Protein AF-A0A1S0UC98-F1 (afdb_monomer_lite)

Secondary structure (DSSP, 8-state):
--HHHHHHHHHHHHHHHHHHHHHHHHHHHHHHHHHHHHHHHSS---THHHHHHHTTSSS-HHHHHHHHSS--TTHHHHHHHHHHHHHHHHHHHS-HHHHHHHHHHHHHHHHHHHHHHHHHHHHHHHHSS-TT----HHHHHHHHHHHHHHHHHHHHHHHHHHT---HHHHHHGGGGGHHHHHHHTT--GGGHHHHHHHHHHHHHHHHHHHHHHHHHHHHHHHHHHHHHHHHHHHHHHHHHHHHHHHHHTTHHHHHHHHHHHHHHHHHHHHHHHH---GGGHHHHHHHHHHHH--SHHHHHHHHHHHHHHHHHHHHHHHHHHT--GGGTTHHHHHHHHHHHHHHHHHHHTTGGGS-HHHHHHHHHHHHHHHHHHHHHHHHHHHHHHHHHHHH-TTS-HHHHHHHHHHHHHHHHHHHHHHHHHHHHS-S-HHHHHHHHHHHHHHHHHHHHHHHHHHHHHHHH-SS--TTHHHHHHHHHHHHHHHHHHHHHHHHHHHHHHHHHHHHH--

Organism: Loa loa (NCBI:txid7209)

Structure (mmCIF, N/CA/C/O backbone):
data_AF-A0A1S0UC98-F1
#
_entry.id   AF-A0A1S0UC98-F1
#
loop_
_atom_site.group_PDB
_atom_site.id
_atom_site.type_symbol
_atom_site.label_atom_id
_atom_site.label_alt_id
_atom_site.label_comp_id
_atom_site.label_asym_id
_atom_site.label_entity_id
_atom_site.label_seq_id
_atom_site.pdbx_PDB_ins_code
_atom_site.Cartn_x
_atom_site.Cartn_y
_atom_site.Cartn_z
_atom_site.occupancy
_atom_site.B_iso_or_equiv
_atom_site.auth_seq_id
_atom_site.auth_comp_id
_atom_site.auth_asym_id
_atom_site.auth_atom_id
_atom_site.pdbx_PDB_model_num
ATOM 1 N N . MET A 1 1 ? 23.206 -31.564 1.823 1.00 50.44 1 MET A N 1
ATOM 2 C CA . MET A 1 1 ? 22.201 -30.785 2.576 1.00 50.44 1 MET A CA 1
ATOM 3 C C . MET A 1 1 ? 21.066 -31.737 2.880 1.00 50.44 1 MET A C 1
ATOM 5 O O . MET A 1 1 ? 20.376 -32.139 1.949 1.00 50.44 1 MET A O 1
ATOM 9 N N . ASP A 1 2 ? 20.961 -32.173 4.132 1.00 59.09 2 ASP A N 1
ATOM 10 C CA . ASP A 1 2 ? 19.967 -33.160 4.550 1.00 59.09 2 ASP A CA 1
ATOM 11 C C . ASP A 1 2 ? 18.558 -32.564 4.543 1.00 59.09 2 ASP A C 1
ATOM 13 O O . ASP A 1 2 ? 18.325 -31.427 4.961 1.00 59.09 2 ASP A O 1
ATOM 17 N N . VAL A 1 3 ? 17.597 -33.357 4.071 1.00 57.41 3 VAL A N 1
ATOM 18 C CA . VAL A 1 3 ? 16.184 -32.973 3.909 1.00 57.41 3 VAL A CA 1
ATOM 19 C C . VAL A 1 3 ? 15.568 -32.494 5.234 1.00 57.41 3 VAL A C 1
ATOM 21 O O . VAL A 1 3 ? 14.742 -31.583 5.230 1.00 57.41 3 VAL A O 1
ATOM 24 N N . GLY A 1 4 ? 16.021 -33.026 6.376 1.00 57.94 4 GLY A N 1
ATOM 25 C CA . GLY A 1 4 ? 15.578 -32.601 7.710 1.00 57.94 4 GLY A CA 1
ATOM 26 C C . GLY A 1 4 ? 16.020 -31.186 8.099 1.00 57.94 4 GLY A C 1
ATOM 27 O O . GLY A 1 4 ? 15.256 -30.446 8.718 1.00 57.94 4 GLY A O 1
ATOM 28 N N . GLU A 1 5 ? 17.211 -30.763 7.674 1.00 55.72 5 GLU A N 1
ATOM 29 C CA . GLU A 1 5 ? 17.741 -29.425 7.957 1.00 55.72 5 GLU A CA 1
ATOM 30 C C . GLU A 1 5 ? 17.048 -28.367 7.081 1.00 55.72 5 GLU A C 1
ATOM 32 O O . GLU A 1 5 ? 16.661 -27.297 7.558 1.00 55.72 5 GLU A O 1
ATOM 37 N N . ALA A 1 6 ? 16.761 -28.709 5.819 1.00 54.47 6 ALA A N 1
ATOM 38 C CA . ALA A 1 6 ? 15.967 -27.875 4.918 1.00 54.47 6 ALA A CA 1
ATOM 39 C C . ALA A 1 6 ? 14.514 -27.693 5.408 1.00 54.47 6 ALA A C 1
ATOM 41 O O . ALA A 1 6 ? 13.977 -26.584 5.347 1.00 54.47 6 ALA A O 1
ATOM 42 N N . MET A 1 7 ? 13.895 -28.750 5.949 1.00 54.44 7 MET A N 1
ATOM 43 C CA . MET A 1 7 ? 12.546 -28.714 6.533 1.00 54.44 7 MET A CA 1
ATOM 44 C C . MET A 1 7 ? 12.498 -27.843 7.804 1.00 54.44 7 MET A C 1
ATOM 46 O O . MET A 1 7 ? 11.575 -27.044 7.988 1.00 54.44 7 MET A O 1
ATOM 50 N N . GLY A 1 8 ? 13.530 -27.932 8.653 1.00 62.28 8 GLY A N 1
ATOM 51 C CA . GLY A 1 8 ? 13.695 -27.086 9.838 1.00 62.28 8 GLY A CA 1
ATOM 52 C C . GLY A 1 8 ? 13.817 -25.602 9.482 1.00 62.28 8 GLY A C 1
ATOM 53 O O . GLY A 1 8 ? 13.075 -24.773 10.008 1.00 62.28 8 GLY A O 1
ATOM 54 N N . ILE A 1 9 ? 14.667 -25.263 8.510 1.00 66.62 9 ILE A N 1
ATOM 55 C CA . ILE A 1 9 ? 14.860 -23.881 8.044 1.00 66.62 9 ILE A CA 1
ATOM 56 C C . ILE A 1 9 ? 13.5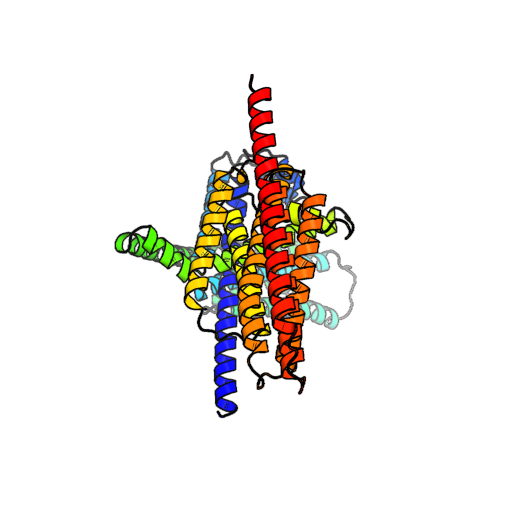82 -23.324 7.394 1.00 66.62 9 ILE A C 1
ATOM 58 O O . ILE A 1 9 ? 13.231 -22.161 7.617 1.00 66.62 9 ILE A O 1
ATOM 62 N N . LEU A 1 10 ? 12.851 -24.144 6.629 1.00 61.00 10 LEU A N 1
ATOM 63 C CA . LEU A 1 10 ? 11.585 -23.749 6.009 1.00 61.00 10 LEU A CA 1
ATOM 64 C C . LEU A 1 10 ? 10.501 -23.464 7.059 1.00 61.00 10 LEU A C 1
ATOM 66 O O . LEU A 1 10 ? 9.819 -22.445 6.960 1.00 61.00 10 LEU A O 1
ATOM 70 N N . SER A 1 11 ? 10.379 -24.309 8.089 1.00 73.44 11 SER A N 1
ATOM 71 C CA . SER A 1 11 ? 9.395 -24.120 9.166 1.00 73.44 11 SER A CA 1
ATOM 72 C C . SER A 1 11 ? 9.686 -22.879 10.016 1.00 73.44 11 SER A C 1
ATOM 74 O O . SER A 1 11 ? 8.769 -22.117 10.332 1.00 73.44 11 SER A O 1
ATOM 76 N N . VAL A 1 12 ? 10.963 -22.604 10.310 1.00 76.62 12 VAL A N 1
ATOM 77 C CA . VAL A 1 12 ? 11.380 -21.378 11.001 1.00 76.62 12 VAL A CA 1
ATOM 78 C C . VAL A 1 12 ? 11.063 -20.163 10.138 1.00 76.62 12 VAL A C 1
ATOM 80 O O . VAL A 1 12 ? 10.410 -19.241 10.614 1.00 76.62 12 VAL A O 1
ATOM 83 N N . ARG A 1 13 ? 11.432 -20.172 8.851 1.00 72.69 13 ARG A N 1
ATOM 84 C CA . ARG A 1 13 ? 11.155 -19.052 7.940 1.00 72.69 13 ARG A CA 1
ATOM 85 C C . ARG A 1 13 ? 9.657 -18.797 7.776 1.00 72.69 13 ARG A C 1
ATOM 87 O O . ARG A 1 13 ? 9.245 -17.641 7.797 1.00 72.69 13 ARG A O 1
ATOM 94 N N . ALA A 1 14 ? 8.848 -19.849 7.658 1.00 72.19 14 ALA A N 1
ATOM 95 C CA . ALA A 1 14 ? 7.394 -19.743 7.594 1.00 72.19 14 ALA A CA 1
ATOM 96 C C . ALA A 1 14 ? 6.815 -19.138 8.880 1.00 72.19 14 ALA A C 1
ATOM 98 O O . ALA A 1 14 ? 6.005 -18.217 8.807 1.00 72.19 14 ALA A O 1
ATOM 99 N N . ARG A 1 15 ? 7.284 -19.577 10.055 1.00 76.81 15 ARG A N 1
ATOM 100 C CA . ARG A 1 15 ? 6.860 -19.031 11.351 1.00 76.81 15 ARG A CA 1
ATOM 101 C C . ARG A 1 15 ? 7.229 -17.557 11.505 1.00 76.81 15 ARG A C 1
ATOM 103 O O . ARG A 1 15 ? 6.405 -16.774 11.971 1.00 76.81 15 ARG A O 1
ATOM 110 N N . THR A 1 16 ? 8.435 -17.162 11.102 1.00 79.62 16 THR A N 1
ATOM 111 C CA . THR A 1 16 ? 8.869 -15.761 11.174 1.00 79.62 16 THR A CA 1
ATOM 112 C C . THR A 1 16 ? 8.056 -14.889 10.219 1.00 79.62 16 THR A C 1
ATOM 114 O O . THR A 1 16 ? 7.580 -13.832 10.621 1.00 79.62 16 THR A O 1
ATOM 117 N N . THR A 1 17 ? 7.813 -15.346 8.986 1.00 79.06 17 THR A N 1
ATOM 118 C CA . THR A 1 17 ? 6.940 -14.645 8.030 1.00 79.06 17 THR A CA 1
ATOM 119 C C . THR A 1 17 ? 5.504 -14.544 8.541 1.00 79.06 17 THR A C 1
ATOM 121 O O . THR A 1 17 ? 4.902 -13.480 8.450 1.00 79.06 17 THR A O 1
ATOM 124 N N . PHE A 1 18 ? 4.965 -15.606 9.141 1.00 80.69 18 PHE A N 1
ATOM 125 C CA . PHE A 1 18 ? 3.630 -15.589 9.733 1.00 80.69 18 PHE A CA 1
ATOM 126 C C . PHE A 1 18 ? 3.527 -14.574 10.877 1.00 80.69 18 PHE A C 1
ATOM 128 O O . PHE A 1 18 ? 2.608 -13.760 10.892 1.00 80.69 18 PHE A O 1
ATOM 135 N N . LEU A 1 19 ? 4.499 -14.563 11.797 1.00 81.62 19 LEU A N 1
ATOM 136 C CA . LEU A 1 19 ? 4.564 -13.578 12.881 1.00 81.62 19 LEU A CA 1
ATOM 137 C C . LEU A 1 19 ? 4.653 -12.146 12.344 1.00 81.62 19 LEU A C 1
ATOM 139 O O . LEU A 1 19 ? 4.015 -11.254 12.896 1.00 81.62 19 LEU A O 1
ATOM 143 N N . HIS A 1 20 ? 5.393 -11.934 11.254 1.00 83.25 20 HIS A N 1
ATOM 144 C CA . HIS A 1 20 ? 5.469 -10.640 10.582 1.00 83.25 20 HIS A CA 1
ATOM 145 C C . HIS A 1 20 ? 4.120 -10.208 10.001 1.00 83.25 20 HIS A C 1
ATOM 147 O O . HIS A 1 20 ? 3.660 -9.106 10.286 1.00 83.25 20 HIS A O 1
ATOM 153 N N . CYS A 1 21 ? 3.459 -11.075 9.229 1.00 82.69 21 CYS A N 1
ATOM 154 C CA . CYS A 1 21 ? 2.142 -10.780 8.667 1.00 82.69 21 CYS A CA 1
ATOM 155 C C . CYS A 1 21 ? 1.111 -10.514 9.769 1.00 82.69 21 CYS A C 1
ATOM 157 O O . CYS A 1 21 ? 0.326 -9.576 9.662 1.00 82.69 21 CYS A O 1
ATOM 159 N N . MET A 1 22 ? 1.153 -11.295 10.851 1.00 83.19 22 MET A N 1
ATOM 160 C CA . MET A 1 22 ? 0.292 -11.109 12.013 1.00 83.19 22 MET A CA 1
ATOM 161 C C . MET A 1 22 ? 0.560 -9.761 12.696 1.00 83.19 22 MET A C 1
ATOM 163 O O . MET A 1 22 ? -0.382 -9.040 13.002 1.00 83.19 22 MET A O 1
ATOM 167 N N . GLU A 1 23 ? 1.822 -9.371 12.898 1.00 86.62 23 GLU A N 1
ATOM 168 C CA . GLU A 1 23 ? 2.171 -8.073 13.491 1.00 86.62 23 GLU A CA 1
ATOM 169 C C . GLU A 1 23 ? 1.622 -6.895 12.677 1.00 86.62 23 GLU A C 1
ATOM 171 O O . GLU A 1 23 ? 1.047 -5.969 13.252 1.00 86.62 23 GLU A O 1
ATOM 176 N N . VAL A 1 24 ? 1.747 -6.945 11.351 1.00 86.50 24 VAL A N 1
ATOM 177 C CA . VAL A 1 24 ? 1.226 -5.899 10.460 1.00 86.50 24 VAL A CA 1
ATOM 178 C C . VAL A 1 24 ? -0.307 -5.889 10.467 1.00 86.50 24 VAL A C 1
ATOM 180 O O . VAL A 1 24 ? -0.912 -4.832 10.649 1.00 86.50 24 VAL A O 1
ATOM 183 N N . ALA A 1 25 ? -0.946 -7.057 10.345 1.00 86.19 25 ALA A N 1
ATOM 184 C CA . ALA A 1 25 ? -2.402 -7.181 10.312 1.00 86.19 25 ALA A CA 1
ATOM 185 C C . ALA A 1 25 ? -3.065 -6.733 11.624 1.00 86.19 25 ALA A C 1
ATOM 187 O O . ALA A 1 25 ? -4.069 -6.027 11.597 1.00 86.19 25 ALA A O 1
ATOM 188 N N . LEU A 1 26 ? -2.493 -7.076 12.782 1.00 88.19 26 LEU A N 1
ATOM 189 C CA . LEU A 1 26 ? -3.057 -6.689 14.079 1.00 88.19 26 LEU A CA 1
ATOM 190 C C . LEU A 1 26 ? -2.905 -5.189 14.372 1.00 88.19 26 LEU A C 1
ATOM 192 O O . LEU A 1 26 ? -3.691 -4.646 15.149 1.00 88.19 26 LEU A O 1
ATOM 196 N N . ARG A 1 27 ? -1.916 -4.506 13.785 1.00 90.44 27 ARG A N 1
ATOM 197 C CA . ARG A 1 27 ? -1.729 -3.052 13.948 1.00 90.44 27 ARG A CA 1
ATOM 198 C C . ARG A 1 27 ? -2.544 -2.217 12.962 1.00 90.44 27 ARG A C 1
ATOM 200 O O . ARG A 1 27 ? -2.747 -1.027 13.207 1.00 90.44 27 ARG A O 1
ATOM 207 N N . LEU A 1 28 ? -3.027 -2.833 11.885 1.00 88.62 28 LEU A N 1
ATOM 208 C CA . LEU A 1 28 ? -3.774 -2.189 10.806 1.00 88.62 28 LEU A CA 1
ATOM 209 C C . LEU A 1 28 ? -4.950 -1.317 11.296 1.00 88.62 28 LEU A C 1
ATOM 211 O O . LEU A 1 28 ? -5.030 -0.167 10.855 1.00 88.62 28 LEU A O 1
ATOM 215 N N . PRO A 1 29 ? -5.816 -1.762 12.237 1.00 87.44 29 PRO A N 1
ATOM 216 C CA . PRO A 1 29 ? -6.939 -0.937 12.685 1.00 87.44 29 PRO A CA 1
ATOM 217 C C . PRO A 1 29 ? -6.502 0.369 13.348 1.00 87.44 29 PRO A C 1
ATOM 219 O O . PRO A 1 29 ? -7.204 1.369 13.242 1.00 87.44 29 PRO A O 1
ATOM 222 N N . GLY A 1 30 ? -5.323 0.396 13.978 1.00 85.62 30 GLY A N 1
ATOM 223 C CA . GLY A 1 30 ? -4.787 1.613 14.582 1.00 85.62 30 GLY A CA 1
ATOM 224 C C . GLY A 1 30 ? -4.567 2.716 13.553 1.00 85.62 30 GLY A C 1
ATOM 225 O O . GLY A 1 30 ? -4.983 3.854 13.767 1.00 85.62 30 GLY A O 1
ATOM 226 N N . LEU A 1 31 ? -3.969 2.379 12.411 1.00 86.75 31 LEU A N 1
ATOM 227 C CA . LEU A 1 31 ? -3.710 3.348 11.349 1.00 86.75 31 LEU A CA 1
ATOM 228 C C . LEU A 1 31 ? -4.998 3.752 10.618 1.00 86.75 31 LEU A C 1
ATOM 230 O O . LEU A 1 31 ? -5.188 4.929 10.332 1.00 86.75 31 LEU A O 1
ATOM 234 N N . LEU A 1 32 ? -5.907 2.802 10.377 1.00 84.44 32 LEU A N 1
ATOM 235 C CA . LEU A 1 32 ? -7.198 3.090 9.747 1.00 84.44 32 LEU A CA 1
ATOM 236 C C . LEU A 1 32 ? -8.058 4.025 10.602 1.00 84.44 32 LEU A C 1
ATOM 238 O O . LEU A 1 32 ? -8.614 4.981 10.074 1.00 84.44 32 LEU A O 1
ATOM 242 N N . LEU A 1 33 ? -8.124 3.803 11.920 1.00 83.81 33 LEU A N 1
ATOM 243 C CA . LEU A 1 33 ? -8.829 4.701 12.841 1.00 83.81 33 LEU A CA 1
ATOM 244 C C . LEU A 1 33 ? -8.218 6.106 12.847 1.00 83.81 33 LEU A C 1
ATOM 246 O O . LEU A 1 33 ? -8.955 7.088 12.896 1.00 83.81 33 LEU A O 1
ATOM 250 N N . PHE A 1 34 ? -6.888 6.207 12.767 1.00 84.56 34 PHE A N 1
ATOM 251 C CA . PHE A 1 34 ? -6.205 7.497 12.666 1.00 84.56 34 PHE A CA 1
ATOM 252 C C . PHE A 1 34 ? -6.551 8.235 11.374 1.00 84.56 34 PHE A C 1
ATOM 254 O O . PHE A 1 34 ? -6.853 9.422 11.410 1.00 84.56 34 PHE A O 1
ATOM 261 N N . GLU A 1 35 ? -6.524 7.535 10.241 1.00 81.94 35 GLU A N 1
ATOM 262 C CA . GLU A 1 35 ? -6.880 8.092 8.934 1.00 81.94 35 GLU A CA 1
ATOM 263 C C . GLU A 1 35 ? -8.338 8.555 8.892 1.00 81.94 35 GLU A C 1
ATOM 265 O O . GLU A 1 35 ? -8.638 9.650 8.417 1.00 81.94 35 GLU A O 1
ATOM 270 N N . LEU A 1 36 ? -9.250 7.755 9.447 1.00 78.62 36 LEU A N 1
ATOM 271 C CA . LEU A 1 36 ? -10.676 8.070 9.517 1.00 78.62 36 LEU A CA 1
ATOM 272 C C . LEU A 1 36 ? -10.923 9.298 10.404 1.00 78.62 36 LEU A C 1
ATOM 274 O O . LEU A 1 36 ? -11.680 10.195 10.035 1.00 78.62 36 LEU A O 1
ATOM 278 N N . TRP A 1 37 ? -10.217 9.380 11.534 1.00 80.31 37 TRP A N 1
ATOM 279 C CA . TRP A 1 37 ? -10.211 10.559 12.393 1.00 80.31 37 TRP A CA 1
ATOM 280 C C . TRP A 1 37 ? -9.661 11.798 11.677 1.00 80.31 37 TRP A C 1
ATOM 282 O O . TRP A 1 37 ? -10.278 12.860 11.730 1.00 80.31 37 TRP A O 1
ATOM 292 N N . TRP A 1 38 ? -8.529 11.665 10.979 1.00 74.81 38 TRP A N 1
ATOM 293 C CA . TRP A 1 38 ? -7.875 12.775 10.287 1.00 74.81 38 TRP A CA 1
ATOM 294 C C . TRP A 1 38 ? -8.751 13.333 9.164 1.00 74.81 38 TRP A C 1
ATOM 296 O O . TRP A 1 38 ? -8.953 14.542 9.087 1.00 74.81 38 TRP A O 1
ATOM 306 N N . ARG A 1 39 ? -9.333 12.456 8.338 1.00 72.75 39 ARG A N 1
ATOM 307 C CA . ARG A 1 39 ? -10.236 12.832 7.241 1.00 72.75 39 ARG A CA 1
ATOM 308 C C . ARG A 1 39 ? -11.486 13.564 7.733 1.00 72.75 39 ARG A C 1
ATOM 310 O O . ARG A 1 39 ? -11.963 14.471 7.061 1.00 72.75 39 ARG A O 1
ATOM 317 N N . ASN A 1 40 ? -11.997 13.189 8.903 1.00 68.19 40 ASN A N 1
ATOM 318 C CA . ASN A 1 40 ? -13.195 13.796 9.480 1.00 68.19 40 ASN A CA 1
ATOM 319 C C . ASN A 1 40 ? -12.898 15.058 10.307 1.00 68.19 40 ASN A C 1
ATOM 321 O O . ASN A 1 40 ? -13.833 15.745 10.708 1.00 68.19 40 ASN A O 1
ATOM 325 N N . ARG A 1 41 ? -11.623 15.395 10.556 1.00 62.06 41 ARG A N 1
ATOM 326 C CA . ARG A 1 41 ? -11.232 16.564 11.361 1.00 62.06 41 ARG A CA 1
ATOM 327 C C . ARG A 1 41 ? -11.440 17.898 10.641 1.00 62.06 41 ARG A C 1
ATOM 329 O O . ARG A 1 41 ? -11.643 18.909 11.303 1.00 62.06 41 ARG A O 1
ATOM 336 N N . GLU A 1 42 ? -11.370 17.905 9.311 1.00 45.75 42 GLU A N 1
ATOM 337 C CA . GLU A 1 42 ? -11.518 19.114 8.479 1.00 45.75 42 GLU A CA 1
ATOM 338 C C . GLU A 1 42 ? -12.967 19.376 8.046 1.00 45.75 42 GLU A C 1
ATOM 340 O O . GLU A 1 42 ? -13.290 20.450 7.542 1.00 45.75 42 GLU A O 1
ATOM 345 N N . ILE A 1 43 ? -13.867 18.423 8.292 1.00 43.25 43 ILE A N 1
ATOM 346 C CA . ILE A 1 43 ? -15.295 18.603 8.070 1.00 43.25 43 ILE A CA 1
ATOM 347 C C . ILE A 1 43 ? -15.823 19.298 9.321 1.00 43.25 43 ILE A C 1
ATOM 349 O O . ILE A 1 43 ? -16.090 18.652 10.334 1.00 43.25 43 ILE A O 1
ATOM 353 N N . HIS A 1 44 ? -15.958 20.629 9.269 1.00 35.25 44 HIS A N 1
ATOM 354 C CA . HIS A 1 44 ? -16.900 21.329 10.143 1.00 35.25 44 HIS A CA 1
ATOM 355 C C . HIS A 1 44 ? -18.175 20.489 10.173 1.00 35.25 44 HIS A C 1
ATOM 357 O O . HIS A 1 44 ? -18.733 20.253 9.105 1.00 35.25 44 HIS A O 1
ATOM 363 N N . PHE A 1 45 ? -18.541 19.971 11.352 1.00 37.44 45 PHE A N 1
ATOM 364 C CA . PHE A 1 45 ? -19.651 19.043 11.574 1.00 37.44 45 PHE A CA 1
ATOM 365 C C . PHE A 1 45 ? -20.909 19.536 10.848 1.00 37.44 45 PHE A C 1
ATOM 367 O O . PHE A 1 45 ? -21.695 20.302 11.398 1.00 37.44 45 PHE A O 1
ATOM 374 N N . ASN A 1 46 ? -21.071 19.110 9.597 1.00 32.94 46 ASN A N 1
ATOM 375 C CA . ASN A 1 46 ? -22.268 19.335 8.823 1.00 32.94 46 ASN A CA 1
ATOM 376 C C . ASN A 1 46 ? -23.053 18.025 8.938 1.00 32.94 46 ASN A C 1
ATOM 378 O O . ASN A 1 46 ? -22.571 16.991 8.455 1.00 32.94 46 ASN A O 1
ATOM 382 N N . PRO A 1 47 ? -24.191 18.019 9.651 1.00 41.34 47 PRO A N 1
ATOM 383 C CA . PRO A 1 47 ? -24.910 16.800 10.028 1.00 41.34 47 PRO A CA 1
ATOM 384 C C . PRO A 1 47 ? -25.378 15.957 8.829 1.00 41.34 47 PRO A C 1
ATOM 386 O O . PRO A 1 47 ? -25.679 14.776 8.992 1.00 41.34 47 PRO A O 1
ATOM 389 N N . ASP A 1 48 ? -25.354 16.511 7.617 1.00 39.03 48 ASP A N 1
ATOM 390 C CA . ASP A 1 48 ? -25.801 15.837 6.397 1.00 39.03 48 ASP A CA 1
ATOM 391 C C . ASP A 1 48 ? -24.816 14.777 5.866 1.00 39.03 48 ASP A C 1
ATOM 393 O O . ASP A 1 48 ? -25.229 13.834 5.191 1.00 39.03 48 ASP A O 1
ATOM 397 N N . LEU A 1 49 ? -23.518 14.865 6.196 1.00 36.34 49 LEU A N 1
ATOM 398 C CA . LEU A 1 49 ? -22.509 13.956 5.628 1.00 36.34 49 LEU A CA 1
ATOM 399 C C . LEU A 1 49 ? -22.494 12.570 6.298 1.00 36.34 49 LEU A C 1
ATOM 401 O O . LEU A 1 49 ? -22.133 11.571 5.671 1.00 36.34 49 LEU A O 1
ATOM 405 N N . PHE A 1 50 ? -22.920 12.491 7.563 1.00 39.25 50 PHE A N 1
ATOM 406 C CA . PHE A 1 50 ? -23.043 11.218 8.284 1.00 39.25 50 PHE A CA 1
ATOM 407 C C . PHE A 1 50 ? -24.184 10.356 7.727 1.00 39.25 50 PHE A C 1
ATOM 409 O O . PHE A 1 50 ? -24.056 9.133 7.671 1.00 39.25 50 PHE A O 1
ATOM 416 N N . LYS A 1 51 ? -25.244 10.997 7.217 1.00 39.34 51 LYS A N 1
ATOM 417 C CA . LYS A 1 51 ? -26.392 10.335 6.583 1.00 39.34 51 LYS A CA 1
ATOM 418 C C . LYS A 1 51 ? -26.017 9.585 5.305 1.00 39.34 51 LYS A C 1
ATOM 420 O O . LYS A 1 51 ? -26.591 8.546 5.007 1.00 39.34 51 LYS A O 1
ATOM 425 N N . GLN A 1 52 ? -25.043 10.088 4.546 1.00 37.06 52 GLN A N 1
ATOM 426 C CA . GLN A 1 52 ? -24.753 9.563 3.209 1.00 37.06 52 GLN A CA 1
ATOM 427 C C . GLN A 1 52 ? -23.753 8.397 3.196 1.00 37.06 52 GLN A C 1
ATOM 429 O O . GLN A 1 52 ? -23.796 7.577 2.282 1.00 37.06 52 GLN A O 1
ATOM 434 N N . SER A 1 53 ? -22.858 8.299 4.187 1.00 37.88 53 SER A N 1
ATOM 435 C CA . SER A 1 53 ? -21.770 7.306 4.158 1.00 37.88 53 SER A CA 1
ATOM 436 C C . SER A 1 53 ? -22.018 6.049 4.998 1.00 37.88 53 SER A C 1
ATOM 438 O O . SER A 1 53 ? -21.299 5.071 4.801 1.00 37.88 53 SER A O 1
ATOM 440 N N . PHE A 1 54 ? -22.998 6.054 5.911 1.00 34.47 54 PHE A N 1
ATOM 441 C CA . PHE A 1 54 ? -23.263 4.933 6.831 1.00 34.47 54 PHE A CA 1
ATOM 442 C C . PHE A 1 54 ? -24.643 4.274 6.678 1.00 34.47 54 PHE A C 1
ATOM 444 O O . PHE A 1 54 ? -24.829 3.168 7.173 1.00 34.47 54 PHE A O 1
ATOM 451 N N . SER A 1 55 ? -25.573 4.879 5.930 1.00 35.12 55 SER A N 1
ATOM 452 C CA . SER A 1 55 ? -26.985 4.453 5.841 1.00 35.12 55 SER A CA 1
ATOM 453 C C . SER A 1 55 ? -27.231 3.048 5.246 1.00 35.12 55 SER A C 1
ATOM 455 O O . SER A 1 55 ? -28.358 2.567 5.267 1.00 35.12 55 SER A O 1
ATOM 457 N N . SER A 1 56 ? -26.207 2.338 4.758 1.00 38.22 56 SER A N 1
ATOM 458 C CA . SER A 1 56 ? -26.372 0.977 4.214 1.00 38.22 56 SER A CA 1
ATOM 459 C C . SER A 1 56 ? -25.832 -0.156 5.091 1.00 38.22 56 SER A C 1
ATOM 461 O O . SER A 1 56 ? -26.087 -1.317 4.776 1.00 38.22 56 SER A O 1
ATOM 463 N N . TYR A 1 57 ? -25.125 0.122 6.190 1.00 40.09 57 TYR A N 1
ATOM 464 C CA . TYR A 1 57 ? -24.506 -0.941 6.985 1.00 40.09 57 TYR A CA 1
ATOM 465 C C . TYR A 1 57 ? -24.612 -0.650 8.486 1.00 40.09 57 TYR A C 1
ATOM 467 O O . TYR A 1 57 ? -23.846 0.145 9.020 1.00 40.09 57 TYR A O 1
ATOM 475 N N . LEU A 1 58 ? -25.518 -1.386 9.144 1.00 39.34 58 LEU A N 1
ATOM 476 C CA . LEU A 1 58 ? -25.908 -1.338 10.563 1.00 39.34 58 LEU A CA 1
ATOM 477 C C . LEU A 1 58 ? -26.828 -0.168 10.938 1.00 39.34 58 LEU A C 1
ATOM 479 O O . LEU A 1 58 ? -26.597 0.968 10.543 1.00 39.34 58 LEU A O 1
ATOM 483 N N . GLU A 1 59 ? -27.851 -0.470 11.747 1.00 42.12 59 GLU A N 1
ATOM 484 C CA . GLU A 1 59 ? -28.783 0.455 12.419 1.00 42.12 59 GLU A CA 1
ATOM 485 C C . GLU A 1 59 ? -28.044 1.367 13.422 1.00 42.12 59 GLU A C 1
ATOM 487 O O . GLU A 1 59 ? -28.273 1.367 14.629 1.00 42.12 59 GLU A O 1
ATOM 492 N N . VAL A 1 60 ? -27.089 2.135 12.915 1.00 44.56 60 VAL A N 1
ATOM 493 C CA . VAL A 1 60 ? -26.325 3.150 13.632 1.00 44.56 60 VAL A CA 1
ATOM 494 C C . VAL A 1 60 ? -27.129 4.450 13.699 1.00 44.56 60 VAL A C 1
ATOM 496 O O . VAL A 1 60 ? -26.885 5.259 14.587 1.00 44.56 60 VAL A O 1
ATOM 499 N N . ASP A 1 61 ? -28.142 4.617 12.842 1.00 41.22 61 ASP A N 1
ATOM 500 C CA . ASP A 1 61 ? -29.012 5.796 12.813 1.00 41.22 61 ASP A CA 1
ATOM 501 C C . ASP A 1 61 ? -29.752 6.009 14.141 1.00 41.22 61 ASP A C 1
ATOM 503 O O . ASP A 1 61 ? -29.781 7.131 14.633 1.00 41.22 61 ASP A O 1
ATOM 507 N N . GLN A 1 62 ? -30.227 4.947 14.806 1.00 47.66 62 GLN A N 1
ATOM 508 C CA . GLN A 1 62 ? -30.846 5.068 16.136 1.00 47.66 62 GLN A CA 1
ATOM 509 C C . GLN A 1 62 ? -29.834 5.433 17.229 1.00 47.66 62 GLN A C 1
ATOM 511 O O . GLN A 1 62 ? -30.162 6.158 18.165 1.00 47.66 62 GLN A O 1
ATOM 516 N N . ILE A 1 63 ? -28.588 4.962 17.118 1.00 47.53 63 ILE A N 1
ATOM 517 C CA . ILE A 1 63 ? -27.517 5.285 18.071 1.00 47.53 63 ILE A CA 1
ATOM 518 C C . ILE A 1 63 ? -27.046 6.729 17.859 1.00 47.53 63 ILE A C 1
ATOM 520 O O . ILE A 1 63 ? -26.807 7.445 18.827 1.00 47.53 63 ILE A O 1
ATOM 524 N N . ILE A 1 64 ? -26.947 7.178 16.608 1.00 51.06 64 ILE A N 1
ATOM 525 C CA . ILE A 1 64 ? -26.591 8.552 16.250 1.00 51.06 64 ILE A CA 1
ATOM 526 C C . ILE A 1 64 ? -27.708 9.513 16.658 1.00 51.06 64 ILE A C 1
ATOM 528 O O . ILE A 1 64 ? -27.405 10.525 17.278 1.00 51.06 64 ILE A O 1
ATOM 532 N N . GLU A 1 65 ? -28.975 9.181 16.417 1.00 45.22 65 GLU A N 1
ATOM 533 C CA . GLU A 1 65 ? -30.128 9.978 16.850 1.00 45.22 65 GLU A CA 1
ATOM 534 C C . GLU A 1 65 ? -30.224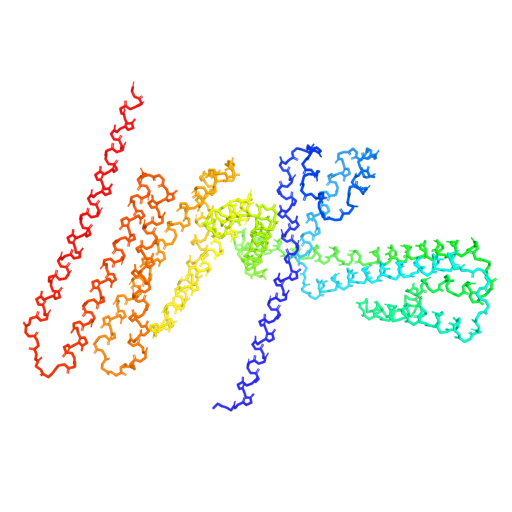 10.038 18.387 1.00 45.22 65 GLU A C 1
ATOM 536 O O . GLU A 1 65 ? -30.444 11.105 18.963 1.00 45.22 65 GLU A O 1
ATOM 541 N N . PHE A 1 66 ? -29.933 8.932 19.081 1.00 49.50 66 PHE A N 1
ATOM 542 C CA . PHE A 1 66 ? -29.840 8.881 20.545 1.00 49.50 66 PHE A CA 1
ATOM 543 C C . PHE A 1 66 ? -28.678 9.723 21.108 1.00 49.50 66 PHE A C 1
ATOM 545 O O . PHE A 1 66 ? -28.805 10.340 22.166 1.00 49.50 66 PHE A O 1
ATOM 552 N N . ILE A 1 67 ? -27.541 9.782 20.407 1.00 51.66 67 ILE A N 1
ATOM 553 C CA . ILE A 1 67 ? -26.380 10.600 20.796 1.00 51.66 67 ILE A CA 1
ATOM 554 C C . ILE A 1 67 ? -26.598 12.082 20.452 1.00 51.66 67 ILE A C 1
ATOM 556 O O . ILE A 1 67 ? -26.148 12.943 21.202 1.00 51.66 67 ILE A O 1
ATOM 560 N N . GLN A 1 68 ? -27.296 12.384 19.354 1.00 49.97 68 GLN A N 1
ATOM 561 C CA . GLN A 1 68 ? -27.564 13.743 18.871 1.00 49.97 68 GLN A CA 1
ATOM 562 C C . GLN A 1 68 ? -28.699 14.442 19.629 1.00 49.97 68 GLN A C 1
ATOM 564 O O . GLN A 1 68 ? -28.665 15.659 19.784 1.00 49.97 68 GLN A O 1
ATOM 569 N N . THR A 1 69 ? -29.688 13.699 20.135 1.00 49.44 69 THR A N 1
ATOM 570 C CA . THR A 1 69 ? -30.802 14.260 20.928 1.00 49.44 69 THR A CA 1
ATOM 571 C C . THR A 1 69 ? -30.383 14.713 22.328 1.00 49.44 69 THR A C 1
ATOM 573 O O . THR A 1 69 ? -31.069 15.533 22.942 1.00 49.44 69 THR A O 1
ATOM 576 N N . ARG A 1 70 ? -29.229 14.258 22.835 1.00 45.62 70 ARG A N 1
ATOM 577 C CA . ARG A 1 70 ? -28.566 14.896 23.976 1.00 45.62 70 ARG A CA 1
ATOM 578 C C . ARG A 1 70 ? -27.545 15.901 23.462 1.00 45.62 70 ARG A C 1
ATOM 580 O O . ARG A 1 70 ? -26.551 15.499 22.875 1.00 45.62 70 ARG A O 1
ATOM 587 N N . ASN A 1 71 ? -27.744 17.181 23.775 1.00 45.66 71 ASN A N 1
ATOM 588 C CA . ASN A 1 71 ? -26.734 18.245 23.688 1.00 45.66 71 ASN A CA 1
ATOM 589 C C . ASN A 1 71 ? -25.454 17.872 24.470 1.00 45.66 71 ASN A C 1
ATOM 591 O O . ASN A 1 71 ? -25.197 18.380 25.558 1.00 45.66 71 ASN A O 1
ATOM 595 N N . PHE A 1 72 ? -24.625 16.972 23.945 1.00 50.50 72 PHE A N 1
ATOM 596 C CA . PHE A 1 72 ? -23.229 16.848 24.341 1.00 50.50 72 PHE A CA 1
ATOM 597 C C . PHE A 1 72 ? -22.465 17.956 23.611 1.00 50.50 72 PHE A C 1
ATOM 599 O O . PHE A 1 72 ? -21.752 17.720 22.636 1.00 50.50 72 PHE A O 1
ATOM 606 N N . ASP A 1 73 ? -22.686 19.183 24.093 1.00 57.72 73 ASP A N 1
ATOM 607 C CA . ASP A 1 73 ? -22.046 20.435 23.692 1.00 57.72 73 ASP A CA 1
ATOM 608 C C . ASP A 1 73 ? -20.551 20.215 23.487 1.00 57.72 73 ASP A C 1
ATOM 610 O O . ASP A 1 73 ? -19.865 19.954 24.469 1.00 57.72 73 ASP A O 1
ATOM 614 N N . GLN A 1 74 ? -20.069 20.284 22.238 1.00 60.62 74 GLN A N 1
ATOM 615 C CA . GLN A 1 74 ? -18.674 20.387 21.748 1.00 60.62 74 GLN A CA 1
ATOM 616 C C . GLN A 1 74 ? -17.556 19.617 22.497 1.00 60.62 74 GLN A C 1
ATOM 618 O O . GLN A 1 74 ? -16.821 18.847 21.884 1.00 60.62 74 GLN A O 1
ATOM 623 N N . THR A 1 75 ? -17.415 19.795 23.806 1.00 62.25 75 THR A N 1
ATOM 624 C CA . THR A 1 75 ? -16.580 19.047 24.755 1.00 62.25 75 THR A CA 1
ATOM 625 C C . THR A 1 75 ? -16.748 17.525 24.679 1.00 62.25 75 THR A C 1
ATOM 627 O O . THR A 1 75 ? -15.745 16.816 24.628 1.00 62.25 75 THR A O 1
ATOM 630 N N . GLY A 1 76 ? -17.974 16.992 24.606 1.00 65.62 76 GLY A N 1
ATOM 631 C CA . GLY A 1 76 ? -18.206 15.543 24.500 1.00 65.62 76 GLY A CA 1
ATOM 632 C C . GLY A 1 76 ? -17.652 14.959 23.196 1.00 65.62 76 GLY A C 1
ATOM 633 O O . GLY A 1 76 ? -16.950 13.945 23.203 1.00 65.62 76 GLY A O 1
ATOM 634 N N . ALA A 1 77 ? -17.881 15.661 22.083 1.00 65.38 77 ALA A N 1
ATOM 635 C CA . ALA A 1 77 ? -17.335 15.308 20.775 1.00 65.38 77 ALA A CA 1
ATOM 636 C C . ALA A 1 77 ? -15.801 15.442 20.726 1.00 65.38 77 ALA A C 1
ATOM 638 O O . ALA A 1 77 ? -15.127 14.597 20.138 1.00 65.38 77 ALA A O 1
ATOM 639 N N . GLN A 1 78 ? -15.227 16.453 21.387 1.00 67.56 78 GLN A N 1
ATOM 640 C CA . GLN A 1 78 ? -13.774 16.604 21.525 1.00 67.56 78 GLN A CA 1
ATOM 641 C C . GLN A 1 78 ? -13.155 15.458 22.332 1.00 67.56 78 GLN A C 1
ATOM 643 O O . GLN A 1 78 ? -12.147 14.892 21.914 1.00 67.56 78 GLN A O 1
ATOM 648 N N . ILE A 1 79 ? -13.763 15.067 23.455 1.00 72.38 79 ILE A N 1
ATOM 649 C CA . ILE A 1 79 ? -13.289 13.939 24.266 1.00 72.38 79 ILE A CA 1
ATOM 650 C C . ILE A 1 79 ? -13.329 12.647 23.445 1.00 72.38 79 ILE A C 1
ATOM 652 O O . ILE A 1 79 ? -12.332 11.930 23.402 1.00 72.38 79 ILE A O 1
ATOM 656 N N . LEU A 1 80 ? -14.429 12.383 22.734 1.00 71.06 80 LEU A N 1
ATOM 657 C CA . LEU A 1 80 ? -14.557 11.213 21.861 1.00 71.06 80 LEU A CA 1
ATOM 658 C C . LEU A 1 80 ? -13.534 11.228 20.709 1.00 71.06 80 LEU A C 1
ATOM 660 O O . LEU A 1 80 ? -12.962 10.209 20.337 1.00 71.06 80 LEU A O 1
ATOM 664 N N . SER A 1 81 ? -13.254 12.406 20.162 1.00 73.00 81 SER A N 1
ATOM 665 C CA . SER A 1 81 ? -12.238 12.606 19.129 1.00 73.00 81 SER A CA 1
ATOM 666 C C . SER A 1 81 ? -10.835 12.244 19.643 1.00 73.00 81 SER A C 1
ATOM 668 O O . SER A 1 81 ? -10.115 11.468 19.009 1.00 73.00 81 SER A O 1
ATOM 670 N N . TYR A 1 82 ? -10.456 12.714 20.835 1.00 78.62 82 TYR A N 1
ATOM 671 C CA . TYR A 1 82 ? -9.166 12.370 21.439 1.00 78.62 82 TYR A CA 1
ATOM 672 C C . TYR A 1 82 ? -9.075 10.906 21.886 1.00 78.62 82 TYR A C 1
ATOM 674 O O . TYR A 1 82 ? -7.984 10.333 21.834 1.00 78.62 82 TYR A O 1
ATOM 682 N N . THR A 1 83 ? -10.182 10.268 22.286 1.00 78.69 83 THR A N 1
ATOM 683 C CA . THR A 1 83 ? -10.166 8.836 22.624 1.00 78.69 83 THR A CA 1
ATOM 684 C C . THR A 1 83 ? -9.907 7.973 21.394 1.00 78.69 83 THR A C 1
ATOM 686 O O . THR A 1 83 ? -9.140 7.020 21.504 1.00 78.69 83 THR A O 1
ATOM 689 N N . VAL A 1 84 ? -10.429 8.326 20.213 1.00 80.88 84 VAL A N 1
ATOM 690 C CA . VAL A 1 84 ? -10.121 7.617 18.953 1.00 80.88 84 VAL A CA 1
ATOM 691 C C . VAL A 1 84 ? -8.629 7.691 18.622 1.00 80.88 84 VAL A C 1
ATOM 693 O O . VAL A 1 84 ? -8.017 6.670 18.301 1.00 80.88 84 VAL A O 1
ATOM 696 N N . VAL A 1 85 ? -8.008 8.867 18.767 1.00 81.62 85 VAL A N 1
ATOM 697 C CA . VAL A 1 85 ? -6.555 9.027 18.568 1.00 81.62 85 VAL A CA 1
ATOM 698 C C . VAL A 1 85 ? -5.768 8.217 19.592 1.00 81.62 85 VAL A C 1
ATOM 700 O O . VAL A 1 85 ? -4.786 7.562 19.244 1.00 81.62 85 VAL A O 1
ATOM 703 N N . LEU A 1 86 ? -6.203 8.227 20.854 1.00 82.88 86 LEU A N 1
ATOM 704 C CA . LEU A 1 86 ? -5.561 7.447 21.902 1.00 82.88 86 LEU A CA 1
ATOM 705 C C . LEU A 1 86 ? -5.633 5.953 21.584 1.00 82.88 86 LEU A C 1
ATOM 707 O O . LEU A 1 86 ? -4.595 5.301 21.623 1.00 82.88 86 LEU A O 1
ATOM 711 N N . ILE A 1 87 ? -6.808 5.439 21.205 1.00 85.06 87 ILE A N 1
ATOM 712 C CA . ILE A 1 87 ? -7.027 4.047 20.787 1.00 85.06 87 ILE A CA 1
ATOM 713 C C . ILE A 1 87 ? -6.121 3.698 19.605 1.00 85.06 87 ILE A C 1
ATOM 715 O O . ILE A 1 87 ? -5.393 2.709 19.670 1.00 85.06 87 ILE A O 1
ATOM 719 N N . SER A 1 88 ? -6.092 4.534 18.566 1.00 85.94 88 SER A N 1
ATOM 720 C CA . SER A 1 88 ? -5.195 4.366 17.420 1.00 85.94 88 SER A CA 1
ATOM 721 C C . SER A 1 88 ? -3.729 4.228 17.850 1.00 85.94 88 SER A C 1
ATOM 723 O O . SER A 1 88 ? -3.033 3.286 17.453 1.00 85.94 88 SER A O 1
ATOM 725 N N . LEU A 1 89 ? -3.279 5.116 18.738 1.00 84.00 89 LEU A N 1
ATOM 726 C CA . LEU A 1 89 ? -1.932 5.085 19.288 1.00 84.00 89 LEU A CA 1
ATOM 727 C C . LEU A 1 89 ? -1.681 3.815 20.118 1.00 84.00 89 LEU A C 1
ATOM 729 O O . LEU A 1 89 ? -0.572 3.278 20.074 1.00 84.00 89 LEU A O 1
ATOM 733 N N . MET A 1 90 ? -2.693 3.303 20.834 1.00 85.31 90 MET A N 1
ATOM 734 C CA . MET A 1 90 ? -2.595 2.023 21.548 1.00 85.31 90 MET A CA 1
ATOM 735 C C . MET A 1 90 ? -2.294 0.887 20.572 1.00 85.31 90 MET A C 1
ATOM 737 O O . MET A 1 90 ? -1.334 0.150 20.785 1.00 85.31 90 MET A O 1
ATOM 741 N N . PHE A 1 91 ? -3.071 0.766 19.492 1.00 87.62 91 PHE A N 1
ATOM 742 C CA . PHE A 1 91 ? -2.887 -0.291 18.493 1.00 87.62 91 PHE A CA 1
ATOM 743 C C . PHE A 1 91 ? -1.506 -0.223 17.826 1.00 87.62 91 PHE A C 1
ATOM 745 O O . PHE A 1 91 ? -0.910 -1.264 17.560 1.00 87.62 91 PHE A O 1
ATOM 752 N N . LEU A 1 92 ? -0.966 0.981 17.606 1.00 85.25 92 LEU A N 1
ATOM 753 C CA . LEU A 1 92 ? 0.339 1.172 16.967 1.00 85.25 92 LEU A CA 1
ATOM 754 C C . LEU A 1 92 ? 1.530 0.921 17.906 1.00 85.25 92 LEU A C 1
ATOM 756 O O . LEU A 1 92 ? 2.520 0.324 17.484 1.00 85.25 92 LEU A O 1
ATOM 760 N N . LEU A 1 93 ? 1.469 1.377 19.163 1.00 84.38 93 LEU A N 1
ATOM 761 C CA . LEU A 1 93 ? 2.616 1.342 20.083 1.00 84.38 93 LEU A CA 1
ATOM 762 C C . LEU A 1 93 ? 2.689 0.089 20.962 1.00 84.38 93 LEU A C 1
ATOM 764 O O . LEU A 1 93 ? 3.769 -0.201 21.487 1.00 84.38 93 LEU A O 1
ATOM 768 N N . LEU A 1 94 ? 1.581 -0.632 21.173 1.00 84.19 94 LEU A N 1
ATOM 769 C CA . LEU A 1 94 ? 1.591 -1.798 22.057 1.00 84.19 94 LEU A CA 1
ATOM 770 C C . LEU A 1 94 ? 2.514 -2.913 21.526 1.00 84.19 94 LEU A C 1
ATOM 772 O O . LEU A 1 94 ? 2.559 -3.187 20.321 1.00 84.19 94 LEU A O 1
ATOM 776 N N . PRO A 1 95 ? 3.212 -3.633 22.425 1.00 82.88 95 PRO A N 1
ATOM 777 C CA . PRO A 1 95 ? 3.903 -4.857 22.047 1.00 82.88 95 PRO A CA 1
ATOM 778 C C . PRO A 1 95 ? 2.893 -5.919 21.587 1.00 82.88 95 PRO A C 1
ATOM 780 O O . PRO A 1 95 ? 1.795 -6.026 22.137 1.00 82.88 95 PRO A O 1
ATOM 783 N N . LEU A 1 96 ? 3.297 -6.748 20.619 1.00 81.62 96 LEU A N 1
ATOM 784 C CA . LEU A 1 96 ? 2.433 -7.723 19.937 1.00 81.62 96 LEU A CA 1
ATOM 785 C C . LEU A 1 96 ? 1.653 -8.629 20.903 1.00 81.62 96 LEU A C 1
ATOM 787 O O . LEU A 1 96 ? 0.458 -8.825 20.729 1.00 81.62 96 LEU A O 1
ATOM 791 N N . TYR A 1 97 ? 2.300 -9.121 21.963 1.00 83.94 97 TYR A N 1
ATOM 792 C CA . TYR A 1 97 ? 1.653 -9.963 22.976 1.00 83.94 97 TYR A CA 1
ATOM 793 C C . TYR A 1 97 ? 0.474 -9.261 23.672 1.00 83.94 97 TYR A C 1
ATOM 795 O O . TYR A 1 97 ? -0.598 -9.839 23.836 1.00 83.94 97 TYR A O 1
ATOM 803 N N . LYS A 1 98 ? 0.647 -7.986 24.048 1.00 85.50 98 LYS A N 1
ATOM 804 C CA . LYS A 1 98 ? -0.421 -7.190 24.672 1.00 85.50 98 LYS A CA 1
ATOM 805 C C . LYS A 1 98 ? -1.505 -6.826 23.663 1.00 85.50 98 LYS A C 1
ATOM 807 O O . LYS A 1 98 ? -2.666 -6.736 24.037 1.00 85.50 98 LYS A O 1
ATOM 812 N N . LEU A 1 99 ? -1.135 -6.644 22.398 1.00 86.38 99 LEU A N 1
ATOM 813 C CA . LEU A 1 99 ? -2.082 -6.369 21.326 1.00 86.38 99 LEU A CA 1
ATOM 814 C C . LEU A 1 99 ? -3.001 -7.572 21.067 1.00 86.38 99 LEU A C 1
ATOM 816 O O . LEU A 1 99 ? -4.216 -7.414 21.048 1.00 86.38 99 LEU A O 1
ATOM 820 N N . VAL A 1 100 ? -2.439 -8.783 20.973 1.00 86.94 100 VAL A N 1
ATOM 821 C CA . VAL A 1 100 ? -3.205 -10.041 20.895 1.00 86.94 100 VAL A CA 1
ATOM 822 C C . VAL A 1 100 ? -4.155 -10.174 22.093 1.00 86.94 100 VAL A C 1
ATOM 824 O O . VAL A 1 100 ? -5.324 -10.504 21.921 1.00 86.94 100 VAL A O 1
ATOM 827 N N . GLN A 1 101 ? -3.691 -9.828 23.298 1.00 86.88 101 GLN A N 1
ATOM 828 C CA . GLN A 1 101 ? -4.529 -9.816 24.498 1.00 86.88 101 GLN A CA 1
ATOM 829 C C . GLN A 1 101 ? -5.718 -8.838 24.383 1.00 86.88 101 GLN A C 1
ATOM 831 O O . GLN A 1 101 ? -6.831 -9.189 24.769 1.00 86.88 101 GLN A O 1
ATOM 836 N N . VAL A 1 102 ? -5.527 -7.648 23.799 1.00 86.94 102 VAL A N 1
ATOM 837 C CA . VAL A 1 102 ? -6.630 -6.707 23.513 1.00 86.94 102 VAL A CA 1
ATOM 838 C C . VAL A 1 102 ? -7.643 -7.316 22.536 1.00 86.94 102 VAL A C 1
ATOM 840 O O . VAL A 1 102 ? -8.844 -7.219 22.780 1.00 86.94 102 VAL A O 1
ATOM 843 N N . TYR A 1 103 ? -7.196 -8.007 21.483 1.00 88.00 103 TYR A N 1
ATOM 844 C CA . TYR A 1 103 ? -8.102 -8.712 20.564 1.00 88.00 103 TYR A CA 1
ATOM 845 C C . TYR A 1 103 ? -8.885 -9.841 21.244 1.00 88.00 103 TYR A C 1
ATOM 847 O O . TYR A 1 103 ? -10.070 -10.019 20.952 1.00 88.00 103 TYR A O 1
ATOM 855 N N . PHE A 1 104 ? -8.278 -10.568 22.188 1.00 88.81 104 PHE A N 1
ATOM 856 C CA . PHE A 1 104 ? -9.006 -11.544 23.004 1.00 88.81 104 PHE A CA 1
ATOM 857 C C . PHE A 1 104 ? -10.053 -10.884 23.906 1.00 88.81 104 PHE A C 1
ATOM 859 O O . PHE A 1 104 ? -11.149 -11.423 24.046 1.00 88.81 104 PHE A O 1
ATOM 866 N N . HIS A 1 105 ? -9.780 -9.696 24.455 1.00 88.31 105 HIS A N 1
ATOM 867 C CA . HIS A 1 105 ? -10.782 -8.928 25.202 1.00 88.31 105 HIS A CA 1
ATOM 868 C C . HIS A 1 105 ? -11.956 -8.485 24.316 1.00 88.31 105 HIS A C 1
ATOM 870 O O . HIS A 1 105 ? -13.106 -8.634 24.722 1.00 88.31 105 HIS A O 1
ATOM 876 N N . ILE A 1 106 ? -11.691 -8.013 23.093 1.00 86.94 106 ILE A N 1
ATOM 877 C CA . ILE A 1 106 ? -12.741 -7.652 22.122 1.00 86.94 106 ILE A CA 1
ATOM 878 C C . ILE A 1 106 ? -13.564 -8.888 21.730 1.00 86.94 106 ILE A C 1
ATOM 880 O O . ILE A 1 106 ? -14.792 -8.846 21.732 1.00 86.94 106 ILE A O 1
ATOM 884 N N . SER A 1 107 ? -12.902 -10.014 21.458 1.00 85.00 107 SER A N 1
ATOM 885 C CA . SER A 1 107 ? -13.570 -11.278 21.114 1.00 85.00 107 SER A CA 1
ATOM 886 C C . SER A 1 107 ? -14.420 -11.808 22.274 1.00 85.00 107 SER A C 1
ATOM 888 O O . SER A 1 107 ? -15.525 -12.299 22.066 1.00 85.00 107 SER A O 1
ATOM 890 N N . SER A 1 108 ? -13.948 -11.647 23.513 1.00 88.94 108 SER A N 1
ATOM 891 C CA . SER A 1 108 ? -14.731 -11.950 24.711 1.00 88.94 108 SER A CA 1
ATOM 892 C C . SER A 1 108 ? -15.963 -11.058 24.843 1.00 88.94 108 SER A C 1
ATOM 894 O O . SER A 1 108 ? -16.995 -11.551 25.289 1.00 88.94 108 SER A O 1
ATOM 896 N N . LEU A 1 109 ? -15.875 -9.771 24.497 1.00 88.00 109 LEU A N 1
ATOM 897 C CA . LEU A 1 109 ? -17.031 -8.874 24.512 1.00 88.00 109 LEU A CA 1
ATOM 898 C C . LEU A 1 109 ? -18.069 -9.308 23.467 1.00 88.00 109 LEU A C 1
ATOM 900 O O . LEU A 1 109 ? -19.257 -9.334 23.764 1.00 88.00 109 LEU A O 1
ATOM 904 N N . LEU A 1 110 ? -17.623 -9.727 22.277 1.00 88.00 110 LEU A N 1
ATOM 905 C CA . LEU A 1 110 ? -18.501 -10.266 21.234 1.00 88.00 110 LEU A CA 1
ATOM 906 C C . LEU A 1 110 ? -19.219 -11.544 21.699 1.00 88.00 110 LEU A C 1
ATOM 908 O O . LEU A 1 110 ? -20.434 -11.653 21.551 1.00 88.00 110 LEU A O 1
ATOM 912 N N . LEU A 1 111 ? -18.489 -12.490 22.300 1.00 88.19 111 LEU A N 1
ATOM 913 C CA . LEU A 1 111 ? -19.073 -13.708 22.879 1.00 88.19 111 LEU A CA 1
ATOM 914 C C . LEU A 1 111 ? -20.102 -13.383 23.965 1.00 88.19 111 LEU A C 1
ATOM 916 O O . LEU A 1 111 ? -21.137 -14.039 24.054 1.00 88.19 111 LEU A O 1
ATOM 920 N N . PHE A 1 112 ? -19.849 -12.338 24.749 1.00 88.31 112 PHE A N 1
ATOM 921 C CA . PHE A 1 112 ? -20.787 -11.865 25.753 1.00 88.31 112 PHE A CA 1
ATOM 922 C C . PHE A 1 112 ? -22.069 -11.290 25.136 1.00 88.31 112 PHE A C 1
ATOM 924 O O . PHE A 1 112 ? -23.163 -11.584 25.615 1.00 88.31 112 PHE A O 1
ATOM 931 N N . SER A 1 113 ? -21.960 -10.544 24.031 1.00 86.06 113 SER A N 1
ATOM 932 C CA . SER A 1 113 ? -23.120 -10.091 23.252 1.00 86.06 113 SER A CA 1
ATOM 933 C C . SER A 1 113 ? -23.924 -11.265 22.685 1.00 86.06 113 SER A C 1
ATOM 935 O O . SER A 1 113 ? -25.153 -11.237 22.718 1.00 86.06 113 SER A O 1
ATOM 937 N N . VAL A 1 114 ? -23.257 -12.331 22.226 1.00 88.19 114 VAL A N 1
ATOM 938 C CA . VAL A 1 114 ? -23.925 -13.570 21.785 1.00 88.19 114 VAL A CA 1
ATOM 939 C C . VAL A 1 114 ? -24.637 -14.259 22.954 1.00 88.19 114 VAL A C 1
ATOM 941 O O . VAL A 1 114 ? -25.771 -14.709 22.795 1.00 88.19 114 VAL A O 1
ATOM 944 N N . ALA A 1 115 ? -24.024 -14.306 24.141 1.00 87.81 115 ALA A N 1
ATOM 945 C CA . ALA A 1 115 ? -24.642 -14.870 25.342 1.00 87.81 115 ALA A CA 1
ATOM 946 C C . ALA A 1 115 ? -25.880 -14.070 25.789 1.00 87.81 115 ALA A C 1
ATOM 948 O O . ALA A 1 115 ? -26.906 -14.665 26.131 1.00 87.81 115 ALA A O 1
ATOM 949 N N . HIS A 1 116 ? -25.813 -12.737 25.719 1.00 88.75 116 HIS A N 1
ATOM 950 C CA . HIS A 1 116 ? -26.955 -11.856 25.956 1.00 88.75 116 HIS A CA 1
ATOM 951 C C . HIS A 1 116 ? -28.080 -12.116 24.946 1.00 88.75 116 HIS A C 1
ATOM 953 O O . HIS A 1 116 ? -29.218 -12.351 25.354 1.00 88.75 116 HIS A O 1
ATOM 959 N N . TYR A 1 117 ? -27.758 -12.163 23.648 1.00 87.31 117 TYR A N 1
ATOM 960 C CA . TYR A 1 117 ? -28.722 -12.462 22.586 1.00 87.31 117 TYR A CA 1
ATOM 961 C C . TYR A 1 117 ? -29.398 -13.826 22.789 1.00 87.31 117 TYR A C 1
ATOM 963 O O . TYR A 1 117 ? -30.620 -13.936 22.692 1.00 87.31 117 TYR A O 1
ATOM 971 N N . LEU A 1 118 ? -28.627 -14.863 23.135 1.00 85.31 118 LEU A N 1
ATOM 972 C CA . LEU A 1 118 ? -29.156 -16.201 23.399 1.00 85.31 118 LEU A CA 1
ATOM 973 C C . LEU A 1 118 ? -30.081 -16.217 24.627 1.00 85.31 118 LEU A C 1
ATOM 975 O O . LEU A 1 118 ? -31.129 -16.860 24.595 1.00 85.31 118 LEU A O 1
ATOM 979 N N . SER A 1 119 ? -29.717 -15.489 25.687 1.00 86.25 119 SER A N 1
ATOM 980 C CA . SER A 1 119 ? -30.543 -15.339 26.890 1.00 86.25 119 SER A CA 1
ATOM 981 C C . SER A 1 119 ? -31.851 -14.597 26.596 1.00 86.25 119 SER A C 1
ATOM 983 O O . SER A 1 119 ? -32.914 -15.060 27.001 1.00 86.25 119 SER A O 1
ATOM 985 N N . ALA A 1 120 ? -31.797 -13.492 25.848 1.00 85.38 120 ALA A N 1
ATOM 986 C CA . ALA A 1 120 ? -32.981 -12.728 25.461 1.00 85.38 120 ALA A CA 1
ATOM 987 C C . ALA A 1 120 ? -33.923 -13.563 24.579 1.00 85.38 120 ALA A C 1
ATOM 989 O O . ALA A 1 120 ? -35.127 -13.623 24.828 1.00 85.38 120 ALA A O 1
ATOM 990 N N . ARG A 1 121 ? -33.363 -14.288 23.601 1.00 85.00 121 ARG A N 1
ATOM 991 C CA . ARG A 1 121 ? -34.123 -15.184 22.723 1.00 85.00 121 ARG A CA 1
ATOM 992 C C . ARG A 1 121 ? -34.785 -16.324 23.494 1.00 85.00 121 ARG A C 1
ATOM 994 O O . ARG A 1 121 ? -35.919 -16.675 23.190 1.00 85.00 121 ARG A O 1
ATOM 1001 N N . TYR A 1 122 ? -34.109 -16.886 24.496 1.00 83.25 122 TYR A N 1
ATOM 1002 C CA . TYR A 1 122 ? -34.694 -17.901 25.373 1.00 83.25 122 TYR A CA 1
ATOM 1003 C C . TYR A 1 122 ? -35.928 -17.368 26.120 1.00 83.25 122 TYR A C 1
ATOM 1005 O O . TYR A 1 122 ? -36.974 -18.011 26.105 1.00 83.25 122 TYR A O 1
ATOM 1013 N N . VAL A 1 123 ? -35.840 -16.168 26.705 1.00 83.94 123 VAL A N 1
ATOM 1014 C CA . VAL A 1 123 ? -36.967 -15.541 27.420 1.00 83.94 123 VAL A CA 1
ATOM 1015 C C . VAL A 1 123 ? -38.140 -15.268 26.480 1.00 83.94 123 VAL A C 1
ATOM 1017 O O . VAL A 1 123 ? -39.272 -15.600 26.815 1.00 83.94 123 VAL A O 1
ATOM 1020 N N . GLN A 1 124 ? -37.875 -14.735 25.284 1.00 83.50 124 GLN A N 1
ATOM 1021 C CA . GLN A 1 124 ? -38.909 -14.482 24.273 1.00 83.50 124 GLN A CA 1
ATOM 1022 C C . GLN A 1 124 ? -39.604 -15.770 23.812 1.00 83.50 124 GLN A C 1
ATOM 1024 O O . GLN A 1 124 ? -40.819 -15.789 23.631 1.00 83.50 124 GLN A O 1
ATOM 1029 N N . LEU A 1 125 ? -38.848 -16.857 23.637 1.00 80.00 125 LEU A N 1
ATOM 1030 C CA . LEU A 1 125 ? -39.389 -18.156 23.235 1.00 80.00 125 LEU A CA 1
ATOM 1031 C C . LEU A 1 125 ? -40.263 -18.808 24.316 1.00 80.00 125 LEU A C 1
ATOM 1033 O O . LEU A 1 125 ? -41.191 -19.530 23.967 1.00 80.00 125 LEU A O 1
ATOM 1037 N N . GLU A 1 126 ? -39.969 -18.579 25.597 1.00 78.25 126 GLU A N 1
ATOM 1038 C CA . GLU A 1 126 ? -40.808 -19.047 26.711 1.00 78.25 126 GLU A CA 1
ATOM 1039 C C . GLU A 1 126 ? -42.051 -18.169 26.920 1.00 78.25 126 GLU A C 1
ATOM 1041 O O . GLU A 1 126 ? -43.072 -18.671 27.376 1.00 78.25 126 GLU A O 1
ATOM 1046 N N . GLN A 1 127 ? -41.991 -16.879 26.575 1.00 77.44 127 GLN A N 1
ATOM 1047 C CA . GLN A 1 127 ? -43.138 -15.964 26.663 1.00 77.44 127 GLN A CA 1
ATOM 1048 C C . GLN A 1 127 ? -44.141 -16.141 25.517 1.00 77.44 127 GLN A C 1
ATOM 1050 O O . GLN A 1 127 ? -45.341 -16.013 25.736 1.00 77.44 127 GLN A O 1
ATOM 1055 N N . ASN A 1 128 ? -43.654 -16.438 24.309 1.00 75.19 128 ASN A N 1
ATOM 1056 C CA . ASN A 1 128 ? -44.481 -16.607 23.108 1.00 75.19 128 ASN A CA 1
ATOM 1057 C C . ASN A 1 128 ? -44.875 -18.071 22.838 1.00 75.19 128 ASN A C 1
ATOM 1059 O O . ASN A 1 128 ? -45.502 -18.355 21.819 1.00 75.19 128 ASN A O 1
ATOM 1063 N N . GLY A 1 129 ? -44.445 -19.010 23.684 1.00 65.88 129 GLY A N 1
ATOM 1064 C CA . GLY A 1 129 ? -44.801 -20.423 23.564 1.00 65.88 129 GLY A CA 1
ATOM 1065 C C . GLY A 1 129 ? -46.219 -20.699 24.065 1.00 65.88 129 GLY A C 1
ATOM 1066 O O . GLY A 1 129 ? -46.675 -20.058 25.010 1.00 65.88 129 GLY A O 1
ATOM 1067 N N . ASP A 1 130 ? -46.904 -21.668 23.453 1.00 56.50 130 ASP A N 1
ATOM 1068 C CA . ASP A 1 130 ? -48.252 -22.072 23.866 1.00 56.50 130 ASP A CA 1
ATOM 1069 C C . ASP A 1 130 ? -48.283 -22.515 25.345 1.00 56.50 130 ASP A C 1
ATOM 1071 O O . ASP A 1 130 ? -47.497 -23.386 25.739 1.00 56.50 130 ASP A O 1
ATOM 1075 N N . PRO A 1 131 ? -49.215 -21.989 26.166 1.00 55.31 131 PRO A N 1
ATOM 1076 C CA . PRO A 1 131 ? -49.368 -22.386 27.568 1.00 55.31 131 PRO A CA 1
ATOM 1077 C C . PRO A 1 131 ? -49.832 -23.846 27.733 1.00 55.31 131 PRO A C 1
ATOM 1079 O O . PRO A 1 131 ? -49.640 -24.427 28.802 1.00 55.31 131 PRO A O 1
ATOM 1082 N N . ASP A 1 132 ? -50.389 -24.442 26.672 1.00 42.41 132 ASP A N 1
ATOM 1083 C CA . ASP A 1 132 ? -50.974 -25.789 26.639 1.00 42.41 132 ASP A CA 1
ATOM 1084 C C . ASP A 1 132 ? -50.071 -26.868 26.017 1.00 42.41 132 ASP A C 1
ATOM 1086 O O . ASP A 1 132 ? -50.498 -28.016 25.869 1.00 42.41 132 ASP A O 1
ATOM 1090 N N . LEU A 1 133 ? -48.798 -26.571 25.713 1.00 45.16 133 LEU A N 1
ATOM 1091 C CA . LEU A 1 133 ? -47.825 -27.599 25.321 1.00 45.16 133 LEU A CA 1
ATOM 1092 C C . LEU A 1 133 ? -47.392 -28.444 26.542 1.00 45.16 133 LEU A C 1
ATOM 1094 O O . LEU A 1 133 ? -46.242 -28.442 26.982 1.00 45.16 133 LEU A O 1
ATOM 1098 N N . LYS A 1 134 ? -48.340 -29.210 27.094 1.00 46.56 134 LYS A N 1
ATOM 1099 C CA . LYS A 1 134 ? -48.087 -30.427 27.871 1.00 46.56 134 LYS A CA 1
ATOM 1100 C C . LYS A 1 134 ? -47.529 -31.491 26.921 1.00 46.56 134 LYS A C 1
ATOM 1102 O O . LYS A 1 134 ? -48.250 -32.388 26.500 1.00 46.56 134 LYS A O 1
ATOM 1107 N N . LEU A 1 135 ? -46.260 -31.382 26.549 1.00 43.56 135 LEU A N 1
ATOM 1108 C CA . LEU A 1 135 ? -45.535 -32.475 25.906 1.00 43.56 135 LEU A CA 1
ATOM 1109 C C . LEU A 1 135 ? -44.275 -32.773 26.721 1.00 43.56 135 LEU A C 1
ATOM 1111 O O . LEU A 1 135 ? -43.373 -31.944 26.786 1.00 43.56 135 LEU A O 1
ATOM 1115 N N . ASP A 1 136 ? -44.324 -33.937 27.376 1.00 49.41 136 ASP A N 1
ATOM 1116 C CA . ASP A 1 136 ? -43.328 -34.706 28.129 1.00 49.41 136 ASP A CA 1
ATOM 1117 C C . ASP A 1 136 ? -42.131 -33.972 28.758 1.00 49.41 136 ASP A C 1
ATOM 1119 O O . ASP A 1 136 ? -41.324 -33.315 28.095 1.00 49.41 136 ASP A O 1
ATOM 1123 N N . ASP A 1 137 ? -41.934 -34.215 30.060 1.00 59.22 137 ASP A N 1
ATOM 1124 C CA . ASP A 1 137 ? -40.808 -33.727 30.874 1.00 59.22 137 ASP A CA 1
ATOM 1125 C C . ASP A 1 137 ? -39.434 -33.887 30.190 1.00 59.22 137 ASP A C 1
ATOM 1127 O O . ASP A 1 137 ? -38.536 -33.068 30.396 1.00 59.22 137 ASP A O 1
ATOM 1131 N N . PHE A 1 138 ? -39.277 -34.893 29.322 1.00 61.47 138 PHE A N 1
ATOM 1132 C CA . PHE A 1 138 ? -38.054 -35.159 28.563 1.00 61.47 138 PHE A CA 1
ATOM 1133 C C . PHE A 1 138 ? -37.759 -34.128 27.463 1.00 61.47 138 PHE A C 1
ATOM 1135 O O . PHE A 1 138 ? -36.627 -33.657 27.368 1.00 61.47 138 PHE A O 1
ATOM 1142 N N . ALA A 1 139 ? -38.754 -33.727 26.667 1.00 60.16 139 ALA A N 1
ATOM 1143 C CA . ALA A 1 139 ? -38.565 -32.742 25.595 1.00 60.16 139 ALA A CA 1
ATOM 1144 C C . ALA A 1 139 ? -38.306 -31.339 26.171 1.00 60.16 139 ALA A C 1
ATOM 1146 O O . ALA A 1 139 ? -37.508 -30.556 25.645 1.00 60.16 139 ALA A O 1
ATOM 1147 N N . LYS A 1 140 ? -38.930 -31.036 27.319 1.00 63.41 140 LYS A N 1
ATOM 1148 C CA . LYS A 1 140 ? -38.644 -29.824 28.090 1.00 63.41 140 LYS A CA 1
ATOM 1149 C C . LYS A 1 140 ? -37.214 -29.843 28.637 1.00 63.41 140 LYS A C 1
ATOM 1151 O O . LYS A 1 140 ? -36.515 -28.836 28.501 1.00 63.41 140 LYS A O 1
ATOM 1156 N N . LEU A 1 141 ? -36.756 -30.970 29.189 1.00 66.38 141 LEU A N 1
ATOM 1157 C CA . LEU A 1 141 ? -35.387 -31.134 29.685 1.00 66.38 141 LEU A CA 1
ATOM 1158 C C . LEU A 1 141 ? -34.345 -31.040 28.562 1.00 66.38 141 LEU A C 1
ATOM 1160 O O . LEU A 1 141 ? -33.313 -30.405 28.754 1.00 66.38 141 LEU A O 1
ATOM 1164 N N . GLU A 1 142 ? -34.625 -31.597 27.383 1.00 72.75 142 GLU A N 1
ATOM 1165 C CA . GLU A 1 142 ? -33.746 -31.521 26.211 1.00 72.75 142 GLU A CA 1
ATOM 1166 C C . GLU A 1 142 ? -33.575 -30.072 25.730 1.00 72.75 142 GLU A C 1
ATOM 1168 O O . GLU A 1 142 ? -32.452 -29.597 25.539 1.00 72.75 142 GLU A O 1
ATOM 1173 N N . ARG A 1 143 ? -34.678 -29.317 25.632 1.00 71.62 143 ARG A N 1
ATOM 1174 C CA . ARG A 1 143 ? -34.655 -27.908 25.214 1.00 71.62 143 ARG A CA 1
ATOM 1175 C C . ARG A 1 143 ? -33.931 -27.009 26.222 1.00 71.62 143 ARG A C 1
ATOM 1177 O O . ARG A 1 143 ? -33.099 -26.194 25.822 1.00 71.62 143 ARG A O 1
ATOM 1184 N N . HIS A 1 144 ? -34.197 -27.164 27.522 1.00 77.25 144 HIS A N 1
ATOM 1185 C CA . HIS A 1 144 ? -33.487 -26.413 28.569 1.00 77.25 144 HIS A CA 1
ATOM 1186 C C . HIS A 1 144 ? -32.013 -26.834 28.640 1.00 77.25 144 HIS A C 1
ATOM 1188 O O . HIS A 1 144 ? -31.131 -25.981 28.736 1.00 77.25 144 HIS A O 1
ATOM 1194 N N . GLY A 1 145 ? -31.735 -28.133 28.514 1.00 79.06 145 GLY A N 1
ATOM 1195 C CA . GLY A 1 145 ? -30.392 -28.704 28.498 1.00 79.06 145 GLY A CA 1
ATOM 1196 C C . GLY A 1 145 ? -29.535 -28.152 27.364 1.00 79.06 145 GLY A C 1
ATOM 1197 O O . GLY A 1 145 ? -28.386 -27.785 27.601 1.00 79.06 145 GLY A O 1
ATOM 1198 N N . PHE A 1 146 ? -30.096 -27.990 26.162 1.00 82.50 146 PHE A N 1
ATOM 1199 C CA . PHE A 1 146 ? -29.378 -27.399 25.032 1.00 82.50 146 PHE A CA 1
ATOM 1200 C C . PHE A 1 146 ? -29.021 -25.924 25.268 1.00 82.50 146 PHE A C 1
ATOM 1202 O O . PHE A 1 146 ? -27.894 -25.510 24.993 1.00 82.50 146 PHE A O 1
ATOM 1209 N N . HIS A 1 147 ? -29.938 -25.128 25.831 1.00 83.38 147 HIS A N 1
ATOM 1210 C CA . HIS A 1 147 ? -29.662 -23.724 26.161 1.00 83.38 147 HIS A CA 1
ATOM 1211 C C . HIS A 1 147 ? -28.625 -23.574 27.285 1.00 83.38 147 HIS A C 1
ATOM 1213 O O . HIS A 1 147 ? -27.743 -22.718 27.183 1.00 83.38 147 HIS A O 1
ATOM 1219 N N . ILE A 1 148 ? -28.678 -24.436 28.307 1.00 86.12 148 ILE A N 1
ATOM 1220 C CA . ILE A 1 148 ? -27.667 -24.496 29.374 1.00 86.12 148 ILE A CA 1
ATOM 1221 C C . ILE A 1 148 ? -26.310 -24.878 28.788 1.00 86.12 148 ILE A C 1
ATOM 1223 O O . ILE A 1 148 ? -25.315 -24.211 29.065 1.00 86.12 148 ILE A O 1
ATOM 1227 N N . LEU A 1 149 ? -26.264 -25.915 27.948 1.00 87.25 149 LEU A N 1
ATOM 1228 C CA . LEU A 1 149 ? -25.034 -26.378 27.313 1.00 87.25 149 LEU A CA 1
ATOM 1229 C C . LEU A 1 149 ? -24.417 -25.281 26.439 1.00 87.25 149 LEU A C 1
ATOM 1231 O O . LEU A 1 149 ? -23.224 -25.010 26.555 1.00 87.25 149 LEU A O 1
ATOM 1235 N N . ALA A 1 150 ? -25.221 -24.606 25.616 1.00 85.81 150 ALA A N 1
ATOM 1236 C CA . ALA A 1 150 ? -24.758 -23.517 24.763 1.00 85.81 150 ALA A CA 1
ATOM 1237 C C . ALA A 1 150 ? -24.171 -22.351 25.580 1.00 85.81 150 ALA A C 1
ATOM 1239 O O . ALA A 1 150 ? -23.088 -21.861 25.259 1.00 85.81 150 ALA A O 1
ATOM 1240 N N . GLN A 1 151 ? -24.833 -21.932 26.664 1.00 87.50 151 GLN A N 1
ATOM 1241 C CA . GLN A 1 151 ? -24.305 -20.879 27.537 1.00 87.50 151 GLN A CA 1
ATOM 1242 C C . GLN A 1 151 ? -23.054 -21.325 28.299 1.00 87.50 151 GLN A C 1
ATOM 1244 O O . GLN A 1 151 ? -22.110 -20.548 28.406 1.00 87.50 151 GLN A O 1
ATOM 1249 N N . LEU A 1 152 ? -22.995 -22.575 28.766 1.00 88.19 152 LEU A N 1
ATOM 1250 C CA . LEU A 1 152 ? -21.816 -23.124 29.435 1.00 88.19 152 LEU A CA 1
ATOM 1251 C C . LEU A 1 152 ? -20.606 -23.150 28.492 1.00 88.19 152 LEU A C 1
ATOM 1253 O O . LEU A 1 152 ? -19.521 -22.719 28.876 1.00 88.19 152 LEU A O 1
ATOM 1257 N N . VAL A 1 153 ? -20.793 -23.598 27.245 1.00 89.06 153 VAL A N 1
ATOM 1258 C CA . VAL A 1 153 ? -19.743 -23.584 26.216 1.00 89.06 153 VAL A CA 1
ATOM 1259 C C . VAL A 1 153 ? -19.259 -22.155 25.968 1.00 89.06 153 VAL A C 1
ATOM 1261 O O . VAL A 1 153 ? -18.050 -21.925 25.965 1.00 89.06 153 VAL A O 1
ATOM 1264 N N . LEU A 1 154 ? -20.168 -21.180 25.846 1.00 88.00 154 LEU A N 1
ATOM 1265 C CA . LEU A 1 154 ? -19.796 -19.766 25.713 1.00 88.00 154 LEU A CA 1
ATOM 1266 C C . LEU A 1 154 ? -18.979 -19.271 26.919 1.00 88.00 154 LEU A C 1
ATOM 1268 O O . LEU A 1 154 ? -17.951 -18.625 26.721 1.00 88.00 154 LEU A O 1
ATOM 1272 N N . CYS A 1 155 ? -19.360 -19.623 28.152 1.00 87.12 155 CYS A N 1
ATOM 1273 C CA . CYS A 1 155 ? -18.607 -19.268 29.360 1.00 87.12 155 CYS A CA 1
ATOM 1274 C C . CYS A 1 155 ? -17.216 -19.919 29.407 1.00 87.12 155 CYS A C 1
ATOM 1276 O O . CYS A 1 155 ? -16.248 -19.257 29.782 1.00 87.12 155 CYS A O 1
ATOM 1278 N N . VAL A 1 156 ? -17.089 -21.191 29.011 1.00 88.44 156 VAL A N 1
ATOM 1279 C CA . VAL A 1 156 ? -15.802 -21.908 28.963 1.00 88.44 156 VAL A CA 1
ATOM 1280 C C . VAL A 1 156 ? -14.875 -21.276 27.928 1.00 88.44 156 VAL A C 1
ATOM 1282 O O . VAL A 1 156 ? -13.722 -20.967 28.240 1.00 88.44 156 VAL A O 1
ATOM 1285 N N . VAL A 1 157 ? -15.385 -21.014 26.721 1.00 87.94 157 VAL A N 1
ATOM 1286 C CA . VAL A 1 157 ? -14.634 -20.331 25.661 1.00 87.94 157 VAL A CA 1
ATOM 1287 C C . VAL A 1 157 ? -14.211 -18.936 26.132 1.00 87.94 157 VAL A C 1
ATOM 1289 O O . VAL A 1 157 ? -13.043 -18.572 26.008 1.00 87.94 157 VAL A O 1
ATOM 1292 N N . GLN A 1 158 ? -15.113 -18.179 26.762 1.00 88.12 158 GLN A N 1
ATOM 1293 C CA . GLN A 1 158 ? -14.816 -16.849 27.290 1.00 88.12 158 GLN A CA 1
ATOM 1294 C C . GLN A 1 158 ? -13.771 -16.877 28.422 1.00 88.12 158 GLN A C 1
ATOM 1296 O O . GLN A 1 158 ? -12.865 -16.043 28.442 1.00 88.12 158 GLN A O 1
ATOM 1301 N N . SER A 1 159 ? -13.836 -17.858 29.327 1.00 87.69 159 SER A N 1
ATOM 1302 C CA . SER A 1 159 ? -12.838 -18.062 30.386 1.00 87.69 159 SER A CA 1
ATOM 1303 C C . SER A 1 159 ? -11.456 -18.387 29.815 1.00 87.69 159 SER A C 1
ATOM 1305 O O . SER A 1 159 ? -10.449 -17.900 30.334 1.00 87.69 159 SER A O 1
ATOM 1307 N N . CYS A 1 160 ? -11.405 -19.186 28.745 1.00 84.44 160 CYS A N 1
ATOM 1308 C CA . CYS A 1 160 ? -10.168 -19.519 28.046 1.00 84.44 160 CYS A CA 1
ATOM 1309 C C . CYS A 1 160 ? -9.562 -18.281 27.367 1.00 84.44 160 CYS A C 1
ATOM 1311 O O . CYS A 1 160 ? -8.387 -17.984 27.574 1.00 84.44 160 CYS A O 1
ATOM 1313 N N . LEU A 1 161 ? -10.374 -17.499 26.643 1.00 85.00 161 LEU A N 1
ATOM 1314 C CA . LEU A 1 161 ? -9.927 -16.271 25.974 1.00 85.00 161 LEU A CA 1
ATOM 1315 C C . LEU A 1 161 ? -9.400 -15.216 26.955 1.00 85.00 161 LEU A C 1
ATOM 1317 O O . LEU A 1 161 ? -8.397 -14.556 26.686 1.00 85.00 161 LEU A O 1
ATOM 1321 N N . LEU A 1 162 ? -10.082 -15.033 28.088 1.00 82.56 162 LEU A N 1
ATOM 1322 C CA . LEU A 1 162 ? -9.703 -14.045 29.100 1.00 82.56 162 LEU A CA 1
ATOM 1323 C C . LEU A 1 162 ? -8.574 -14.522 30.025 1.00 82.56 162 LEU A C 1
ATOM 1325 O O . LEU A 1 162 ? -8.067 -13.708 30.803 1.00 82.56 162 LEU A O 1
ATOM 1329 N N . ASN A 1 163 ? -8.197 -15.804 29.938 1.00 81.44 163 ASN A N 1
ATOM 1330 C CA . ASN A 1 163 ? -7.258 -16.491 30.823 1.00 81.44 163 ASN A CA 1
ATOM 1331 C C . ASN A 1 163 ? -7.502 -16.139 32.303 1.00 81.44 163 ASN A C 1
ATOM 1333 O O . ASN A 1 163 ? -6.630 -15.610 32.994 1.00 81.44 163 ASN A O 1
ATOM 1337 N N . LEU A 1 164 ? -8.743 -16.336 32.762 1.00 76.00 164 LEU A N 1
ATOM 1338 C CA . LEU A 1 164 ? -9.134 -16.012 34.134 1.00 76.00 164 LEU A CA 1
ATOM 1339 C C . LEU A 1 164 ? -8.527 -17.029 35.105 1.00 76.00 164 LEU A C 1
ATOM 1341 O O . LEU A 1 164 ? -8.852 -18.216 35.049 1.00 76.00 164 LEU A O 1
ATOM 1345 N N . GLU A 1 165 ? -7.678 -16.546 36.010 1.00 72.12 165 GLU A N 1
ATOM 1346 C CA . GLU A 1 165 ? -7.096 -17.336 37.105 1.00 72.12 165 GLU A CA 1
ATOM 1347 C C . GLU A 1 165 ? -8.077 -17.505 38.275 1.00 72.12 165 GLU A C 1
ATOM 1349 O O . GLU A 1 165 ? -8.068 -18.528 38.947 1.00 72.12 165 GLU A O 1
ATOM 1354 N N . ASN A 1 166 ? -8.965 -16.529 38.488 1.00 78.44 166 ASN A N 1
ATOM 1355 C CA . ASN A 1 166 ? -9.899 -16.533 39.612 1.00 78.44 166 ASN A CA 1
ATOM 1356 C C . ASN A 1 166 ? -11.145 -17.368 39.301 1.00 78.44 166 ASN A C 1
ATOM 1358 O O . ASN A 1 166 ? -11.923 -17.006 38.414 1.00 78.44 166 ASN A O 1
ATOM 1362 N N . ASP A 1 167 ? -11.410 -18.398 40.105 1.00 78.12 167 ASP A N 1
ATOM 1363 C CA . ASP A 1 167 ? -12.605 -19.241 39.960 1.00 78.12 167 ASP A CA 1
ATOM 1364 C C . ASP A 1 167 ? -13.908 -18.444 40.121 1.00 78.12 167 ASP A C 1
ATOM 1366 O O . ASP A 1 167 ? -14.863 -18.647 39.371 1.00 78.12 167 ASP A O 1
ATOM 1370 N N . ILE A 1 168 ? -13.919 -17.440 41.006 1.00 77.06 168 ILE A N 1
ATOM 1371 C CA . ILE A 1 168 ? -15.060 -16.527 41.186 1.00 77.06 168 ILE A CA 1
ATOM 1372 C C . ILE A 1 168 ? -15.370 -15.786 39.879 1.00 77.06 168 ILE A C 1
ATOM 1374 O O . ILE A 1 168 ? -16.532 -15.662 39.496 1.00 77.06 168 ILE A O 1
ATOM 1378 N N . ALA A 1 169 ? -14.346 -15.334 39.147 1.00 73.38 169 ALA A N 1
ATOM 1379 C CA . ALA A 1 169 ? -14.545 -14.635 37.880 1.00 73.38 169 ALA A CA 1
ATOM 1380 C C . ALA A 1 169 ? -15.126 -15.565 36.804 1.00 73.38 169 ALA A C 1
ATOM 1382 O O . ALA A 1 169 ? -15.953 -15.121 36.012 1.00 73.38 169 ALA A O 1
ATOM 1383 N N . ARG A 1 170 ? -14.755 -16.854 36.809 1.00 79.88 170 ARG A N 1
ATOM 1384 C CA . ARG A 1 170 ? -15.299 -17.860 35.879 1.00 79.88 170 ARG A CA 1
ATOM 1385 C C . ARG A 1 170 ? -16.781 -18.116 36.126 1.00 79.88 170 ARG A C 1
ATOM 1387 O O . ARG A 1 170 ? -17.563 -18.103 35.183 1.00 79.88 170 ARG A O 1
ATOM 1394 N N . VAL A 1 171 ? -17.174 -18.271 37.391 1.00 77.25 171 VAL A N 1
ATOM 1395 C CA . VAL A 1 171 ? -18.588 -18.417 37.784 1.00 77.25 171 VAL A CA 1
ATOM 1396 C C . VAL A 1 171 ? -19.385 -17.163 37.419 1.00 77.25 171 VAL A C 1
ATOM 1398 O O . VAL A 1 171 ? -20.513 -17.247 36.946 1.00 77.25 171 VAL A O 1
ATOM 1401 N N . THR A 1 172 ? -18.769 -15.990 37.545 1.00 79.25 172 THR A N 1
ATOM 1402 C CA . THR A 1 172 ? -19.396 -14.708 37.208 1.00 79.25 172 THR A CA 1
ATOM 1403 C C . THR A 1 172 ? -19.620 -14.519 35.693 1.00 79.25 172 THR A C 1
ATOM 1405 O O . THR A 1 172 ? -20.426 -13.688 35.289 1.00 79.25 172 THR A O 1
ATOM 1408 N N . LEU A 1 173 ? -18.985 -15.311 34.820 1.00 80.50 173 LEU A N 1
ATOM 1409 C CA . LEU A 1 173 ? -19.318 -15.324 33.386 1.00 80.50 173 LEU A CA 1
ATOM 1410 C C . LEU A 1 173 ? -20.647 -16.037 33.091 1.00 80.50 173 LEU A C 1
ATOM 1412 O O . LEU A 1 173 ? -21.271 -15.765 32.069 1.00 80.50 173 LEU A O 1
ATOM 1416 N N . ALA A 1 174 ? -21.105 -16.913 33.990 1.00 82.75 174 ALA A N 1
ATOM 1417 C CA . ALA A 1 174 ? -22.326 -17.708 33.847 1.00 82.75 174 ALA A CA 1
ATOM 1418 C C . ALA A 1 174 ? -23.609 -16.955 34.252 1.00 82.75 174 ALA A C 1
ATOM 1420 O O . ALA A 1 174 ? -24.658 -17.562 34.449 1.00 82.75 174 ALA A O 1
ATOM 1421 N N . VAL A 1 175 ? -23.563 -15.624 34.355 1.00 85.62 175 VAL A N 1
ATOM 1422 C CA . VAL A 1 175 ? -24.689 -14.778 34.793 1.00 85.62 175 VAL A CA 1
ATOM 1423 C C . VAL A 1 175 ? -25.937 -14.945 33.917 1.00 85.62 175 VAL A C 1
ATOM 1425 O O . VAL A 1 175 ? -27.059 -14.853 34.412 1.00 85.62 175 VAL A O 1
ATOM 1428 N N . PHE A 1 176 ? -25.778 -15.286 32.637 1.00 83.44 176 PHE A N 1
ATOM 1429 C CA . PHE A 1 176 ? -26.908 -15.546 31.742 1.00 83.44 176 PHE A CA 1
ATOM 1430 C C . PHE A 1 176 ? -27.602 -16.905 31.946 1.00 83.44 176 PHE A C 1
ATOM 1432 O O . PHE A 1 176 ? -28.633 -17.130 31.309 1.00 83.44 176 PHE A O 1
ATOM 1439 N N . LEU A 1 177 ? -27.126 -17.761 32.865 1.00 82.69 177 LEU A N 1
ATOM 1440 C CA . LEU A 1 177 ? -27.872 -18.940 33.330 1.00 82.69 177 LEU A CA 1
ATOM 1441 C C . LEU A 1 177 ? -28.994 -18.569 34.317 1.00 82.69 177 LEU A C 1
ATOM 1443 O O . LEU A 1 177 ? -29.906 -19.370 34.512 1.00 82.69 177 LEU A O 1
ATOM 1447 N N . ILE A 1 178 ? -28.968 -17.372 34.923 1.00 85.12 178 ILE A N 1
ATOM 1448 C CA . ILE A 1 178 ? -29.954 -16.942 35.936 1.00 85.12 178 ILE A CA 1
ATOM 1449 C C . ILE A 1 178 ? -31.409 -17.077 35.441 1.00 85.12 178 ILE A C 1
ATOM 1451 O O . ILE A 1 178 ? -32.214 -17.648 36.177 1.00 85.12 178 ILE A O 1
ATOM 1455 N N . PRO A 1 179 ? -31.784 -16.644 34.218 1.00 80.69 179 PRO A N 1
ATOM 1456 C CA . PRO A 1 179 ? -33.147 -16.830 33.713 1.00 80.69 179 PRO A CA 1
ATOM 1457 C C . PRO A 1 179 ? -33.526 -18.307 33.538 1.00 80.69 179 PRO A C 1
ATOM 1459 O O . PRO A 1 179 ? -34.665 -18.684 33.799 1.00 80.69 179 PRO A O 1
ATOM 1462 N N . ILE A 1 180 ? -32.582 -19.168 33.148 1.00 80.88 180 ILE A N 1
ATOM 1463 C CA . ILE A 1 180 ? -32.849 -20.602 32.978 1.00 80.88 180 ILE A CA 1
ATOM 1464 C C . ILE A 1 180 ? -33.055 -21.272 34.339 1.00 80.88 180 ILE A C 1
ATOM 1466 O O . ILE A 1 180 ? -34.012 -22.020 34.521 1.00 80.88 180 ILE A O 1
ATOM 1470 N N . ILE A 1 181 ? -32.212 -20.953 35.323 1.00 81.88 181 ILE A N 1
ATOM 1471 C CA . ILE A 1 181 ? -32.352 -21.459 36.695 1.00 81.88 181 ILE A CA 1
ATOM 1472 C C . ILE A 1 181 ? -33.664 -20.963 37.312 1.00 81.88 181 ILE A C 1
ATOM 1474 O O . ILE A 1 181 ? -34.390 -21.750 37.912 1.00 81.88 181 ILE A O 1
ATOM 1478 N N . ALA A 1 182 ? -34.026 -19.693 37.108 1.00 81.62 182 ALA A N 1
ATOM 1479 C CA . ALA A 1 182 ? -35.312 -19.157 37.551 1.00 81.62 182 ALA A CA 1
ATOM 1480 C C . ALA A 1 182 ? -36.492 -19.948 36.958 1.00 81.62 182 ALA A C 1
ATOM 1482 O O . ALA A 1 182 ? -37.456 -20.244 37.665 1.00 81.62 182 ALA A O 1
ATOM 1483 N N . ARG A 1 183 ? -36.392 -20.364 35.688 1.00 75.88 183 ARG A N 1
ATOM 1484 C CA . ARG A 1 183 ? -37.402 -21.211 35.046 1.00 75.88 183 ARG A CA 1
ATOM 1485 C C . ARG A 1 183 ? -37.473 -22.616 35.654 1.00 75.88 183 ARG A C 1
ATOM 1487 O O . ARG A 1 183 ? -38.577 -23.108 35.880 1.00 75.88 183 ARG A O 1
ATOM 1494 N N . MET A 1 184 ? -36.326 -23.225 35.967 1.00 74.81 184 MET A N 1
ATOM 1495 C CA . MET A 1 184 ? -36.242 -24.526 36.653 1.00 74.81 184 MET A CA 1
ATOM 1496 C C . MET A 1 184 ? -36.810 -24.470 38.080 1.00 74.81 184 MET A C 1
ATOM 1498 O O . MET A 1 184 ? -37.408 -25.436 38.541 1.00 74.81 184 MET A O 1
ATOM 1502 N N . CYS A 1 185 ? -36.699 -23.322 38.754 1.00 77.25 185 CYS A N 1
ATOM 1503 C CA . CYS A 1 185 ? -37.277 -23.065 40.077 1.00 77.25 185 CYS A CA 1
ATOM 1504 C C . CYS A 1 185 ? -38.775 -22.696 40.045 1.00 77.25 185 CYS A C 1
ATOM 1506 O O . CYS A 1 185 ? -39.289 -22.152 41.020 1.00 77.25 185 CYS A O 1
ATOM 1508 N N . ALA A 1 186 ? -39.472 -22.965 38.935 1.00 74.31 186 ALA A N 1
ATOM 1509 C CA . ALA A 1 186 ? -40.906 -22.727 38.760 1.00 74.31 186 ALA A CA 1
ATOM 1510 C C . ALA A 1 186 ? -41.357 -21.257 38.922 1.00 74.31 186 ALA A C 1
ATOM 1512 O O . ALA A 1 186 ? -42.505 -20.990 39.280 1.00 74.31 186 ALA A O 1
ATOM 1513 N N . VAL A 1 187 ? -40.486 -20.287 38.615 1.00 75.00 187 VAL A N 1
ATOM 1514 C CA . VAL A 1 187 ? -40.876 -18.867 38.562 1.00 75.00 187 VAL A CA 1
ATOM 1515 C C . VAL A 1 187 ? -41.909 -18.653 37.438 1.00 75.00 187 VAL A C 1
ATOM 1517 O O . VAL A 1 187 ? -41.734 -19.202 36.343 1.00 75.00 187 VAL A O 1
ATOM 1520 N N . PRO A 1 188 ? -42.980 -17.864 37.672 1.00 76.81 188 PRO A N 1
ATOM 1521 C CA . PRO A 1 188 ? -43.988 -17.571 36.654 1.00 76.81 188 PRO A CA 1
ATOM 1522 C C . PRO A 1 188 ? -43.382 -16.870 35.431 1.00 76.81 188 PRO A C 1
ATOM 1524 O O . PRO A 1 188 ? -42.487 -16.030 35.561 1.00 76.81 188 PRO A O 1
ATOM 1527 N N . ILE A 1 189 ? -43.905 -17.201 34.245 1.00 75.31 189 ILE A N 1
ATOM 1528 C CA . ILE A 1 189 ? -43.397 -16.760 32.931 1.00 75.31 189 ILE A CA 1
ATOM 1529 C C . ILE A 1 189 ? -43.361 -15.222 32.839 1.00 75.31 189 ILE A C 1
ATOM 1531 O O . ILE A 1 189 ? -42.387 -14.650 32.348 1.00 75.31 189 ILE A O 1
ATOM 1535 N N . ASP A 1 190 ? -44.338 -14.545 33.446 1.00 74.44 190 ASP A N 1
ATOM 1536 C CA . ASP A 1 190 ? -44.439 -13.078 33.496 1.00 74.44 190 ASP A CA 1
ATOM 1537 C C . ASP A 1 190 ? -43.261 -12.404 34.221 1.00 74.44 190 ASP A C 1
ATOM 1539 O O . ASP A 1 190 ? -42.917 -11.252 33.957 1.00 74.44 190 ASP A O 1
ATOM 1543 N N . ARG A 1 191 ? -42.614 -13.114 35.155 1.00 79.75 191 ARG A N 1
ATOM 1544 C CA . ARG A 1 191 ? -41.499 -12.595 35.966 1.00 79.75 191 ARG A CA 1
ATOM 1545 C C . ARG A 1 191 ? -40.127 -12.958 35.393 1.00 79.75 191 ARG A C 1
ATOM 1547 O O . ARG A 1 191 ? -39.117 -12.457 35.888 1.00 79.75 191 ARG A O 1
ATOM 1554 N N . LEU A 1 192 ? -40.066 -13.761 34.329 1.00 80.94 192 LEU A N 1
ATOM 1555 C CA . LEU A 1 192 ? -38.812 -14.207 33.712 1.00 80.94 192 LEU A CA 1
ATOM 1556 C C . LEU A 1 192 ? -38.000 -13.043 33.113 1.00 80.94 192 LEU A C 1
ATOM 1558 O O . LEU A 1 192 ? -36.769 -13.043 33.169 1.00 80.94 192 LEU A O 1
ATOM 1562 N N . ILE A 1 193 ? -38.683 -12.002 32.626 1.00 83.00 193 ILE A N 1
ATOM 1563 C CA . ILE A 1 193 ? -38.033 -10.792 32.104 1.00 83.00 193 ILE A CA 1
ATOM 1564 C C . ILE A 1 193 ? -37.264 -10.026 33.190 1.00 83.00 193 ILE A C 1
ATOM 1566 O O . ILE A 1 193 ? -36.204 -9.460 32.928 1.00 83.00 193 ILE A O 1
ATOM 1570 N N . ILE A 1 194 ? -37.737 -10.079 34.441 1.00 84.25 194 ILE A N 1
ATOM 1571 C CA . ILE A 1 194 ? -37.053 -9.464 35.584 1.00 84.25 194 ILE A CA 1
ATOM 1572 C C . ILE A 1 194 ? -35.745 -10.212 35.863 1.00 84.25 194 ILE A C 1
ATOM 1574 O O . ILE A 1 194 ? -34.714 -9.576 36.072 1.00 84.25 194 ILE A O 1
ATOM 1578 N N . ALA A 1 195 ? -35.752 -11.548 35.794 1.00 83.62 195 ALA A N 1
ATOM 1579 C CA . ALA A 1 195 ? -34.544 -12.358 35.966 1.00 83.62 195 ALA A CA 1
ATOM 1580 C C . ALA A 1 195 ? -33.485 -12.052 34.890 1.00 83.62 195 ALA A C 1
ATOM 1582 O O . ALA A 1 195 ? -32.300 -11.936 35.204 1.00 83.62 195 ALA A O 1
ATOM 1583 N N . HIS A 1 196 ? -33.904 -11.852 33.636 1.00 86.12 196 HIS A N 1
ATOM 1584 C CA . HIS A 1 196 ? -33.004 -11.430 32.558 1.00 86.12 196 HIS A CA 1
ATOM 1585 C C . HIS A 1 196 ? -32.451 -10.013 32.768 1.00 86.12 196 HIS A C 1
ATOM 1587 O O . HIS A 1 196 ? -31.256 -9.797 32.578 1.00 86.12 196 HIS A O 1
ATOM 1593 N N . ASN A 1 197 ? -33.262 -9.063 33.237 1.00 87.31 197 ASN A N 1
ATOM 1594 C CA . ASN A 1 197 ? -32.803 -7.700 33.531 1.00 87.31 197 ASN A CA 1
ATOM 1595 C C . ASN A 1 197 ? -31.806 -7.648 34.701 1.00 87.31 197 ASN A C 1
ATOM 1597 O O . ASN A 1 197 ? -30.834 -6.886 34.659 1.00 87.31 197 ASN A O 1
ATOM 1601 N N . VAL A 1 198 ? -32.000 -8.493 35.721 1.00 87.69 198 VAL A N 1
ATOM 1602 C CA . VAL A 1 198 ? -31.036 -8.674 36.820 1.00 87.69 198 VAL A CA 1
ATOM 1603 C C . VAL A 1 198 ? -29.731 -9.265 36.286 1.00 87.69 198 VAL A C 1
ATOM 1605 O O . VAL A 1 198 ? -28.658 -8.741 36.591 1.00 87.69 198 VAL A O 1
ATOM 1608 N N . ALA A 1 199 ? -29.814 -10.292 35.433 1.00 86.06 199 ALA A N 1
ATOM 1609 C CA . ALA A 1 199 ? -28.645 -10.861 34.768 1.00 86.06 199 ALA A CA 1
ATOM 1610 C C . ALA A 1 199 ? -27.899 -9.803 33.938 1.00 86.06 199 ALA A C 1
ATOM 1612 O O . ALA A 1 199 ? -26.685 -9.691 34.054 1.00 86.06 199 ALA A O 1
ATOM 1613 N N . CYS A 1 200 ? -28.606 -8.960 33.180 1.00 86.00 200 CYS A N 1
ATOM 1614 C CA . CYS A 1 200 ? -28.004 -7.878 32.394 1.00 86.00 200 CYS A CA 1
ATOM 1615 C C . CYS A 1 200 ? -27.316 -6.817 33.265 1.00 86.00 200 CYS A C 1
ATOM 1617 O O . CYS A 1 200 ? -26.215 -6.372 32.947 1.00 86.00 200 CYS A O 1
ATOM 1619 N N . SER A 1 201 ? -27.922 -6.436 34.389 1.00 87.19 201 SER A N 1
ATOM 1620 C CA . SER A 1 201 ? -27.322 -5.467 35.317 1.00 87.19 201 SER A CA 1
ATOM 1621 C C . SER A 1 201 ? -26.030 -6.005 35.937 1.00 87.19 201 SER A C 1
ATOM 1623 O O . SER A 1 201 ? -25.012 -5.310 35.970 1.00 87.19 201 SER A O 1
ATOM 1625 N N . LEU A 1 202 ? -26.046 -7.267 36.378 1.00 87.50 202 LEU A N 1
ATOM 1626 C CA . LEU A 1 202 ? -24.875 -7.934 36.944 1.00 87.50 202 LEU A CA 1
ATOM 1627 C C . LEU A 1 202 ? -23.775 -8.118 35.888 1.00 87.50 202 LEU A C 1
ATOM 1629 O O . LEU A 1 202 ? -22.608 -7.840 36.145 1.00 87.50 202 LEU A O 1
ATOM 1633 N N . ALA A 1 203 ? -24.162 -8.505 34.678 1.00 86.50 203 ALA A N 1
ATOM 1634 C CA . ALA A 1 203 ? -23.305 -8.600 33.508 1.00 86.50 203 ALA A CA 1
ATOM 1635 C C . ALA A 1 203 ? -22.545 -7.292 33.211 1.00 86.50 203 ALA A C 1
ATOM 1637 O O . ALA A 1 203 ? -21.319 -7.300 33.081 1.00 86.50 203 ALA A O 1
ATOM 1638 N N . ILE A 1 204 ? -23.255 -6.160 33.156 1.00 87.31 204 ILE A N 1
ATOM 1639 C CA . ILE A 1 204 ? -22.656 -4.837 32.921 1.00 87.31 204 ILE A CA 1
ATOM 1640 C C . ILE A 1 204 ? -21.692 -4.471 34.053 1.00 87.31 204 ILE A C 1
ATOM 1642 O O . ILE A 1 204 ? -20.577 -4.020 33.789 1.00 87.31 204 ILE A O 1
ATOM 1646 N N . LEU A 1 205 ? -22.079 -4.704 35.311 1.00 88.00 205 LEU A N 1
ATOM 1647 C CA . LEU A 1 205 ? -21.227 -4.429 36.471 1.00 88.00 205 LEU A CA 1
ATOM 1648 C C . LEU A 1 205 ? -19.898 -5.196 36.391 1.00 88.00 205 LEU A C 1
ATOM 1650 O O . LEU A 1 205 ? -18.831 -4.629 36.627 1.00 88.00 205 LEU A O 1
ATOM 1654 N N . VAL A 1 206 ? -19.954 -6.472 36.012 1.00 85.44 206 VAL A N 1
ATOM 1655 C CA . VAL A 1 206 ? -18.781 -7.347 35.878 1.00 85.44 206 VAL A CA 1
ATOM 1656 C C . VAL A 1 206 ? -17.854 -6.859 34.772 1.00 85.44 206 VAL A C 1
ATOM 1658 O O . VAL A 1 206 ? -16.640 -6.788 34.981 1.00 85.44 206 VAL A O 1
ATOM 1661 N N . ILE A 1 207 ? -18.410 -6.458 33.625 1.00 86.12 207 ILE A N 1
ATOM 1662 C CA . ILE A 1 207 ? -17.637 -5.850 32.535 1.00 86.12 207 ILE A CA 1
ATOM 1663 C C . ILE A 1 207 ? -16.964 -4.561 33.017 1.00 86.12 207 ILE A C 1
ATOM 1665 O O . ILE A 1 207 ? -15.765 -4.387 32.806 1.00 86.12 207 ILE A O 1
ATOM 1669 N N . CYS A 1 208 ? -17.693 -3.681 33.709 1.00 85.75 208 CYS A N 1
ATOM 1670 C CA . CYS A 1 208 ? -17.149 -2.428 34.231 1.00 85.75 208 CYS A CA 1
ATOM 1671 C C . CYS A 1 208 ? -15.984 -2.664 35.200 1.00 85.75 208 CYS A C 1
ATOM 1673 O O . CYS A 1 208 ? -14.921 -2.065 35.035 1.00 85.75 208 CYS A O 1
ATOM 1675 N N . ILE A 1 209 ? -16.141 -3.572 36.169 1.00 86.31 209 ILE A N 1
ATOM 1676 C CA . ILE A 1 209 ? -15.076 -3.927 37.120 1.00 86.31 209 ILE A CA 1
ATOM 1677 C C . ILE A 1 209 ? -13.860 -4.494 36.374 1.00 86.31 209 ILE A C 1
ATOM 1679 O O . ILE A 1 209 ? -12.720 -4.114 36.652 1.00 86.31 209 ILE A O 1
ATOM 1683 N N . TYR A 1 210 ? -14.084 -5.372 35.393 1.00 85.75 210 TYR A N 1
ATOM 1684 C CA . TYR A 1 210 ? -13.011 -5.952 34.589 1.00 85.75 210 TYR A CA 1
ATOM 1685 C C . TYR A 1 210 ? -12.226 -4.886 33.810 1.00 85.75 210 TYR A C 1
ATOM 1687 O O . TYR A 1 210 ? -10.992 -4.849 33.867 1.00 85.75 210 TYR A O 1
ATOM 1695 N N . VAL A 1 211 ? -12.935 -3.990 33.116 1.00 84.75 211 VAL A N 1
ATOM 1696 C CA . VAL A 1 211 ? -12.345 -2.901 32.329 1.00 84.75 211 VAL A CA 1
ATOM 1697 C C . VAL A 1 211 ? -11.571 -1.945 33.233 1.00 84.75 211 VAL A C 1
ATOM 1699 O O . VAL A 1 211 ? -10.422 -1.626 32.922 1.00 84.75 211 VAL A O 1
ATOM 1702 N N . LEU A 1 212 ? -12.130 -1.540 34.376 1.00 84.38 212 LEU A N 1
ATOM 1703 C CA . LEU A 1 212 ? -11.455 -0.656 35.332 1.00 84.38 212 LEU A CA 1
ATOM 1704 C C . LEU A 1 212 ? -10.155 -1.263 35.873 1.00 84.38 212 LEU A C 1
ATOM 1706 O O . LEU A 1 212 ? -9.164 -0.550 36.013 1.00 84.38 212 LEU A O 1
ATOM 1710 N N . ASN A 1 213 ? -10.113 -2.579 36.090 1.00 85.44 213 ASN A N 1
ATOM 1711 C CA . ASN A 1 213 ? -8.906 -3.264 36.554 1.00 85.44 213 ASN A CA 1
ATOM 1712 C C . ASN A 1 213 ? -7.823 -3.391 35.466 1.00 85.44 213 ASN A C 1
ATOM 1714 O O . ASN A 1 213 ? -6.630 -3.319 35.766 1.00 85.44 213 ASN A O 1
ATOM 1718 N N . LYS A 1 214 ? -8.200 -3.591 34.194 1.00 83.69 214 LYS A N 1
ATOM 1719 C CA . LYS A 1 214 ? -7.237 -3.833 33.097 1.00 83.69 214 LYS A CA 1
ATOM 1720 C C . LYS A 1 214 ? -6.777 -2.567 32.369 1.00 83.69 214 LYS A C 1
ATOM 1722 O O . LYS A 1 214 ? -5.626 -2.507 31.933 1.00 83.69 214 LYS A O 1
ATOM 1727 N N . THR A 1 215 ? -7.620 -1.541 32.278 1.00 82.38 215 THR A N 1
ATOM 1728 C CA . THR A 1 215 ? -7.310 -0.258 31.618 1.00 82.38 215 THR A CA 1
ATOM 1729 C C . THR A 1 215 ? -6.037 0.433 32.134 1.00 82.38 215 THR A C 1
ATOM 1731 O O . THR A 1 215 ? -5.209 0.821 31.302 1.00 82.38 215 THR A O 1
ATOM 1734 N N . PRO A 1 216 ? -5.786 0.569 33.455 1.00 84.88 216 PRO A N 1
ATOM 1735 C CA . PRO A 1 216 ? -4.587 1.256 33.940 1.00 84.88 216 PRO A CA 1
ATOM 1736 C C . PRO A 1 216 ? -3.296 0.533 33.538 1.00 84.88 216 PRO A C 1
ATOM 1738 O O . PRO A 1 216 ? -2.309 1.184 33.192 1.00 84.88 216 PRO A O 1
ATOM 1741 N N . ALA A 1 217 ? -3.298 -0.803 33.498 1.00 84.38 217 ALA A N 1
ATOM 1742 C CA . ALA A 1 217 ? -2.141 -1.583 33.059 1.00 84.38 217 ALA A CA 1
ATOM 1743 C C . ALA A 1 217 ? -1.807 -1.345 31.572 1.00 84.38 217 ALA A C 1
ATOM 1745 O O . ALA A 1 217 ? -0.632 -1.239 31.198 1.00 84.38 217 ALA A O 1
ATOM 1746 N N . LEU A 1 218 ? -2.832 -1.213 30.721 1.00 82.06 218 LEU A N 1
ATOM 1747 C CA . LEU A 1 218 ? -2.660 -0.874 29.305 1.00 82.06 218 LEU A CA 1
ATOM 1748 C C . LEU A 1 218 ? -2.128 0.557 29.134 1.00 82.06 218 LEU A C 1
ATOM 1750 O O . LEU A 1 218 ? -1.170 0.773 28.389 1.00 82.06 218 LEU A O 1
ATOM 1754 N N . LEU A 1 219 ? -2.677 1.519 29.881 1.00 83.50 219 LEU A N 1
ATOM 1755 C CA . LEU A 1 219 ? -2.256 2.921 29.821 1.00 83.50 219 LEU A CA 1
ATOM 1756 C C . LEU A 1 219 ? -0.803 3.115 30.286 1.00 83.50 219 LEU A C 1
ATOM 1758 O O . LEU A 1 219 ? -0.037 3.857 29.666 1.00 83.50 219 LEU A O 1
ATOM 1762 N N . LEU A 1 220 ? -0.388 2.406 31.339 1.00 86.31 220 LEU A N 1
ATOM 1763 C CA . LEU A 1 220 ? 1.002 2.401 31.804 1.00 86.31 220 LEU A CA 1
ATOM 1764 C C . LEU A 1 220 ? 1.958 1.851 30.738 1.00 86.31 220 LEU A C 1
ATOM 1766 O O . LEU A 1 220 ? 3.019 2.438 30.517 1.00 86.31 220 LEU A O 1
ATOM 1770 N N . SER A 1 221 ? 1.566 0.787 30.033 1.00 83.38 221 SER A N 1
ATOM 1771 C CA . SER A 1 221 ? 2.368 0.191 28.952 1.00 83.38 221 SER A CA 1
ATOM 1772 C C . SER A 1 221 ? 2.580 1.171 27.788 1.00 83.38 221 SER A C 1
ATOM 1774 O O . SER A 1 221 ? 3.679 1.274 27.233 1.00 83.38 221 SER A O 1
ATOM 1776 N N . ILE A 1 222 ? 1.555 1.958 27.449 1.00 82.25 222 ILE A N 1
ATOM 1777 C CA . ILE A 1 222 ? 1.661 3.027 26.443 1.00 82.25 222 ILE A CA 1
ATOM 1778 C C . ILE A 1 222 ? 2.580 4.129 26.940 1.00 82.25 222 ILE A C 1
ATOM 1780 O O . ILE A 1 222 ? 3.485 4.547 26.221 1.00 82.25 222 ILE A O 1
ATOM 1784 N N . ARG A 1 223 ? 2.403 4.575 28.188 1.00 86.25 223 ARG A N 1
ATOM 1785 C CA . ARG A 1 223 ? 3.242 5.625 28.775 1.00 86.25 223 ARG A CA 1
ATOM 1786 C C . ARG A 1 223 ? 4.718 5.230 28.778 1.00 86.25 223 ARG A C 1
ATOM 1788 O O . ARG A 1 223 ? 5.569 6.066 28.480 1.00 86.25 223 ARG A O 1
ATOM 1795 N N . GLN A 1 224 ? 5.027 3.970 29.079 1.00 86.44 224 GLN A N 1
ATOM 1796 C CA . GLN A 1 224 ? 6.381 3.421 28.984 1.00 86.44 224 GLN A CA 1
ATOM 1797 C C . GLN A 1 224 ? 6.896 3.434 27.539 1.00 86.44 224 GLN A C 1
ATOM 1799 O O . GLN A 1 224 ? 8.009 3.897 27.296 1.00 86.44 224 GLN A O 1
ATOM 1804 N N . SER A 1 225 ? 6.071 3.018 26.578 1.00 79.31 225 SER A N 1
ATOM 1805 C CA . SER A 1 225 ? 6.424 3.004 25.151 1.00 79.31 225 SER A CA 1
ATOM 1806 C C . SER A 1 225 ? 6.690 4.411 24.599 1.00 79.31 225 SER A C 1
ATOM 1808 O O . SER A 1 225 ? 7.673 4.624 23.891 1.00 79.31 225 SER A O 1
ATOM 1810 N N . VAL A 1 226 ? 5.876 5.398 24.987 1.00 82.00 226 VAL A N 1
ATOM 1811 C CA . VAL A 1 226 ? 6.059 6.814 24.626 1.00 82.00 226 VAL A CA 1
ATOM 1812 C C . VAL A 1 226 ? 7.311 7.395 25.283 1.00 82.00 226 VAL A C 1
ATOM 1814 O O . VAL A 1 226 ? 8.068 8.109 24.630 1.00 82.00 226 VAL A O 1
ATOM 1817 N N . ARG A 1 227 ? 7.578 7.081 26.558 1.00 85.31 227 ARG A N 1
ATOM 1818 C CA . ARG A 1 227 ? 8.816 7.509 27.233 1.00 85.31 227 ARG A CA 1
ATOM 1819 C C . ARG A 1 227 ? 10.051 6.940 26.548 1.00 85.31 227 ARG A C 1
ATOM 1821 O O . ARG A 1 227 ? 10.993 7.685 26.301 1.00 85.31 227 ARG A O 1
ATOM 1828 N N . TYR A 1 228 ? 10.025 5.657 26.207 1.00 82.44 228 TYR A N 1
ATOM 1829 C CA . TYR A 1 228 ? 11.103 5.004 25.473 1.00 82.44 228 TYR A CA 1
ATOM 1830 C C . TYR A 1 228 ? 11.346 5.678 24.116 1.00 82.44 228 TYR A C 1
ATOM 1832 O O . TYR A 1 228 ? 12.483 5.999 23.774 1.00 82.44 228 TYR A O 1
ATOM 1840 N N . LEU A 1 229 ? 10.272 5.992 23.386 1.00 79.31 229 LEU A N 1
ATOM 1841 C CA . LEU A 1 229 ? 10.364 6.719 22.123 1.00 79.31 229 LEU A CA 1
ATOM 1842 C C . LEU A 1 229 ? 10.950 8.126 22.305 1.00 79.31 229 LEU A C 1
ATOM 1844 O O . LEU A 1 229 ? 11.830 8.531 21.549 1.00 79.31 229 LEU A O 1
ATOM 1848 N N . LYS A 1 230 ? 10.511 8.852 23.338 1.00 84.44 230 LYS A N 1
ATOM 1849 C CA . LYS A 1 230 ? 11.028 10.184 23.668 1.00 84.44 230 LYS A CA 1
ATOM 1850 C C . LYS A 1 230 ? 12.531 10.146 23.957 1.00 84.44 230 LYS A C 1
ATOM 1852 O O . LYS A 1 230 ? 13.255 11.005 23.467 1.00 84.44 230 LYS A O 1
ATOM 1857 N N . VAL A 1 231 ? 13.006 9.146 24.703 1.00 85.38 231 VAL A N 1
ATOM 1858 C CA . VAL A 1 231 ? 14.440 8.961 24.991 1.00 85.38 231 VAL A CA 1
ATOM 1859 C C . VAL A 1 231 ? 15.233 8.718 23.705 1.00 85.38 231 VAL A C 1
ATOM 1861 O O . VAL A 1 231 ? 16.263 9.352 23.500 1.00 85.38 231 VAL A O 1
ATOM 1864 N N . ILE A 1 232 ? 14.728 7.876 22.799 1.00 83.38 232 ILE A N 1
ATOM 1865 C CA . ILE A 1 232 ? 15.368 7.627 21.498 1.00 83.38 232 ILE A CA 1
ATOM 1866 C C . ILE A 1 232 ? 15.460 8.908 20.657 1.00 83.38 232 ILE A C 1
ATOM 1868 O O . ILE A 1 232 ? 16.507 9.178 20.069 1.00 83.38 232 ILE A O 1
ATOM 1872 N N . ILE A 1 233 ? 14.382 9.694 20.604 1.00 85.44 233 ILE A N 1
ATOM 1873 C CA . ILE A 1 233 ? 14.337 10.953 19.847 1.00 85.44 233 ILE A CA 1
ATOM 1874 C C . ILE A 1 233 ? 15.336 11.971 20.414 1.00 85.44 233 ILE A C 1
ATOM 1876 O O . ILE A 1 233 ? 16.004 12.654 19.644 1.00 85.44 233 ILE A O 1
ATOM 1880 N N . ILE A 1 234 ? 15.473 12.055 21.742 1.00 86.00 234 ILE A N 1
ATOM 1881 C CA . ILE A 1 234 ? 16.435 12.958 22.392 1.00 86.00 234 ILE A CA 1
ATOM 1882 C C . ILE A 1 234 ? 17.879 12.521 22.105 1.00 86.00 234 ILE A C 1
ATOM 1884 O O . ILE A 1 234 ? 18.717 13.363 21.803 1.00 86.00 234 ILE A O 1
ATOM 1888 N N . LEU A 1 235 ? 18.173 11.217 22.160 1.00 85.19 235 LEU A N 1
ATOM 1889 C CA . LEU A 1 235 ? 19.535 10.695 21.989 1.00 85.19 235 LEU A CA 1
ATOM 1890 C C . LEU A 1 235 ? 20.028 10.714 20.536 1.00 85.19 235 LEU A C 1
ATOM 1892 O O . LEU A 1 235 ? 21.211 10.932 20.298 1.00 85.19 235 LEU A O 1
ATOM 1896 N N . ARG A 1 236 ? 19.149 10.447 19.561 1.00 80.94 236 ARG A N 1
ATOM 1897 C CA . ARG A 1 236 ? 19.529 10.272 18.144 1.00 80.94 236 ARG A CA 1
ATOM 1898 C C . ARG A 1 236 ? 19.043 11.403 17.231 1.00 80.94 236 ARG A C 1
ATOM 1900 O O . ARG A 1 236 ? 19.196 11.319 16.013 1.00 80.94 236 ARG A O 1
ATOM 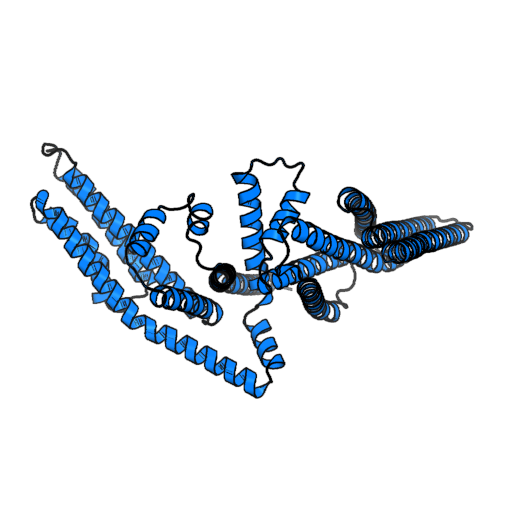1907 N N . GLY A 1 237 ? 18.438 12.437 17.813 1.00 84.06 237 GLY A N 1
ATOM 1908 C CA . GLY A 1 237 ? 17.750 13.506 17.096 1.00 84.06 237 GLY A CA 1
ATOM 1909 C C . GLY A 1 237 ? 16.414 13.057 16.494 1.00 84.06 237 GLY A C 1
ATOM 1910 O O . GLY A 1 237 ? 16.105 11.866 16.402 1.00 84.06 237 GLY A O 1
ATOM 1911 N N . PHE A 1 238 ? 15.613 14.027 16.042 1.00 80.19 238 PHE A N 1
ATOM 1912 C CA . PHE A 1 238 ? 14.287 13.771 15.467 1.00 80.19 238 PHE A CA 1
ATOM 1913 C C . PHE A 1 238 ? 14.345 12.828 14.257 1.00 80.19 238 PHE A C 1
ATOM 1915 O O . PHE A 1 238 ? 13.608 11.846 14.213 1.00 80.19 238 PHE A O 1
ATOM 1922 N N . GLY A 1 239 ? 15.278 13.063 13.327 1.00 79.00 239 GLY A N 1
ATOM 1923 C CA . GLY A 1 239 ? 15.446 12.218 12.141 1.00 79.00 239 GLY A CA 1
ATOM 1924 C C . GLY A 1 239 ? 15.865 10.785 12.481 1.00 79.00 239 GLY A C 1
ATOM 1925 O O . GLY A 1 239 ? 15.257 9.829 12.004 1.00 79.00 239 GLY A O 1
ATOM 1926 N N . GLY A 1 240 ? 16.856 10.618 13.365 1.00 78.62 240 GLY A N 1
ATOM 1927 C CA . GLY A 1 240 ? 17.330 9.297 13.783 1.00 78.62 240 GLY A CA 1
ATOM 1928 C C . GLY A 1 240 ? 16.287 8.514 14.582 1.00 78.62 240 GLY A C 1
ATOM 1929 O O . GLY A 1 240 ? 16.131 7.309 14.379 1.00 78.62 240 GLY A O 1
ATOM 1930 N N . GLY A 1 241 ? 15.536 9.191 15.454 1.00 81.81 241 GLY A N 1
ATOM 1931 C CA . GLY A 1 241 ? 14.444 8.582 16.209 1.00 81.81 241 GLY A CA 1
ATOM 1932 C C . GLY A 1 241 ? 13.257 8.187 15.333 1.00 81.81 241 GLY A C 1
ATOM 1933 O O . GLY A 1 241 ? 12.745 7.076 15.474 1.00 81.81 241 GLY A O 1
ATOM 1934 N N . ALA A 1 242 ? 12.869 9.045 14.385 1.00 78.44 242 ALA A N 1
ATOM 1935 C CA . ALA A 1 242 ? 11.832 8.740 13.405 1.00 78.44 242 ALA A CA 1
ATOM 1936 C C . ALA A 1 242 ? 12.228 7.554 12.515 1.00 78.44 242 ALA A C 1
ATOM 1938 O O . ALA A 1 242 ? 11.416 6.656 12.317 1.00 78.44 242 ALA A O 1
ATOM 1939 N N . ALA A 1 243 ? 13.484 7.484 12.060 1.00 79.44 243 ALA A N 1
ATOM 1940 C CA . ALA A 1 243 ? 13.983 6.349 11.287 1.00 79.44 243 ALA A CA 1
ATOM 1941 C C . ALA A 1 243 ? 13.928 5.037 12.089 1.00 79.44 243 ALA A C 1
ATOM 1943 O O . ALA A 1 243 ? 13.433 4.031 11.588 1.00 79.44 243 ALA A O 1
ATOM 1944 N N . ILE A 1 244 ? 14.364 5.033 13.357 1.00 81.88 244 ILE A N 1
ATOM 1945 C CA . ILE A 1 244 ? 14.245 3.837 14.211 1.00 81.88 244 ILE A CA 1
ATOM 1946 C C . ILE A 1 244 ? 12.782 3.420 14.352 1.00 81.88 244 ILE A C 1
ATOM 1948 O O . ILE A 1 244 ? 12.478 2.235 14.240 1.00 81.88 244 ILE A O 1
ATOM 1952 N N . LEU A 1 245 ? 11.879 4.371 14.604 1.00 78.81 245 LEU A N 1
ATOM 1953 C CA . LEU A 1 245 ? 10.454 4.086 14.740 1.00 78.81 245 LEU A CA 1
ATOM 1954 C C . LEU A 1 245 ? 9.876 3.501 13.448 1.00 78.81 245 LEU A C 1
ATOM 1956 O O . LEU A 1 245 ? 9.145 2.514 13.500 1.00 78.81 245 LEU A O 1
ATOM 1960 N N . TRP A 1 246 ? 10.256 4.077 12.308 1.00 83.88 246 TRP A N 1
ATOM 1961 C CA . TRP A 1 246 ? 9.851 3.656 10.974 1.00 83.88 246 TRP A CA 1
ATOM 1962 C C . TRP A 1 246 ? 10.195 2.187 10.713 1.00 83.88 246 TRP A C 1
ATOM 1964 O O . TRP A 1 246 ? 9.320 1.404 10.337 1.00 83.88 246 TRP A O 1
ATOM 1974 N N . TYR A 1 247 ? 11.442 1.791 10.987 1.00 82.12 247 TYR A N 1
ATOM 1975 C CA . TYR A 1 247 ? 11.888 0.405 10.830 1.00 82.12 247 TYR A CA 1
ATOM 1976 C C . TYR A 1 247 ? 11.312 -0.523 11.907 1.00 82.12 247 TYR A C 1
ATOM 1978 O O . TYR A 1 247 ? 10.868 -1.624 11.592 1.00 82.12 247 TYR A O 1
ATOM 1986 N N . ARG A 1 248 ? 11.268 -0.085 13.173 1.00 80.75 248 ARG A N 1
ATOM 1987 C CA . ARG A 1 248 ? 10.791 -0.901 14.303 1.00 80.75 248 ARG A CA 1
ATOM 1988 C C . ARG A 1 248 ? 9.312 -1.249 14.181 1.00 80.75 248 ARG A C 1
ATOM 1990 O O . ARG A 1 248 ? 8.938 -2.386 14.442 1.00 80.75 248 ARG A O 1
ATOM 1997 N N . LEU A 1 249 ? 8.476 -0.274 13.827 1.00 76.56 249 LEU A N 1
ATOM 1998 C CA . LEU A 1 249 ? 7.038 -0.484 13.666 1.00 76.56 249 LEU A CA 1
ATOM 1999 C C . LEU A 1 249 ? 6.672 -1.070 12.305 1.00 76.56 249 LEU A C 1
ATOM 2001 O O . LEU A 1 249 ? 5.500 -1.372 12.107 1.00 76.56 249 LEU A O 1
ATOM 2005 N N . ARG A 1 250 ? 7.637 -1.224 11.385 1.00 83.69 250 ARG A N 1
ATOM 2006 C CA . ARG A 1 250 ? 7.384 -1.584 9.979 1.00 83.69 250 ARG A CA 1
ATOM 2007 C C . ARG A 1 250 ? 6.348 -0.655 9.363 1.00 83.69 250 ARG A C 1
ATOM 2009 O O . ARG A 1 250 ? 5.404 -1.081 8.702 1.00 83.69 250 ARG A O 1
ATOM 2016 N N . PHE A 1 251 ? 6.518 0.636 9.624 1.00 84.94 251 PHE A N 1
ATOM 2017 C CA . PHE A 1 251 ? 5.494 1.631 9.344 1.00 84.94 251 PHE A CA 1
ATOM 2018 C C . PHE A 1 251 ? 5.122 1.665 7.855 1.00 84.94 251 PHE A C 1
ATOM 2020 O O . PHE A 1 251 ? 3.949 1.788 7.525 1.00 84.94 251 PHE A O 1
ATOM 2027 N N . ALA A 1 252 ? 6.093 1.437 6.962 1.00 86.56 252 ALA A N 1
ATOM 2028 C CA . ALA A 1 252 ? 5.849 1.309 5.527 1.00 86.56 252 ALA A CA 1
ATOM 2029 C C . ALA A 1 252 ? 4.934 0.124 5.159 1.00 86.56 252 ALA A C 1
ATOM 2031 O O . ALA A 1 252 ? 4.035 0.294 4.343 1.00 86.56 252 ALA A O 1
ATOM 2032 N N . GLU A 1 253 ? 5.119 -1.056 5.764 1.00 88.44 253 GLU A N 1
ATOM 2033 C CA . GLU A 1 253 ? 4.278 -2.237 5.498 1.00 88.44 253 GLU A CA 1
ATOM 2034 C C . GLU A 1 253 ? 2.839 -2.004 5.977 1.00 88.44 253 GLU A C 1
ATOM 2036 O O . GLU A 1 253 ? 1.888 -2.321 5.264 1.00 88.44 253 GLU A O 1
ATOM 2041 N N . ILE A 1 254 ? 2.681 -1.389 7.156 1.00 90.31 254 ILE A N 1
ATOM 2042 C CA . ILE A 1 254 ? 1.368 -1.035 7.712 1.00 90.31 254 ILE A CA 1
ATOM 2043 C C . ILE A 1 254 ? 0.675 0.009 6.828 1.00 90.31 254 ILE A C 1
ATOM 2045 O O . ILE A 1 254 ? -0.510 -0.137 6.542 1.00 90.31 254 ILE A O 1
ATOM 2049 N N . LEU A 1 255 ? 1.403 1.030 6.361 1.00 90.25 255 LEU A N 1
ATOM 2050 C CA . LEU A 1 255 ? 0.880 2.045 5.442 1.00 90.25 255 LEU A CA 1
ATOM 2051 C C . LEU A 1 255 ? 0.406 1.439 4.122 1.00 90.25 255 LEU A C 1
ATOM 2053 O O . LEU A 1 255 ? -0.707 1.726 3.690 1.00 90.25 255 LEU A O 1
ATOM 2057 N N . ILE A 1 256 ? 1.229 0.584 3.508 1.00 91.06 256 ILE A N 1
ATOM 2058 C CA . ILE A 1 256 ? 0.888 -0.113 2.263 1.00 91.06 256 ILE A CA 1
ATOM 2059 C C . ILE A 1 256 ? -0.392 -0.931 2.458 1.00 91.06 256 ILE A C 1
ATOM 2061 O O . ILE A 1 256 ? -1.316 -0.816 1.656 1.00 91.06 256 ILE A O 1
ATOM 2065 N N . LEU A 1 257 ? -0.476 -1.718 3.536 1.00 91.12 257 LEU A N 1
ATOM 2066 C CA . LEU A 1 257 ? -1.653 -2.540 3.811 1.00 91.12 257 LEU A CA 1
ATOM 2067 C C . LEU A 1 257 ? -2.897 -1.680 4.078 1.00 91.12 257 LEU A C 1
ATOM 2069 O O . LEU A 1 257 ? -3.956 -1.960 3.524 1.00 91.12 257 LEU A O 1
ATOM 2073 N N . ALA A 1 258 ? -2.773 -0.609 4.865 1.00 89.12 258 ALA A N 1
ATOM 2074 C CA . ALA A 1 258 ? -3.868 0.321 5.132 1.00 89.12 258 ALA A CA 1
ATOM 2075 C C . ALA A 1 258 ? -4.392 0.965 3.851 1.00 89.12 258 ALA A C 1
ATOM 2077 O O . ALA A 1 258 ? -5.597 0.936 3.596 1.00 89.12 258 ALA A O 1
ATOM 2078 N N . TRP A 1 259 ? -3.503 1.478 3.003 1.00 92.38 259 TRP A N 1
ATOM 2079 C CA . TRP A 1 259 ? -3.913 2.067 1.737 1.00 92.38 259 TRP A CA 1
ATOM 2080 C C . TRP A 1 259 ? -4.549 1.041 0.799 1.00 92.38 259 TRP A C 1
ATOM 2082 O O . TRP A 1 259 ? -5.614 1.323 0.260 1.00 92.38 259 TRP A O 1
ATOM 2092 N N . LEU A 1 260 ? -3.991 -0.170 0.681 1.00 91.81 260 LEU A N 1
ATOM 2093 C CA . LEU A 1 260 ? -4.597 -1.243 -0.116 1.00 91.81 260 LEU A CA 1
ATOM 2094 C C . LEU A 1 260 ? -6.009 -1.578 0.371 1.00 91.81 260 LEU A C 1
ATOM 2096 O O . LEU A 1 260 ? -6.914 -1.708 -0.445 1.00 91.81 260 LEU A O 1
ATOM 2100 N N . THR A 1 261 ? -6.232 -1.666 1.686 1.00 88.62 261 THR A N 1
ATOM 2101 C CA . THR A 1 261 ? -7.581 -1.921 2.217 1.00 88.62 261 THR A CA 1
ATOM 2102 C C . THR A 1 261 ? -8.559 -0.793 1.891 1.00 88.62 261 THR A C 1
ATOM 2104 O O . THR A 1 261 ? -9.681 -1.072 1.473 1.00 88.62 261 THR A O 1
ATOM 2107 N N . MET A 1 262 ? -8.132 0.472 1.990 1.00 87.69 262 MET A N 1
ATOM 2108 C CA . MET A 1 262 ? -8.954 1.619 1.589 1.00 87.69 262 MET A CA 1
ATOM 2109 C C . MET A 1 262 ? -9.227 1.625 0.080 1.00 87.69 262 MET A C 1
ATOM 2111 O O . MET A 1 262 ? -10.352 1.891 -0.337 1.00 87.69 262 MET A O 1
ATOM 2115 N N . PHE A 1 263 ? -8.223 1.306 -0.735 1.00 91.44 263 PHE A N 1
ATOM 2116 C CA . PHE A 1 263 ? -8.329 1.226 -2.187 1.00 91.44 263 PHE A CA 1
ATOM 2117 C C . PHE A 1 263 ? -9.297 0.118 -2.621 1.00 91.44 263 PHE A C 1
ATOM 2119 O O . PHE A 1 263 ? -10.253 0.399 -3.339 1.00 91.44 263 PHE A O 1
ATOM 2126 N N . PHE A 1 264 ? -9.129 -1.115 -2.133 1.00 89.31 264 PHE A N 1
ATOM 2127 C CA . PHE A 1 264 ? -10.025 -2.225 -2.469 1.00 89.31 264 PHE A CA 1
ATOM 2128 C C . PHE A 1 264 ? -11.451 -1.996 -1.972 1.00 89.31 264 PHE A C 1
ATOM 2130 O O . PHE A 1 264 ? -12.394 -2.317 -2.691 1.00 89.31 264 PHE A O 1
ATOM 2137 N N . ALA A 1 265 ? -11.632 -1.387 -0.796 1.00 86.56 265 ALA A N 1
ATOM 2138 C CA . ALA A 1 265 ? -12.959 -0.992 -0.332 1.00 86.56 265 ALA A CA 1
ATOM 2139 C C . ALA A 1 265 ? -13.618 0.015 -1.293 1.00 86.56 265 ALA A C 1
ATOM 2141 O O . ALA A 1 265 ? -14.798 -0.114 -1.610 1.00 86.56 265 ALA A O 1
ATOM 2142 N N . ARG A 1 266 ? -12.859 0.991 -1.812 1.00 87.06 266 ARG A N 1
ATOM 2143 C CA . ARG A 1 266 ? -13.355 1.979 -2.787 1.00 87.06 266 ARG A CA 1
ATOM 2144 C C . ARG A 1 266 ? -13.681 1.358 -4.140 1.00 87.06 266 ARG A C 1
ATOM 2146 O O . ARG A 1 266 ? -14.723 1.687 -4.703 1.00 87.06 266 ARG A O 1
ATOM 2153 N N . VAL A 1 267 ? -12.839 0.444 -4.618 1.00 86.12 267 VAL A N 1
ATOM 2154 C CA . VAL A 1 267 ? -13.084 -0.334 -5.840 1.00 86.12 267 VAL A CA 1
ATOM 2155 C C . VAL A 1 267 ? -14.356 -1.166 -5.680 1.00 86.12 267 VAL A C 1
ATOM 2157 O O . VAL A 1 267 ? -15.243 -1.085 -6.523 1.00 86.12 267 VAL A O 1
ATOM 2160 N N . TYR A 1 268 ? -14.502 -1.885 -4.563 1.00 86.25 268 TYR A N 1
ATOM 2161 C CA . TYR A 1 268 ? -15.695 -2.680 -4.270 1.00 86.25 268 TYR A CA 1
ATOM 2162 C C . TYR A 1 268 ? -16.970 -1.830 -4.276 1.00 86.25 268 TYR A C 1
ATOM 2164 O O . TYR A 1 268 ? -17.942 -2.201 -4.925 1.00 86.25 268 TYR A O 1
ATOM 2172 N N . VAL A 1 269 ? -16.961 -0.661 -3.628 1.00 84.06 269 VAL A N 1
ATOM 2173 C CA . VAL A 1 269 ? -18.113 0.258 -3.631 1.00 84.06 269 VAL A CA 1
ATOM 2174 C C . VAL A 1 269 ? -18.434 0.763 -5.043 1.00 84.06 269 VAL A C 1
ATOM 2176 O O . VAL A 1 269 ? -19.607 0.888 -5.391 1.00 84.06 269 VAL A O 1
ATOM 2179 N N . HIS A 1 270 ? -17.426 1.021 -5.880 1.00 80.81 270 HIS A N 1
ATOM 2180 C CA . HIS A 1 270 ? -17.644 1.441 -7.266 1.00 80.81 270 HIS A CA 1
ATOM 2181 C C . HIS A 1 270 ? -18.221 0.328 -8.146 1.00 80.81 270 HIS A C 1
ATOM 2183 O O . HIS A 1 270 ? -19.106 0.612 -8.951 1.00 80.81 270 HIS A O 1
ATOM 2189 N N . LEU A 1 271 ? -17.772 -0.919 -7.974 1.00 80.56 271 LEU A N 1
ATOM 2190 C CA . LEU A 1 271 ? -18.297 -2.062 -8.724 1.00 80.56 271 LEU A CA 1
ATOM 2191 C C . LEU A 1 271 ? -19.698 -2.460 -8.238 1.00 80.56 271 LEU A C 1
ATOM 2193 O O . LEU A 1 271 ? -20.624 -2.553 -9.037 1.00 80.56 271 LEU A O 1
ATOM 2197 N N . ALA A 1 272 ? -19.871 -2.661 -6.929 1.00 78.38 272 ALA A N 1
ATOM 2198 C CA . ALA A 1 272 ? -21.115 -3.165 -6.350 1.00 78.38 272 ALA A CA 1
ATOM 2199 C C . ALA A 1 272 ? -22.222 -2.102 -6.271 1.00 78.38 272 ALA A C 1
ATOM 2201 O O . ALA A 1 272 ? -23.395 -2.426 -6.419 1.00 78.38 272 ALA A O 1
ATOM 2202 N N . GLY A 1 273 ? -21.865 -0.837 -6.024 1.00 65.44 273 GLY A N 1
ATOM 2203 C CA . GLY A 1 273 ? -22.836 0.235 -5.793 1.00 65.44 273 GLY A CA 1
ATOM 2204 C C . GLY A 1 273 ? -23.280 0.987 -7.048 1.00 65.44 273 GLY A C 1
ATOM 2205 O O . GLY A 1 273 ? -24.374 1.544 -7.051 1.00 65.44 273 GLY A O 1
ATOM 2206 N N . LYS A 1 274 ? -22.450 1.041 -8.102 1.00 62.84 274 LYS A N 1
ATOM 2207 C CA . LYS A 1 274 ? -22.728 1.846 -9.311 1.00 62.84 274 LYS A CA 1
ATOM 2208 C C . LYS A 1 274 ? -22.923 1.028 -10.591 1.00 62.84 274 LYS A C 1
ATOM 2210 O O . LYS A 1 274 ? -23.225 1.634 -11.612 1.00 62.84 274 LYS A O 1
ATOM 2215 N N . GLY A 1 275 ? -22.754 -0.299 -10.553 1.00 63.12 275 GLY A N 1
ATOM 2216 C CA . GLY A 1 275 ? -23.013 -1.183 -11.698 1.00 63.12 275 GLY A CA 1
ATOM 2217 C C . GLY A 1 275 ? -22.230 -0.824 -12.968 1.00 63.12 275 GLY A C 1
ATOM 2218 O O . GLY A 1 275 ? -22.755 -0.997 -14.061 1.00 63.12 275 GLY A O 1
ATOM 2219 N N . ARG A 1 276 ? -21.017 -0.267 -12.835 1.00 64.19 276 ARG A N 1
ATOM 2220 C CA . ARG A 1 276 ? -20.178 0.096 -13.989 1.00 64.19 276 ARG A CA 1
ATOM 2221 C C . ARG A 1 276 ? -19.574 -1.153 -14.628 1.00 64.19 276 ARG A C 1
ATOM 2223 O O . ARG A 1 276 ? -19.049 -2.005 -13.910 1.00 64.19 276 ARG A O 1
ATOM 2230 N N . ASP A 1 277 ? -19.614 -1.212 -15.955 1.00 68.69 277 ASP A N 1
ATOM 2231 C CA . ASP A 1 277 ? -19.049 -2.309 -16.742 1.00 68.69 277 ASP A CA 1
ATOM 2232 C C . ASP A 1 277 ? -17.511 -2.325 -16.723 1.00 68.69 277 ASP A C 1
ATOM 2234 O O . ASP A 1 277 ? -16.840 -1.315 -16.486 1.00 68.69 277 ASP A O 1
ATOM 2238 N N . PHE A 1 278 ? -16.942 -3.503 -17.002 1.00 65.25 278 PHE A N 1
ATOM 2239 C CA . PHE A 1 278 ? -15.494 -3.737 -17.058 1.00 65.25 278 PHE A CA 1
ATOM 2240 C C . PHE A 1 278 ? -14.770 -2.919 -18.148 1.00 65.25 278 PHE A C 1
ATOM 2242 O O . PHE A 1 278 ? -13.548 -2.787 -18.099 1.00 65.25 278 PHE A O 1
ATOM 2249 N N . ASP A 1 279 ? -15.489 -2.304 -19.084 1.00 68.56 279 ASP A N 1
ATOM 2250 C CA . ASP A 1 279 ? -14.891 -1.415 -20.087 1.00 68.56 279 ASP A CA 1
ATOM 2251 C C . ASP A 1 279 ? -14.334 -0.113 -19.467 1.00 68.56 279 ASP A C 1
ATOM 2253 O O . ASP A 1 279 ? -13.436 0.513 -20.028 1.00 68.56 279 ASP A O 1
ATOM 2257 N N . GLU A 1 280 ? -14.766 0.260 -18.253 1.00 78.88 280 GLU A N 1
ATOM 2258 C CA . GLU A 1 280 ? -14.303 1.459 -17.536 1.00 78.88 280 GLU A CA 1
ATOM 2259 C C . GLU A 1 280 ? -13.288 1.171 -16.406 1.00 78.88 280 GLU A C 1
ATOM 2261 O O . GLU A 1 280 ? -13.053 2.032 -15.549 1.00 78.88 280 GLU A O 1
ATOM 2266 N N . ILE A 1 281 ? -12.644 -0.009 -16.374 1.00 82.94 281 ILE A N 1
ATOM 2267 C CA . ILE A 1 281 ? -11.710 -0.397 -15.288 1.00 82.94 281 ILE A CA 1
ATOM 2268 C C . ILE A 1 281 ? -10.640 0.674 -15.032 1.00 82.94 281 ILE A C 1
ATOM 2270 O O . ILE A 1 281 ? -10.336 0.970 -13.875 1.00 82.94 281 ILE A O 1
ATOM 2274 N N . GLY A 1 282 ? -10.082 1.281 -16.086 1.00 80.06 282 GLY A N 1
ATOM 2275 C CA . GLY A 1 282 ? -9.053 2.319 -15.956 1.00 80.06 282 GLY A CA 1
ATOM 2276 C C . GLY A 1 282 ? -9.553 3.570 -15.225 1.00 80.06 282 GLY A C 1
ATOM 2277 O O . GLY A 1 282 ? -8.880 4.084 -14.329 1.00 80.06 282 GLY A O 1
ATOM 2278 N N . ALA A 1 283 ? -10.772 4.018 -15.538 1.00 83.06 283 ALA A N 1
ATOM 2279 C CA . ALA A 1 283 ? -11.397 5.161 -14.880 1.00 83.06 283 ALA A CA 1
ATOM 2280 C C . ALA A 1 283 ? -11.791 4.834 -13.430 1.00 83.06 283 ALA A C 1
ATOM 2282 O O . ALA A 1 283 ? -11.576 5.649 -12.531 1.00 83.06 283 ALA A O 1
ATOM 2283 N N . ILE A 1 284 ? -12.309 3.625 -13.177 1.00 86.62 284 ILE A N 1
ATOM 2284 C CA . ILE A 1 284 ? -12.628 3.140 -11.823 1.00 86.62 284 ILE A CA 1
ATOM 2285 C C . ILE A 1 284 ? -11.362 3.067 -10.964 1.00 86.62 284 ILE A C 1
ATOM 2287 O O . ILE A 1 284 ? -11.383 3.484 -9.802 1.00 86.62 284 ILE A O 1
ATOM 2291 N N . PHE A 1 285 ? -10.259 2.575 -11.532 1.00 89.19 285 PHE A N 1
ATOM 2292 C CA . PHE A 1 285 ? -8.959 2.528 -10.875 1.00 89.19 285 PHE A CA 1
ATOM 2293 C C . PHE A 1 285 ? -8.513 3.937 -10.475 1.00 89.19 285 PHE A C 1
ATOM 2295 O O . PHE A 1 285 ? -8.331 4.197 -9.287 1.00 89.19 285 PHE A O 1
ATOM 2302 N N . LEU A 1 286 ? -8.428 4.872 -11.427 1.00 88.25 286 LEU A N 1
ATOM 2303 C CA . LEU A 1 286 ? -7.987 6.249 -11.174 1.00 88.25 286 LEU A CA 1
ATOM 2304 C C . LEU A 1 286 ? -8.872 6.981 -10.160 1.00 88.25 286 LEU A C 1
ATOM 2306 O O . LEU A 1 286 ? -8.352 7.609 -9.235 1.00 88.25 286 LEU A O 1
ATOM 2310 N N . ALA A 1 287 ? -10.196 6.848 -10.272 1.00 86.69 287 ALA A N 1
ATOM 2311 C CA . ALA A 1 287 ? -11.135 7.417 -9.308 1.00 86.69 287 ALA A CA 1
ATOM 2312 C C . ALA A 1 287 ? -10.923 6.836 -7.899 1.00 86.69 287 ALA A C 1
ATOM 2314 O O . ALA A 1 287 ? -10.886 7.576 -6.916 1.00 86.69 287 ALA A O 1
ATOM 2315 N N . SER A 1 288 ? -10.697 5.524 -7.790 1.00 89.12 288 SER A N 1
ATOM 2316 C CA . SER A 1 288 ? -10.443 4.856 -6.507 1.00 89.12 288 SER A CA 1
ATOM 2317 C C . SER A 1 288 ? -9.098 5.262 -5.891 1.00 89.12 288 SER A C 1
ATOM 2319 O O . SER A 1 288 ? -9.012 5.461 -4.675 1.00 89.12 288 SER A O 1
ATOM 2321 N N . VAL A 1 289 ? -8.046 5.441 -6.699 1.00 91.19 289 VAL A N 1
ATOM 2322 C CA . VAL A 1 289 ? -6.747 5.965 -6.233 1.00 91.19 289 VAL A CA 1
ATOM 2323 C C . VAL A 1 289 ? -6.896 7.427 -5.773 1.00 91.19 289 VAL A C 1
ATOM 2325 O O . VAL A 1 289 ? -6.395 7.798 -4.709 1.00 91.19 289 VAL A O 1
ATOM 2328 N N . ALA A 1 290 ? -7.646 8.256 -6.500 1.00 88.56 290 ALA A N 1
ATOM 2329 C CA . ALA A 1 290 ? -7.896 9.646 -6.118 1.00 88.56 290 ALA A CA 1
ATOM 2330 C C . ALA A 1 290 ? -8.707 9.763 -4.817 1.00 88.56 290 ALA A C 1
ATOM 2332 O O . ALA A 1 290 ? -8.343 10.518 -3.915 1.00 88.56 290 ALA A O 1
ATOM 2333 N N . GLU A 1 291 ? -9.781 8.988 -4.665 1.00 85.38 291 GLU A N 1
ATOM 2334 C CA . GLU A 1 291 ? -10.622 9.012 -3.463 1.00 85.38 291 GLU A CA 1
ATOM 2335 C C . GLU A 1 291 ? -9.950 8.410 -2.224 1.00 85.38 291 GLU A C 1
ATOM 2337 O O . GLU A 1 291 ? -10.354 8.720 -1.099 1.00 85.38 291 GLU A O 1
ATOM 2342 N N . SER A 1 292 ? -8.956 7.537 -2.400 1.00 87.00 292 SER A N 1
ATOM 2343 C CA . SER A 1 292 ? -8.218 6.917 -1.292 1.00 87.00 292 SER A CA 1
ATOM 2344 C C . SER A 1 292 ? -7.053 7.770 -0.777 1.00 87.00 292 SER A C 1
ATOM 2346 O O . SER A 1 292 ? -6.563 7.505 0.314 1.00 87.00 292 SER A O 1
ATOM 2348 N N . THR A 1 293 ? -6.639 8.818 -1.499 1.00 86.38 293 THR A N 1
ATOM 2349 C CA . THR A 1 293 ? -5.437 9.627 -1.199 1.00 86.38 293 THR A CA 1
ATOM 2350 C C . THR A 1 293 ? -5.742 11.015 -0.626 1.00 86.38 293 THR A C 1
ATOM 2352 O O . THR A 1 293 ? -5.203 12.020 -1.083 1.00 86.38 293 THR A O 1
ATOM 2355 N N . ASN A 1 294 ? -6.678 11.145 0.316 1.00 80.44 294 ASN A N 1
ATOM 2356 C CA . ASN A 1 294 ? -7.114 12.470 0.816 1.00 80.44 294 ASN A CA 1
ATOM 2357 C C . ASN A 1 294 ? -6.217 13.070 1.899 1.00 80.44 294 ASN A C 1
ATOM 2359 O O . ASN A 1 294 ? -6.386 14.226 2.263 1.00 80.44 294 ASN A O 1
ATOM 2363 N N . THR A 1 295 ? -5.281 12.294 2.426 1.00 83.25 295 THR A N 1
ATOM 2364 C CA . THR A 1 295 ? -4.389 12.705 3.511 1.00 83.25 295 THR A CA 1
ATOM 2365 C C . THR A 1 295 ? -2.937 12.585 3.046 1.00 83.25 295 THR A C 1
ATOM 2367 O O . THR A 1 295 ? -2.627 11.754 2.189 1.00 83.25 295 THR A O 1
ATOM 2370 N N . PRO A 1 296 ? -2.000 13.371 3.603 1.00 82.75 296 PRO A N 1
ATOM 2371 C CA . PRO A 1 296 ? -0.582 13.229 3.264 1.00 82.75 296 PRO A CA 1
ATOM 2372 C C . PRO A 1 296 ? -0.046 11.831 3.609 1.00 82.75 296 PRO A C 1
ATOM 2374 O O . PRO A 1 296 ? 0.862 11.328 2.952 1.00 82.75 296 PRO A O 1
ATOM 2377 N N . LEU A 1 297 ? -0.636 11.183 4.617 1.00 85.69 297 LEU A N 1
ATOM 2378 C CA . LEU A 1 297 ? -0.292 9.834 5.043 1.00 85.69 297 LEU A CA 1
ATOM 2379 C C . LEU A 1 297 ? -0.756 8.779 4.022 1.00 85.69 297 LEU A C 1
ATOM 2381 O O . LEU A 1 297 ? 0.044 7.931 3.629 1.00 85.69 297 LEU A O 1
ATOM 2385 N N . SER A 1 298 ? -1.985 8.882 3.507 1.00 88.12 298 SER A N 1
ATOM 2386 C CA . SER A 1 298 ? -2.473 8.023 2.417 1.00 88.12 298 SER A CA 1
ATOM 2387 C C . SER A 1 298 ? -1.763 8.278 1.082 1.00 88.12 298 SER A C 1
ATOM 2389 O O . SER A 1 298 ? -1.529 7.333 0.331 1.00 88.12 298 SER A O 1
ATOM 2391 N N . LEU A 1 299 ? -1.346 9.517 0.798 1.00 89.19 299 LEU A N 1
ATOM 2392 C CA . LEU A 1 299 ? -0.512 9.848 -0.364 1.00 89.19 299 LEU A CA 1
ATOM 2393 C C . LEU A 1 299 ? 0.889 9.222 -0.261 1.00 89.19 299 LEU A C 1
ATOM 2395 O O . LEU A 1 299 ? 1.376 8.625 -1.221 1.00 89.19 299 LEU A O 1
ATOM 2399 N N . LEU A 1 300 ? 1.520 9.306 0.914 1.00 90.12 300 LEU A N 1
ATOM 2400 C CA . LEU A 1 300 ? 2.784 8.623 1.191 1.00 90.12 300 LEU A CA 1
ATOM 2401 C C . LEU A 1 300 ? 2.627 7.103 1.082 1.00 90.12 300 LEU A C 1
ATOM 2403 O O . LEU A 1 300 ? 3.496 6.433 0.526 1.00 90.12 300 LEU A O 1
ATOM 2407 N N . ALA A 1 301 ? 1.515 6.557 1.576 1.00 91.88 301 ALA A N 1
ATOM 2408 C CA . ALA A 1 301 ? 1.205 5.142 1.453 1.00 91.88 301 ALA A CA 1
ATOM 2409 C C . ALA A 1 301 ? 1.068 4.713 -0.015 1.00 91.88 301 ALA A C 1
ATOM 2411 O O . ALA A 1 301 ? 1.698 3.729 -0.397 1.00 91.88 301 ALA A O 1
ATOM 2412 N N . LEU A 1 302 ? 0.357 5.477 -0.857 1.00 92.38 302 LEU A N 1
ATOM 2413 C CA . LEU A 1 302 ? 0.319 5.247 -2.305 1.00 92.38 302 LEU A CA 1
ATOM 2414 C C . LEU A 1 302 ? 1.734 5.250 -2.897 1.00 92.38 302 LEU A C 1
ATOM 2416 O O . LEU A 1 302 ? 2.109 4.294 -3.570 1.00 92.38 302 LEU A O 1
ATOM 2420 N N . ALA A 1 303 ? 2.547 6.271 -2.623 1.00 91.06 303 ALA A N 1
ATOM 2421 C CA . ALA A 1 303 ? 3.901 6.346 -3.170 1.00 91.06 303 ALA A CA 1
ATOM 2422 C C . ALA A 1 303 ? 4.768 5.143 -2.749 1.00 91.06 303 ALA A C 1
ATOM 2424 O O . ALA A 1 303 ? 5.494 4.575 -3.565 1.00 91.06 303 ALA A O 1
ATOM 2425 N N . LEU A 1 304 ? 4.645 4.692 -1.496 1.00 91.06 304 LEU A N 1
ATOM 2426 C CA . LEU A 1 304 ? 5.299 3.475 -1.008 1.00 91.06 304 LEU A CA 1
ATOM 2427 C C . LEU A 1 304 ? 4.774 2.215 -1.706 1.00 91.06 304 LEU A C 1
ATOM 2429 O O . LEU A 1 304 ? 5.573 1.334 -2.027 1.00 91.06 304 LEU A O 1
ATOM 2433 N N . THR A 1 305 ? 3.464 2.119 -1.963 1.00 92.19 305 THR A N 1
ATOM 2434 C CA . THR A 1 305 ? 2.872 0.980 -2.686 1.00 92.19 305 THR A CA 1
ATOM 2435 C C . THR A 1 305 ? 3.408 0.899 -4.114 1.00 92.19 305 THR A C 1
ATOM 2437 O O . THR A 1 305 ? 3.852 -0.169 -4.534 1.00 92.19 305 THR A O 1
ATOM 2440 N N . VAL A 1 306 ? 3.465 2.032 -4.822 1.00 90.69 306 VAL A N 1
ATOM 2441 C CA . VAL A 1 306 ? 3.954 2.125 -6.200 1.00 90.69 306 VAL A CA 1
ATOM 2442 C C . VAL A 1 306 ? 5.441 1.783 -6.262 1.00 90.69 306 VAL A C 1
ATOM 2444 O O . VAL A 1 306 ? 5.836 0.938 -7.063 1.00 90.69 306 VAL A O 1
ATOM 2447 N N . SER A 1 307 ? 6.268 2.345 -5.375 1.00 89.44 307 SER A N 1
ATOM 2448 C CA . SER A 1 307 ? 7.700 2.018 -5.311 1.00 89.44 307 SER A CA 1
ATOM 2449 C C . SER A 1 307 ? 7.954 0.551 -4.959 1.00 89.44 307 SER A C 1
ATOM 2451 O O . SER A 1 307 ? 8.861 -0.074 -5.511 1.00 89.44 307 SER A O 1
ATOM 2453 N N . CYS A 1 308 ? 7.149 -0.026 -4.061 1.00 87.50 308 CYS A N 1
ATOM 2454 C CA . CYS A 1 308 ? 7.210 -1.451 -3.746 1.00 87.50 308 CYS A CA 1
ATOM 2455 C C . CYS A 1 308 ? 6.873 -2.297 -4.981 1.00 87.50 308 CYS A C 1
ATOM 2457 O O . CYS A 1 308 ? 7.618 -3.216 -5.316 1.00 87.50 308 CYS A O 1
ATOM 2459 N N . PHE A 1 309 ? 5.803 -1.949 -5.698 1.00 89.19 309 PHE A N 1
ATOM 2460 C CA . PHE A 1 309 ? 5.377 -2.647 -6.907 1.00 89.19 309 PHE A CA 1
ATOM 2461 C C . PHE A 1 309 ? 6.431 -2.575 -8.020 1.00 89.19 309 PHE A C 1
ATOM 2463 O O . PHE A 1 309 ? 6.804 -3.606 -8.577 1.00 89.19 309 PHE A O 1
ATOM 2470 N N . CYS A 1 310 ? 7.006 -1.393 -8.262 1.00 88.69 310 CYS A N 1
ATOM 2471 C CA . CYS A 1 310 ? 8.102 -1.201 -9.216 1.00 88.69 310 CYS A CA 1
ATOM 2472 C C . CYS A 1 310 ? 9.310 -2.080 -8.869 1.00 88.69 310 CYS A C 1
ATOM 2474 O O . CYS A 1 310 ? 9.838 -2.793 -9.720 1.00 88.69 310 CYS A O 1
ATOM 2476 N N . LYS A 1 311 ? 9.713 -2.096 -7.592 1.00 86.38 311 LYS A N 1
ATOM 2477 C CA . LYS A 1 311 ? 10.818 -2.935 -7.114 1.00 86.38 311 LYS A CA 1
ATOM 2478 C C . LYS A 1 311 ? 10.539 -4.426 -7.309 1.00 86.38 311 LYS A C 1
ATOM 2480 O O . LYS A 1 311 ? 11.456 -5.174 -7.652 1.00 86.38 311 LYS A O 1
ATOM 2485 N N . GLN A 1 312 ? 9.301 -4.865 -7.086 1.00 88.06 312 GLN A N 1
ATOM 2486 C CA . GLN A 1 312 ? 8.912 -6.257 -7.311 1.00 88.06 312 GLN A CA 1
ATOM 2487 C C . GLN A 1 312 ? 8.970 -6.619 -8.795 1.00 88.06 312 GLN A C 1
ATOM 2489 O O . GLN A 1 312 ? 9.568 -7.638 -9.126 1.00 88.06 312 GLN A O 1
ATOM 2494 N N . ILE A 1 313 ? 8.439 -5.772 -9.685 1.00 89.94 313 ILE A N 1
ATOM 2495 C CA . ILE A 1 313 ? 8.528 -5.976 -11.140 1.00 89.94 313 ILE A CA 1
ATOM 2496 C C . ILE A 1 313 ? 9.987 -6.090 -11.581 1.00 89.94 313 ILE A C 1
ATOM 2498 O O . ILE A 1 313 ? 10.340 -7.036 -12.281 1.00 89.94 313 ILE A O 1
ATOM 2502 N N . LEU A 1 314 ? 10.848 -5.185 -11.115 1.00 87.81 314 LEU A N 1
ATOM 2503 C CA . LEU A 1 314 ? 12.267 -5.197 -11.461 1.00 87.81 314 LEU A CA 1
ATOM 2504 C C . LEU A 1 314 ? 12.971 -6.467 -10.960 1.00 87.81 314 LEU A C 1
ATOM 2506 O O . LEU A 1 314 ? 13.710 -7.106 -11.700 1.00 87.81 314 LEU A O 1
ATOM 2510 N N . THR A 1 315 ? 12.673 -6.893 -9.729 1.00 86.38 315 THR A N 1
ATOM 2511 C CA . THR A 1 315 ? 13.227 -8.131 -9.152 1.00 86.38 315 THR A CA 1
ATOM 2512 C C . THR A 1 315 ? 12.765 -9.370 -9.926 1.00 86.38 315 THR A C 1
ATOM 2514 O O . THR A 1 315 ? 13.534 -10.312 -10.123 1.00 86.38 315 THR A O 1
ATOM 2517 N N . ILE A 1 316 ? 11.504 -9.390 -10.369 1.00 88.25 316 ILE A N 1
ATOM 2518 C CA . ILE A 1 316 ? 10.957 -10.466 -11.202 1.00 88.25 316 ILE A CA 1
ATOM 2519 C C . ILE A 1 316 ? 11.661 -10.476 -12.562 1.00 88.25 316 ILE A C 1
ATOM 2521 O O . ILE A 1 316 ? 12.095 -11.538 -12.997 1.00 88.25 316 ILE A O 1
ATOM 2525 N N . ALA A 1 317 ? 11.841 -9.316 -13.194 1.00 88.12 317 ALA A N 1
ATOM 2526 C CA . ALA A 1 317 ? 12.556 -9.182 -14.460 1.00 88.12 317 ALA A CA 1
ATOM 2527 C C . ALA A 1 317 ? 14.011 -9.678 -14.361 1.00 88.12 317 ALA A C 1
ATOM 2529 O O . ALA A 1 317 ? 14.428 -10.516 -15.161 1.00 88.12 317 ALA A O 1
ATOM 2530 N N . GLU A 1 318 ? 14.752 -9.269 -13.327 1.00 86.06 318 GLU A N 1
ATOM 2531 C CA . GLU A 1 318 ? 16.107 -9.771 -13.048 1.00 86.06 318 GLU A CA 1
ATOM 2532 C C . GLU A 1 318 ? 16.129 -11.299 -12.874 1.00 86.06 318 GLU A C 1
ATOM 2534 O O . GLU A 1 318 ? 17.026 -11.986 -13.371 1.00 86.06 318 GLU A O 1
ATOM 2539 N N . CYS A 1 319 ? 15.119 -11.850 -12.192 1.00 84.00 319 CYS A N 1
ATOM 2540 C CA . CYS A 1 319 ? 14.985 -13.288 -11.979 1.00 84.00 319 CYS A CA 1
ATOM 2541 C C . CYS A 1 319 ? 14.656 -14.054 -13.271 1.00 84.00 319 CYS A C 1
ATOM 2543 O O . CYS A 1 319 ? 15.126 -15.180 -13.439 1.00 84.00 319 CYS A O 1
ATOM 2545 N N . ILE A 1 320 ? 13.858 -13.471 -14.171 1.00 85.31 320 ILE A N 1
ATOM 2546 C CA . ILE A 1 320 ? 13.510 -14.057 -15.476 1.00 85.31 320 ILE A CA 1
ATOM 2547 C C . ILE A 1 320 ? 14.753 -14.148 -16.366 1.00 85.31 320 ILE A C 1
ATOM 2549 O O . ILE A 1 320 ? 14.963 -15.174 -17.015 1.00 85.31 320 ILE A O 1
ATOM 2553 N N . VAL A 1 321 ? 15.586 -13.104 -16.355 1.00 80.12 321 VAL A N 1
ATOM 2554 C CA . VAL A 1 321 ? 16.786 -12.983 -17.199 1.00 80.12 321 VAL A CA 1
ATOM 2555 C C . VAL A 1 321 ? 17.988 -13.750 -16.629 1.00 80.12 321 VAL A C 1
ATOM 2557 O O . VAL A 1 321 ? 18.881 -14.149 -17.376 1.00 80.12 321 VAL A O 1
ATOM 2560 N N . GLY A 1 322 ? 17.994 -14.040 -15.324 1.00 71.44 322 GLY A N 1
ATOM 2561 C CA . GLY A 1 322 ? 19.054 -14.803 -14.655 1.00 71.44 322 GLY A CA 1
ATOM 2562 C C . GLY A 1 322 ? 20.225 -13.949 -14.154 1.00 71.44 322 GLY A C 1
ATOM 2563 O O . GLY A 1 322 ? 21.325 -14.470 -13.971 1.00 71.44 322 GLY A O 1
ATOM 2564 N N . GLY A 1 323 ? 20.002 -12.651 -13.921 1.00 63.59 323 GLY A N 1
ATOM 2565 C CA . GLY A 1 323 ? 21.029 -11.723 -13.441 1.00 63.59 323 GLY A CA 1
ATOM 2566 C C . GLY A 1 323 ? 21.555 -12.070 -12.039 1.00 63.59 323 GLY A C 1
ATOM 2567 O O . GLY A 1 323 ? 20.812 -12.518 -11.159 1.00 63.59 323 GLY A O 1
ATOM 2568 N N . GLN A 1 324 ? 22.857 -11.859 -11.800 1.00 54.84 324 GLN A N 1
ATOM 2569 C CA . GLN A 1 324 ? 23.452 -12.029 -10.471 1.00 54.84 324 GLN A CA 1
ATOM 2570 C C . GLN A 1 324 ? 22.833 -11.048 -9.460 1.00 54.84 324 GLN A C 1
ATOM 2572 O O . GLN A 1 324 ? 22.774 -9.843 -9.685 1.00 54.84 324 GLN A O 1
ATOM 2577 N N . ARG A 1 325 ? 22.462 -11.570 -8.282 1.00 53.97 325 ARG A N 1
ATOM 2578 C CA . ARG A 1 325 ? 21.792 -10.883 -7.153 1.00 53.97 325 ARG A CA 1
ATOM 2579 C C . ARG A 1 325 ? 22.621 -9.770 -6.464 1.00 53.97 325 ARG A C 1
ATOM 2581 O O . ARG A 1 325 ? 22.332 -9.423 -5.319 1.00 53.97 325 ARG A O 1
ATOM 2588 N N . GLY A 1 326 ? 23.662 -9.242 -7.112 1.00 48.25 326 GLY A N 1
ATOM 2589 C CA . GLY A 1 326 ? 24.648 -8.319 -6.536 1.00 48.25 326 GLY A CA 1
ATOM 2590 C C . GLY A 1 326 ? 24.162 -6.877 -6.333 1.00 48.25 326 GLY A C 1
ATOM 2591 O O . GLY A 1 326 ? 24.648 -6.202 -5.432 1.00 48.25 326 GLY A O 1
ATOM 2592 N N . HIS A 1 327 ? 23.153 -6.410 -7.079 1.00 45.00 327 HIS A N 1
ATOM 2593 C CA . HIS A 1 327 ? 22.655 -5.019 -7.010 1.00 45.00 327 HIS A CA 1
ATOM 2594 C C . HIS A 1 327 ? 21.628 -4.745 -5.887 1.00 45.00 327 HIS A C 1
ATOM 2596 O O . HIS A 1 327 ? 21.072 -3.651 -5.761 1.00 45.00 327 HIS A O 1
ATOM 2602 N N . ARG A 1 328 ? 21.390 -5.728 -5.011 1.00 46.56 328 ARG A N 1
ATOM 2603 C CA . ARG A 1 328 ? 20.241 -5.760 -4.090 1.00 46.56 328 ARG A CA 1
ATOM 2604 C C . ARG A 1 328 ? 20.276 -4.722 -2.960 1.00 46.56 328 ARG A C 1
ATOM 2606 O O . ARG A 1 328 ? 19.229 -4.417 -2.392 1.00 46.56 328 ARG A O 1
ATOM 2613 N N . HIS A 1 329 ? 21.450 -4.186 -2.619 1.00 42.12 329 HIS A N 1
ATOM 2614 C CA . HIS A 1 329 ? 21.614 -3.274 -1.479 1.00 42.12 329 HIS A CA 1
ATOM 2615 C C . HIS A 1 329 ? 21.428 -1.786 -1.818 1.00 42.12 329 HIS A C 1
ATOM 2617 O O . HIS A 1 329 ? 20.954 -1.043 -0.962 1.00 42.12 329 HIS A O 1
ATOM 2623 N N . VAL A 1 330 ? 21.721 -1.351 -3.049 1.00 41.12 330 VAL A N 1
ATOM 2624 C CA . VAL A 1 330 ? 21.628 0.072 -3.439 1.00 41.12 330 VAL A CA 1
ATOM 2625 C C . VAL A 1 330 ? 20.193 0.453 -3.822 1.00 41.12 330 VAL A C 1
ATOM 2627 O O . VAL A 1 330 ? 19.665 1.449 -3.325 1.00 41.12 330 VAL A O 1
ATOM 2630 N N . LEU A 1 331 ? 19.490 -0.395 -4.584 1.00 43.16 331 LEU A N 1
ATOM 2631 C CA . LEU A 1 331 ? 18.084 -0.154 -4.942 1.00 43.16 331 LEU A CA 1
ATOM 2632 C C . LEU A 1 331 ? 17.121 -0.253 -3.747 1.00 43.16 331 LEU A C 1
ATOM 2634 O O . LEU A 1 331 ? 16.067 0.384 -3.737 1.00 43.16 331 LEU A O 1
ATOM 2638 N N . ALA A 1 332 ? 17.459 -1.037 -2.716 1.00 44.50 332 ALA A N 1
ATOM 2639 C CA . ALA A 1 332 ? 16.588 -1.206 -1.554 1.00 44.50 332 ALA A CA 1
ATOM 2640 C C . ALA A 1 332 ? 16.437 0.074 -0.718 1.00 44.50 332 ALA A C 1
ATOM 2642 O O . ALA A 1 332 ? 15.334 0.332 -0.237 1.00 44.50 332 ALA A O 1
ATOM 2643 N N . ASN A 1 333 ? 17.501 0.874 -0.593 1.00 49.22 333 ASN A N 1
ATOM 2644 C CA . ASN A 1 333 ? 17.443 2.189 0.050 1.00 49.22 333 ASN A CA 1
ATOM 2645 C C . ASN A 1 333 ? 16.953 3.283 -0.913 1.00 49.22 333 ASN A C 1
ATOM 2647 O O . ASN A 1 333 ? 16.274 4.206 -0.471 1.00 49.22 333 ASN A O 1
ATOM 2651 N N . GLY A 1 334 ? 17.215 3.153 -2.220 1.00 58.59 334 GLY A N 1
ATOM 2652 C CA . GLY A 1 334 ? 16.702 4.079 -3.237 1.00 58.59 334 GLY A CA 1
ATOM 2653 C C . GLY A 1 334 ? 15.171 4.106 -3.331 1.00 58.59 334 GLY A C 1
ATOM 2654 O O . GLY A 1 334 ? 14.585 5.178 -3.457 1.00 58.59 334 GLY A O 1
ATOM 2655 N N . GLY A 1 335 ? 14.504 2.953 -3.183 1.00 65.94 335 GLY A N 1
ATOM 2656 C CA . GLY A 1 335 ? 13.043 2.858 -3.313 1.00 65.94 335 GLY A CA 1
ATOM 2657 C C . GLY A 1 335 ? 12.248 3.665 -2.276 1.00 65.94 335 GLY A C 1
ATOM 2658 O O . GLY A 1 335 ? 11.212 4.240 -2.607 1.00 65.94 335 GLY A O 1
ATOM 2659 N N . TYR A 1 336 ? 12.739 3.761 -1.034 1.00 71.38 336 TYR A N 1
ATOM 2660 C CA . TYR A 1 336 ? 12.087 4.565 0.009 1.00 71.38 336 TYR A CA 1
ATOM 2661 C C . TYR A 1 336 ? 12.242 6.066 -0.245 1.00 71.38 336 TYR A C 1
ATOM 2663 O O . TYR A 1 336 ? 11.281 6.817 -0.094 1.00 71.38 336 TYR A O 1
ATOM 2671 N N . THR A 1 337 ? 13.426 6.500 -0.680 1.00 76.94 337 THR A N 1
ATOM 2672 C CA . THR A 1 337 ? 13.682 7.900 -1.043 1.00 76.94 337 THR A CA 1
ATOM 2673 C C . THR A 1 337 ? 12.884 8.307 -2.284 1.00 76.94 337 THR A C 1
ATOM 2675 O O . THR A 1 337 ? 12.322 9.399 -2.314 1.00 76.94 337 THR A O 1
ATOM 2678 N N . GLY A 1 338 ? 12.750 7.414 -3.272 1.00 76.12 338 GLY A N 1
ATOM 2679 C CA . GLY A 1 338 ? 11.890 7.613 -4.443 1.00 76.12 338 GLY A CA 1
ATOM 2680 C C . GLY A 1 338 ? 10.410 7.765 -4.073 1.00 76.12 338 GLY A C 1
ATOM 2681 O O . GLY A 1 338 ? 9.746 8.688 -4.530 1.00 76.12 338 GLY A O 1
ATOM 2682 N N . ALA A 1 339 ? 9.903 6.928 -3.161 1.00 81.50 339 ALA A N 1
ATOM 2683 C CA . ALA A 1 339 ? 8.538 7.076 -2.648 1.00 81.50 339 ALA A CA 1
ATOM 2684 C C . ALA A 1 339 ? 8.336 8.406 -1.901 1.00 81.50 339 ALA A C 1
ATOM 2686 O O . ALA A 1 339 ? 7.317 9.071 -2.066 1.00 81.50 339 ALA A O 1
ATOM 2687 N N . LEU A 1 340 ? 9.308 8.807 -1.077 1.00 80.75 340 LEU A N 1
ATOM 2688 C CA . LEU A 1 340 ? 9.211 10.030 -0.284 1.00 80.75 340 LEU A CA 1
ATOM 2689 C C . LEU A 1 340 ? 9.283 11.286 -1.161 1.00 80.75 340 LEU A C 1
ATOM 2691 O O . LEU A 1 340 ? 8.499 12.206 -0.964 1.00 80.75 340 LEU A O 1
ATOM 2695 N N . THR A 1 341 ? 10.169 11.309 -2.156 1.00 81.50 341 THR A N 1
ATOM 2696 C CA . THR A 1 341 ? 10.247 12.404 -3.138 1.00 81.50 341 THR A CA 1
ATOM 2697 C C . THR A 1 341 ? 8.973 12.502 -3.974 1.00 81.50 341 THR A C 1
ATOM 2699 O O . THR A 1 341 ? 8.437 13.597 -4.103 1.00 81.50 341 THR A O 1
ATOM 2702 N N . LEU A 1 342 ? 8.418 11.379 -4.442 1.00 80.25 342 LEU A N 1
ATOM 2703 C CA . LEU A 1 342 ? 7.132 11.348 -5.145 1.00 80.25 342 LEU A CA 1
ATOM 2704 C C . LEU A 1 342 ? 5.988 11.898 -4.280 1.00 80.25 342 LEU A C 1
ATOM 2706 O O . LEU A 1 342 ? 5.206 12.732 -4.731 1.00 80.25 342 LEU A O 1
ATOM 2710 N N . ALA A 1 343 ? 5.911 11.468 -3.019 1.00 81.56 343 ALA A N 1
ATOM 2711 C CA . ALA A 1 343 ? 4.902 11.953 -2.084 1.00 81.56 343 ALA A CA 1
ATOM 2712 C C . ALA A 1 343 ? 5.048 13.459 -1.809 1.00 81.56 343 ALA A C 1
ATOM 2714 O O . ALA A 1 343 ? 4.044 14.168 -1.766 1.00 81.56 343 ALA A O 1
ATOM 2715 N N . LEU A 1 344 ? 6.283 13.954 -1.657 1.00 79.38 344 LEU A N 1
ATOM 2716 C CA . LEU A 1 344 ? 6.565 15.378 -1.464 1.00 79.38 344 LEU A CA 1
ATOM 2717 C C . LEU A 1 344 ? 6.205 16.210 -2.696 1.00 79.38 344 LEU A C 1
ATOM 2719 O O . LEU A 1 344 ? 5.597 17.262 -2.535 1.00 79.38 344 LEU A O 1
ATOM 2723 N N . LEU A 1 345 ? 6.516 15.731 -3.903 1.00 79.75 345 LEU A N 1
ATOM 2724 C CA . LEU A 1 345 ? 6.126 16.393 -5.150 1.00 79.75 345 LEU A CA 1
ATOM 2725 C C . LEU A 1 345 ? 4.602 16.494 -5.252 1.00 79.75 345 LEU A C 1
ATOM 2727 O O . LEU A 1 345 ? 4.073 17.588 -5.421 1.00 79.75 345 LEU A O 1
ATOM 2731 N N . CYS A 1 346 ? 3.886 15.387 -5.040 1.00 78.50 346 CYS A N 1
ATOM 2732 C CA . CYS A 1 346 ? 2.424 15.384 -5.050 1.00 78.50 346 CYS A CA 1
ATOM 2733 C C . CYS A 1 346 ? 1.833 16.313 -3.970 1.00 78.50 346 CYS A C 1
ATOM 2735 O O . CYS A 1 346 ? 0.875 17.044 -4.229 1.00 78.50 346 CYS A O 1
ATOM 2737 N N . ALA A 1 347 ? 2.422 16.344 -2.771 1.00 74.88 347 ALA A N 1
ATOM 2738 C CA . ALA A 1 347 ? 1.999 17.256 -1.711 1.00 74.88 347 ALA A CA 1
ATOM 2739 C C . ALA A 1 347 ? 2.245 18.728 -2.087 1.00 74.88 347 ALA A C 1
ATOM 2741 O O . ALA A 1 347 ? 1.358 19.560 -1.902 1.00 74.88 347 ALA A O 1
ATOM 2742 N N . GLN A 1 348 ? 3.408 19.043 -2.664 1.00 77.69 348 GLN A N 1
ATOM 2743 C CA . GLN A 1 348 ? 3.776 20.391 -3.103 1.00 77.69 348 GLN A CA 1
ATOM 2744 C C . GLN A 1 348 ? 2.899 20.887 -4.258 1.00 77.69 348 GLN A C 1
ATOM 2746 O O . GLN A 1 348 ? 2.555 22.063 -4.298 1.00 77.69 348 GLN A O 1
ATOM 2751 N N . THR A 1 349 ? 2.478 19.996 -5.159 1.00 77.06 349 THR A N 1
ATOM 2752 C CA . THR A 1 349 ? 1.534 20.324 -6.244 1.00 77.06 349 THR A CA 1
ATOM 2753 C C . THR A 1 349 ? 0.100 20.582 -5.765 1.00 77.06 349 THR A C 1
ATOM 2755 O O . THR A 1 349 ? -0.765 20.906 -6.570 1.00 77.06 349 THR A O 1
ATOM 2758 N N . GLY A 1 350 ? -0.178 20.453 -4.461 1.00 73.00 350 GLY A N 1
ATOM 2759 C CA . GLY A 1 350 ? -1.494 20.752 -3.897 1.00 73.00 350 GLY A CA 1
ATOM 2760 C C . GLY A 1 350 ? -2.556 19.681 -4.158 1.00 73.00 350 GLY A C 1
ATOM 2761 O O . GLY A 1 350 ? -3.735 19.950 -3.941 1.00 73.00 350 GLY A O 1
ATOM 2762 N N . VAL A 1 351 ? -2.162 18.457 -4.548 1.00 75.81 351 VAL A N 1
ATOM 2763 C CA . VAL A 1 351 ? -3.056 17.315 -4.869 1.00 75.81 351 VAL A CA 1
ATOM 2764 C C . VAL A 1 351 ? -4.116 17.062 -3.788 1.00 75.81 351 VAL A C 1
ATOM 2766 O O . VAL A 1 351 ? -5.226 16.627 -4.090 1.00 75.81 351 VAL A O 1
ATOM 2769 N N . LEU A 1 352 ? -3.786 17.338 -2.523 1.00 73.62 352 LEU A N 1
ATOM 2770 C CA . LEU A 1 352 ? -4.666 17.117 -1.372 1.00 73.62 352 LEU A CA 1
ATOM 2771 C C . LEU A 1 352 ? -5.871 18.073 -1.325 1.00 73.62 352 LEU A C 1
ATOM 2773 O O . LEU A 1 352 ? -6.908 17.690 -0.796 1.00 73.62 352 LEU A O 1
ATOM 2777 N N . GLY A 1 353 ? -5.753 19.281 -1.884 1.00 67.38 353 GLY A N 1
ATOM 2778 C CA . GLY A 1 353 ? -6.820 20.292 -1.887 1.00 67.38 353 GLY A CA 1
ATOM 2779 C C . GLY A 1 353 ? -7.672 20.316 -3.160 1.00 67.38 353 GLY A C 1
ATOM 2780 O O . GLY A 1 353 ? -8.583 21.134 -3.274 1.00 67.38 353 GLY A O 1
ATOM 2781 N N . MET A 1 354 ? -7.371 19.460 -4.139 1.00 75.12 354 MET A N 1
ATOM 2782 C CA . MET A 1 354 ? -8.043 19.457 -5.441 1.00 75.12 354 MET A CA 1
ATOM 2783 C C . MET A 1 354 ? -9.381 18.709 -5.402 1.00 75.12 354 MET A C 1
ATOM 2785 O O . MET A 1 354 ? -9.588 17.792 -4.605 1.00 75.12 354 MET A O 1
ATOM 2789 N N . ARG A 1 355 ? -10.283 19.050 -6.334 1.00 81.25 355 ARG A N 1
ATOM 2790 C CA . ARG A 1 355 ? -11.498 18.256 -6.582 1.00 81.25 355 ARG A CA 1
ATOM 2791 C C . ARG A 1 355 ? -11.117 16.842 -7.027 1.00 81.25 355 ARG A C 1
ATOM 2793 O O . ARG A 1 355 ? -10.106 16.659 -7.703 1.00 81.25 355 ARG A O 1
ATOM 2800 N N . THR A 1 356 ? -11.945 15.853 -6.693 1.00 79.19 356 THR A N 1
ATOM 2801 C CA . THR A 1 356 ? -11.682 14.425 -6.955 1.00 79.19 356 THR A CA 1
ATOM 2802 C C . THR A 1 356 ? -11.363 14.119 -8.419 1.00 79.19 356 THR A C 1
ATOM 2804 O O . THR A 1 356 ? -10.485 13.302 -8.678 1.00 79.19 356 THR A O 1
ATOM 2807 N N . GLU A 1 357 ? -11.997 14.806 -9.370 1.00 82.62 357 GLU A N 1
ATOM 2808 C CA . GLU A 1 357 ? -11.748 14.606 -10.806 1.00 82.62 357 GLU A CA 1
ATOM 2809 C C . GLU A 1 357 ? -10.378 15.132 -11.253 1.00 82.62 357 GLU A C 1
ATOM 2811 O O . GLU A 1 357 ? -9.588 14.399 -11.844 1.00 82.62 357 GLU A O 1
ATOM 2816 N N . GLN A 1 358 ? -10.048 16.380 -10.902 1.00 84.12 358 GLN A N 1
ATOM 2817 C CA . GLN A 1 358 ? -8.742 16.978 -11.216 1.00 84.12 358 GLN A CA 1
ATOM 2818 C C . GLN A 1 358 ? -7.604 16.222 -10.526 1.00 84.12 358 GLN A C 1
ATOM 2820 O O . GLN A 1 358 ? -6.531 16.023 -11.092 1.00 84.12 358 GLN A O 1
ATOM 2825 N N . LYS A 1 359 ? -7.864 15.756 -9.304 1.00 86.56 359 LYS A N 1
ATOM 2826 C CA . LYS A 1 359 ? -6.957 14.909 -8.543 1.00 86.56 359 LYS A CA 1
ATOM 2827 C C . LYS A 1 359 ? -6.714 13.570 -9.237 1.00 86.56 359 LYS A C 1
ATOM 2829 O O . LYS A 1 359 ? -5.566 13.149 -9.322 1.00 86.56 359 LYS A O 1
ATOM 2834 N N . ALA A 1 360 ? -7.763 12.913 -9.737 1.00 88.44 360 ALA A N 1
ATOM 2835 C CA . ALA A 1 360 ? -7.636 11.660 -10.482 1.00 88.44 360 ALA A CA 1
ATOM 2836 C C . ALA A 1 360 ? -6.805 11.840 -11.752 1.00 88.44 360 ALA A C 1
ATOM 2838 O O . ALA A 1 360 ? -5.942 11.011 -12.035 1.00 88.44 360 ALA A O 1
ATOM 2839 N N . PHE A 1 361 ? -7.005 12.953 -12.456 1.00 87.00 361 PHE A N 1
ATOM 2840 C CA . PHE A 1 361 ? -6.215 13.303 -13.628 1.00 87.00 361 PHE A CA 1
ATOM 2841 C C . PHE A 1 361 ? -4.723 13.490 -13.295 1.00 87.00 361 PHE A C 1
ATOM 2843 O O . PHE A 1 361 ? -3.872 12.818 -13.877 1.00 87.00 361 PHE A O 1
ATOM 2850 N N . LEU A 1 362 ? -4.395 14.339 -12.312 1.00 87.56 362 LEU A N 1
ATOM 2851 C CA . LEU A 1 362 ? -3.005 14.613 -11.926 1.00 87.56 362 LEU A CA 1
ATOM 2852 C C . LEU A 1 362 ? -2.303 13.368 -11.367 1.00 87.56 362 LEU A C 1
ATOM 2854 O O . LEU A 1 362 ? -1.158 13.083 -11.712 1.00 87.56 362 LEU A O 1
ATOM 2858 N N . LEU A 1 363 ? -2.993 12.591 -10.532 1.00 88.81 363 LEU A N 1
ATOM 2859 C CA . LEU A 1 363 ? -2.452 11.354 -9.976 1.00 88.81 363 LEU A CA 1
ATOM 2860 C C . LEU A 1 363 ? -2.266 10.286 -11.062 1.00 88.81 363 LEU A C 1
ATOM 2862 O O . LEU A 1 363 ? -1.290 9.542 -11.021 1.00 88.81 363 LEU A O 1
ATOM 2866 N N . GLY A 1 364 ? -3.149 10.251 -12.064 1.00 89.12 364 GLY A N 1
ATOM 2867 C CA . GLY A 1 364 ? -2.988 9.432 -13.262 1.00 89.12 364 GLY A CA 1
ATOM 2868 C C . GLY A 1 364 ? -1.753 9.809 -14.072 1.00 89.12 364 GLY A C 1
ATOM 2869 O O . GLY A 1 364 ? -0.956 8.932 -14.391 1.00 89.12 364 GLY A O 1
ATOM 2870 N N . LEU A 1 365 ? -1.534 11.104 -14.324 1.00 88.81 365 LEU A N 1
ATOM 2871 C CA . LEU A 1 365 ? -0.317 11.608 -14.969 1.00 88.81 365 LEU A CA 1
ATOM 2872 C C . LEU A 1 365 ? 0.942 11.172 -14.203 1.00 88.81 365 LEU A C 1
ATOM 2874 O O . LEU A 1 365 ? 1.869 10.631 -14.804 1.00 88.81 365 LEU A O 1
ATOM 2878 N N . VAL A 1 366 ? 0.956 11.318 -12.876 1.00 89.12 366 VAL A N 1
ATOM 2879 C CA . VAL A 1 366 ? 2.077 10.864 -12.037 1.00 89.12 366 VAL A CA 1
ATOM 2880 C C . VAL A 1 366 ? 2.299 9.349 -12.151 1.00 89.12 366 VAL A C 1
ATOM 2882 O O . VAL A 1 366 ? 3.438 8.907 -12.294 1.00 89.12 366 VAL A O 1
ATOM 2885 N N . LEU A 1 367 ? 1.236 8.540 -12.134 1.00 89.62 367 LEU A N 1
ATOM 2886 C CA . LEU A 1 367 ? 1.341 7.087 -12.306 1.00 89.62 367 LEU A CA 1
ATOM 2887 C C . LEU A 1 367 ? 1.875 6.702 -13.693 1.00 89.62 367 LEU A C 1
ATOM 2889 O O . LEU A 1 367 ? 2.688 5.784 -13.783 1.00 89.62 367 LEU A O 1
ATOM 2893 N N . PHE A 1 368 ? 1.490 7.416 -14.755 1.00 90.25 368 PHE A N 1
ATOM 2894 C CA . PHE A 1 368 ? 2.037 7.205 -16.099 1.00 90.25 368 PHE A CA 1
ATOM 2895 C C . PHE A 1 368 ? 3.517 7.583 -16.201 1.00 90.25 368 PHE A C 1
ATOM 2897 O O . PHE A 1 368 ? 4.277 6.857 -16.840 1.00 90.25 368 PHE A O 1
ATOM 2904 N N . ILE A 1 369 ? 3.952 8.658 -15.534 1.00 90.38 369 ILE A N 1
ATOM 2905 C CA . ILE A 1 369 ? 5.377 9.017 -15.443 1.00 90.38 369 ILE A CA 1
ATOM 2906 C C . ILE A 1 369 ? 6.161 7.881 -14.780 1.00 90.38 369 ILE A C 1
ATOM 2908 O O . ILE A 1 369 ? 7.178 7.436 -15.312 1.00 90.38 369 ILE A O 1
ATOM 2912 N N . VAL A 1 370 ? 5.672 7.370 -13.645 1.00 90.19 370 VAL A N 1
ATOM 2913 C CA . VAL A 1 370 ? 6.331 6.264 -12.937 1.00 90.19 370 VAL A CA 1
ATOM 2914 C C . VAL A 1 370 ? 6.332 4.983 -13.776 1.00 90.19 370 VAL A C 1
ATOM 2916 O O . VAL A 1 370 ? 7.339 4.280 -13.809 1.00 90.19 370 VAL A O 1
ATOM 2919 N N . LEU A 1 371 ? 5.246 4.692 -14.496 1.00 91.94 371 LEU A N 1
ATOM 2920 C CA . LEU A 1 371 ? 5.163 3.539 -15.394 1.00 91.94 371 LEU A CA 1
ATOM 2921 C C . LEU A 1 371 ? 6.152 3.648 -16.563 1.00 91.94 371 LEU A C 1
ATOM 2923 O O . LEU A 1 371 ? 6.830 2.674 -16.882 1.00 91.94 371 LEU A O 1
ATOM 2927 N N . SER A 1 372 ? 6.283 4.832 -17.163 1.00 92.19 372 SER A N 1
ATOM 2928 C CA . SER A 1 372 ? 7.264 5.100 -18.219 1.00 92.19 372 SER A CA 1
ATOM 2929 C C . SER A 1 372 ? 8.701 4.946 -17.705 1.00 92.19 372 SER A C 1
ATOM 2931 O O . SER A 1 372 ? 9.514 4.277 -18.340 1.00 92.19 372 SER A O 1
ATOM 2933 N N . ALA A 1 373 ? 9.005 5.468 -16.512 1.00 90.19 373 ALA A N 1
ATOM 2934 C CA . ALA A 1 373 ? 10.309 5.285 -15.874 1.00 90.19 373 ALA A CA 1
ATOM 2935 C C . ALA A 1 373 ? 10.604 3.807 -15.554 1.00 90.19 373 ALA A C 1
ATOM 2937 O O . ALA A 1 373 ? 11.729 3.349 -15.738 1.00 90.19 373 ALA A O 1
ATOM 2938 N N . LEU A 1 374 ? 9.596 3.037 -15.126 1.00 91.44 374 LEU A N 1
ATOM 2939 C CA . LEU A 1 374 ? 9.732 1.599 -14.883 1.00 91.44 374 LEU A CA 1
ATOM 2940 C C . LEU A 1 374 ? 10.063 0.833 -16.171 1.00 91.44 374 LEU A C 1
ATOM 2942 O O . LEU A 1 374 ? 10.942 -0.027 -16.153 1.00 91.44 374 LEU A O 1
ATOM 2946 N N . LEU A 1 375 ? 9.384 1.143 -17.279 1.00 92.75 375 LEU A N 1
ATOM 2947 C CA . LEU A 1 375 ? 9.672 0.547 -18.587 1.00 92.75 375 LEU A CA 1
ATOM 2948 C C . LEU A 1 375 ? 11.099 0.866 -19.042 1.00 92.75 375 LEU A C 1
ATOM 2950 O O . LEU A 1 375 ? 11.805 -0.031 -19.502 1.00 92.75 375 LEU A O 1
ATOM 2954 N N . GLN A 1 376 ? 11.545 2.107 -18.840 1.00 91.81 376 GLN A N 1
ATOM 2955 C CA . GLN A 1 376 ? 12.916 2.513 -19.133 1.00 91.81 376 GLN A CA 1
ATOM 2956 C C . GLN A 1 376 ? 13.934 1.726 -18.294 1.00 91.81 376 GLN A C 1
ATOM 2958 O O . GLN A 1 376 ? 14.871 1.156 -18.848 1.00 91.81 376 GLN A O 1
ATOM 2963 N N . SER A 1 377 ? 13.719 1.589 -16.980 1.00 90.25 377 SER A N 1
ATOM 2964 C CA . SER A 1 377 ? 14.592 0.770 -16.125 1.00 90.25 377 SER A CA 1
ATOM 2965 C C . SER A 1 377 ? 14.607 -0.710 -16.532 1.00 90.25 377 SER A C 1
ATOM 2967 O O . SER A 1 377 ? 15.642 -1.366 -16.435 1.00 90.25 377 SER A O 1
ATOM 2969 N N . LEU A 1 378 ? 13.480 -1.257 -17.003 1.00 90.75 378 LEU A N 1
ATOM 2970 C CA . LEU A 1 378 ? 13.434 -2.622 -17.536 1.00 90.75 378 LEU A CA 1
ATOM 2971 C C . LEU A 1 378 ? 14.258 -2.758 -18.821 1.00 90.75 378 LEU A C 1
ATOM 2973 O O . LEU A 1 378 ? 14.954 -3.759 -18.976 1.00 90.75 378 LEU A O 1
ATOM 2977 N N . CYS A 1 379 ? 14.218 -1.761 -19.709 1.00 90.06 379 CYS A N 1
ATOM 2978 C CA . CYS A 1 379 ? 15.051 -1.713 -20.911 1.00 90.06 379 CYS A CA 1
ATOM 2979 C C . CYS A 1 379 ? 16.547 -1.674 -20.566 1.00 90.06 379 CYS A C 1
ATOM 2981 O O . CYS A 1 379 ? 17.308 -2.486 -21.089 1.00 90.06 379 CYS A O 1
ATOM 2983 N N . GLU A 1 380 ? 16.952 -0.805 -19.636 1.00 89.19 380 GLU A N 1
ATOM 2984 C CA . GLU A 1 380 ? 18.350 -0.661 -19.197 1.00 89.19 380 GLU A CA 1
ATOM 2985 C C . GLU A 1 380 ? 18.922 -1.942 -18.576 1.00 89.19 380 GLU A C 1
ATOM 2987 O O . GLU A 1 380 ? 20.104 -2.239 -18.740 1.00 89.19 380 GLU A O 1
ATOM 2992 N N . ILE A 1 381 ? 18.099 -2.732 -17.877 1.00 86.75 381 ILE A N 1
ATOM 2993 C CA . ILE A 1 381 ? 18.517 -4.044 -17.359 1.00 86.75 381 ILE A CA 1
ATOM 2994 C C . ILE A 1 381 ? 18.559 -5.093 -18.473 1.00 86.75 381 ILE A C 1
ATOM 2996 O O . ILE A 1 381 ? 19.434 -5.961 -18.480 1.00 86.75 381 ILE A O 1
ATOM 3000 N N . LEU A 1 382 ? 17.607 -5.045 -19.401 1.00 88.38 382 LEU A N 1
ATOM 3001 C CA . LEU A 1 382 ? 17.437 -6.055 -20.436 1.00 88.38 382 LEU A CA 1
ATOM 3002 C C . LEU A 1 382 ? 18.519 -5.981 -21.524 1.00 88.38 382 LEU A C 1
ATOM 3004 O O . LEU A 1 382 ? 19.034 -7.021 -21.930 1.00 88.38 382 LEU A O 1
ATOM 3008 N N . GLU A 1 383 ? 18.884 -4.783 -21.981 1.00 88.31 383 GLU A N 1
ATOM 3009 C CA . GLU A 1 383 ? 19.849 -4.565 -23.067 1.00 88.31 383 GLU A CA 1
ATOM 3010 C C . GLU A 1 383 ? 21.229 -5.219 -22.828 1.00 88.31 383 GLU A C 1
ATOM 3012 O O . GLU A 1 383 ? 21.638 -6.052 -23.647 1.00 88.31 383 GLU A O 1
ATOM 3017 N N . PRO A 1 384 ? 21.945 -4.956 -21.714 1.00 86.44 384 PRO A N 1
ATOM 3018 C CA . PRO A 1 384 ? 23.248 -5.575 -21.471 1.00 86.44 384 PRO A CA 1
ATOM 3019 C C . PRO A 1 384 ? 23.141 -7.091 -21.282 1.00 86.44 384 PRO A C 1
ATOM 3021 O O . PRO A 1 384 ? 24.066 -7.826 -21.626 1.00 86.44 384 PRO A O 1
ATOM 3024 N N . GLN A 1 385 ? 22.015 -7.579 -20.758 1.00 85.50 385 GLN A N 1
ATOM 3025 C CA . GLN A 1 385 ? 21.799 -9.008 -20.562 1.00 85.50 385 GLN A CA 1
ATOM 3026 C C . GLN A 1 385 ? 21.556 -9.731 -21.884 1.00 85.50 385 GLN A C 1
ATOM 3028 O O . GLN A 1 385 ? 22.130 -10.794 -22.093 1.00 85.50 385 GLN A O 1
ATOM 3033 N N . LEU A 1 386 ? 20.767 -9.162 -22.801 1.00 87.25 386 LEU A N 1
ATOM 3034 C CA . LEU A 1 386 ? 20.587 -9.726 -24.141 1.00 87.25 386 LEU A CA 1
ATOM 3035 C C . LEU A 1 386 ? 21.936 -9.859 -24.858 1.00 87.25 386 LEU A C 1
ATOM 3037 O O . LEU A 1 386 ? 22.243 -10.926 -25.386 1.00 87.25 386 LEU A O 1
ATOM 3041 N N . LEU A 1 387 ? 22.781 -8.828 -24.796 1.00 85.56 387 LEU A N 1
ATOM 3042 C CA . LEU A 1 387 ? 24.125 -8.872 -25.379 1.00 85.56 387 LEU A CA 1
ATOM 3043 C C . LEU A 1 387 ? 25.026 -9.919 -24.703 1.00 85.56 387 LEU A C 1
ATOM 3045 O O . LEU A 1 387 ? 25.719 -10.672 -25.386 1.00 85.56 387 LEU A O 1
ATOM 3049 N N . ALA A 1 388 ? 24.985 -10.023 -23.372 1.00 84.69 388 ALA A N 1
ATOM 3050 C CA . ALA A 1 388 ? 25.749 -11.030 -22.637 1.00 84.69 388 ALA A CA 1
ATOM 3051 C C . ALA A 1 388 ? 25.288 -12.468 -22.942 1.00 84.69 388 ALA A C 1
ATOM 3053 O O . ALA A 1 388 ? 26.118 -13.372 -23.042 1.00 84.69 388 ALA A O 1
ATOM 3054 N N . LEU A 1 389 ? 23.978 -12.689 -23.112 1.00 84.00 389 LEU A N 1
ATOM 3055 C CA . LEU A 1 389 ? 23.425 -13.984 -23.512 1.00 84.00 389 LEU A CA 1
ATOM 3056 C C . LEU A 1 389 ? 23.825 -14.352 -24.942 1.00 84.00 389 LEU A C 1
ATOM 3058 O O . LEU A 1 389 ? 24.138 -15.513 -25.185 1.00 84.00 389 LEU A O 1
ATOM 3062 N N . ALA A 1 390 ? 23.825 -13.390 -25.868 1.00 80.94 390 ALA A N 1
ATOM 3063 C CA . ALA A 1 390 ? 24.247 -13.619 -27.248 1.00 80.94 390 ALA A CA 1
ATOM 3064 C C . ALA A 1 390 ? 25.710 -14.082 -27.341 1.00 80.94 390 ALA A C 1
ATOM 3066 O O . ALA A 1 390 ? 26.031 -14.949 -28.146 1.00 80.94 390 ALA A O 1
ATOM 3067 N N . ALA A 1 391 ? 26.588 -13.557 -26.482 1.00 78.94 391 ALA A N 1
ATOM 3068 C CA . ALA A 1 391 ? 28.005 -13.919 -26.468 1.00 78.94 391 ALA A CA 1
ATOM 3069 C C . ALA A 1 391 ? 28.301 -15.289 -25.821 1.00 78.94 391 ALA A C 1
ATOM 3071 O O . ALA A 1 391 ? 29.391 -15.835 -26.009 1.00 78.94 391 ALA A O 1
ATOM 3072 N N . ASN A 1 392 ? 27.376 -15.855 -25.036 1.00 79.25 392 ASN A N 1
ATOM 3073 C CA . ASN A 1 392 ? 27.643 -17.045 -24.227 1.00 79.25 392 ASN A CA 1
ATOM 3074 C C . ASN A 1 392 ? 26.922 -18.299 -24.748 1.00 79.25 392 ASN A C 1
ATOM 3076 O O . ASN A 1 392 ? 25.737 -18.507 -24.487 1.00 79.25 392 ASN A O 1
ATOM 3080 N N . ARG A 1 393 ? 27.682 -19.197 -25.393 1.00 66.38 393 ARG A N 1
ATOM 3081 C CA . ARG A 1 393 ? 27.189 -20.470 -25.961 1.00 66.38 393 ARG A CA 1
ATOM 3082 C C . ARG A 1 393 ? 26.699 -21.494 -24.925 1.00 66.38 393 ARG A C 1
ATOM 3084 O O . ARG A 1 393 ? 26.012 -22.440 -25.293 1.00 66.38 393 ARG A O 1
ATOM 3091 N N . LEU A 1 394 ? 27.064 -21.350 -23.648 1.00 67.06 394 LEU A N 1
ATOM 3092 C CA . LEU A 1 394 ? 26.734 -22.322 -22.590 1.00 67.06 394 LEU A CA 1
ATOM 3093 C C . LEU A 1 394 ? 25.383 -22.050 -21.908 1.00 67.06 394 LEU A C 1
ATOM 3095 O O . LEU A 1 394 ? 24.987 -22.775 -20.992 1.00 67.06 394 LEU A O 1
ATOM 3099 N N . THR A 1 395 ? 24.674 -21.005 -22.326 1.00 70.88 395 THR A N 1
ATOM 3100 C CA . THR A 1 395 ? 23.393 -20.621 -21.737 1.00 70.88 395 THR A CA 1
ATOM 3101 C C . THR A 1 395 ? 22.272 -21.585 -22.150 1.00 70.88 395 THR A C 1
ATOM 3103 O O . THR A 1 395 ? 22.141 -21.993 -23.301 1.00 70.88 395 THR A O 1
ATOM 3106 N N . SER A 1 396 ? 21.423 -21.975 -21.193 1.00 79.25 396 SER A N 1
ATOM 3107 C CA . SER A 1 396 ? 20.305 -22.887 -21.471 1.00 79.25 396 SER A CA 1
ATOM 3108 C C . SER A 1 396 ? 19.268 -22.257 -22.415 1.00 79.25 396 SER A C 1
ATOM 3110 O O . SER A 1 396 ? 18.891 -21.095 -22.243 1.00 79.25 396 SER A O 1
ATOM 3112 N N . ARG A 1 397 ? 18.710 -23.040 -23.357 1.00 78.88 397 ARG A N 1
ATOM 3113 C CA . ARG A 1 397 ? 17.631 -22.590 -24.273 1.00 78.88 397 ARG A CA 1
ATOM 3114 C C . ARG A 1 397 ? 16.452 -21.939 -23.538 1.00 78.88 397 ARG A C 1
ATOM 3116 O O . ARG A 1 397 ? 15.863 -20.990 -24.044 1.00 78.88 397 ARG A O 1
ATOM 3123 N N . GLY A 1 398 ? 16.144 -22.404 -22.325 1.00 79.19 398 GLY A N 1
ATOM 3124 C CA . GLY A 1 398 ? 15.087 -21.832 -21.488 1.00 79.19 398 GLY A CA 1
ATOM 3125 C C . GLY A 1 398 ? 15.353 -20.384 -21.060 1.00 79.19 398 GLY A C 1
ATOM 3126 O O . GLY A 1 398 ? 14.420 -19.587 -20.983 1.00 79.19 398 GLY A O 1
ATOM 3127 N N . GLN A 1 399 ? 16.611 -20.012 -20.821 1.00 82.69 399 GLN A N 1
ATOM 3128 C CA . GLN A 1 399 ? 16.977 -18.643 -20.453 1.00 82.69 399 GLN A CA 1
ATOM 3129 C C . GLN A 1 399 ? 16.889 -17.700 -21.661 1.00 82.69 399 GLN A C 1
ATOM 3131 O O . GLN A 1 399 ? 16.315 -16.623 -21.536 1.00 82.69 399 GLN A O 1
ATOM 3136 N N . HIS A 1 400 ? 17.313 -18.149 -22.850 1.00 85.69 400 HIS A N 1
ATOM 3137 C CA . HIS A 1 400 ? 17.112 -17.409 -24.103 1.00 85.69 400 HIS A CA 1
ATOM 3138 C C . HIS A 1 400 ? 15.626 -17.114 -24.360 1.00 85.69 400 HIS A C 1
ATOM 3140 O O . HIS A 1 400 ? 15.257 -15.967 -24.604 1.00 85.69 400 HIS A O 1
ATOM 3146 N N . THR A 1 401 ? 14.748 -18.118 -24.225 1.00 86.69 401 THR A N 1
ATOM 3147 C CA . THR A 1 401 ? 13.301 -17.919 -24.428 1.00 86.69 401 THR A CA 1
ATOM 3148 C C . THR A 1 401 ? 12.685 -16.952 -23.418 1.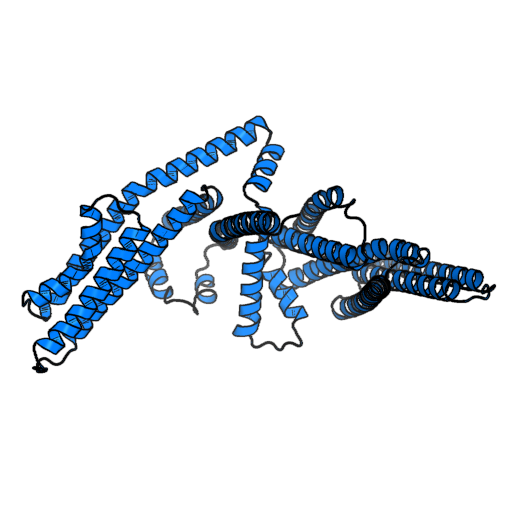00 86.69 401 THR A C 1
ATOM 3150 O O . THR A 1 401 ? 11.813 -16.168 -23.776 1.00 86.69 401 THR A O 1
ATOM 3153 N N . ARG A 1 402 ? 13.152 -16.969 -22.163 1.00 89.75 402 ARG A N 1
ATOM 3154 C CA . ARG A 1 402 ? 12.653 -16.095 -21.090 1.00 89.75 402 ARG A CA 1
ATOM 3155 C C . ARG A 1 402 ? 13.072 -14.640 -21.290 1.00 89.75 402 ARG A C 1
ATOM 3157 O O . ARG A 1 402 ? 12.235 -13.755 -21.138 1.00 89.75 402 ARG A O 1
ATOM 3164 N N . SER A 1 403 ? 14.324 -14.400 -21.674 1.00 87.56 403 SER A N 1
ATOM 3165 C CA . SER A 1 403 ? 14.831 -13.051 -21.950 1.00 87.56 403 SER A CA 1
ATOM 3166 C C . SER A 1 403 ? 14.171 -12.432 -23.185 1.00 87.56 403 SER A C 1
ATOM 3168 O O . SER A 1 403 ? 13.761 -11.275 -23.139 1.00 87.56 403 SER A O 1
ATOM 3170 N N . VAL A 1 404 ? 13.981 -13.207 -24.259 1.00 91.25 404 VAL A N 1
ATOM 3171 C CA . VAL A 1 404 ? 13.244 -12.750 -25.454 1.00 91.25 404 VAL A CA 1
ATOM 3172 C C . VAL A 1 404 ? 11.777 -12.469 -25.126 1.00 91.25 404 VAL A C 1
ATOM 3174 O O . VAL A 1 404 ? 11.234 -11.453 -25.548 1.00 91.25 404 VAL A O 1
ATOM 3177 N N . PHE A 1 405 ? 11.135 -13.328 -24.333 1.00 91.62 405 PHE A N 1
ATOM 3178 C CA . PHE A 1 405 ? 9.757 -13.108 -23.897 1.00 91.62 405 PHE A CA 1
ATOM 3179 C C . PHE A 1 405 ? 9.610 -11.819 -23.077 1.00 91.62 405 PHE A C 1
ATOM 3181 O O . PHE A 1 405 ? 8.694 -11.039 -23.326 1.00 91.62 405 PHE A O 1
ATOM 3188 N N . LEU A 1 406 ? 10.542 -11.549 -22.155 1.00 92.25 406 LEU A N 1
ATOM 3189 C CA . LEU A 1 406 ? 10.568 -10.290 -21.412 1.00 92.25 406 LEU A CA 1
ATOM 3190 C C . LEU A 1 406 ? 10.755 -9.082 -22.345 1.00 92.25 406 LEU A C 1
ATOM 3192 O O . LEU A 1 406 ? 10.064 -8.084 -22.170 1.00 92.25 406 LEU A O 1
ATOM 3196 N N . ALA A 1 407 ? 11.621 -9.182 -23.360 1.00 93.50 407 ALA A N 1
ATOM 3197 C CA . ALA A 1 407 ? 11.809 -8.125 -24.357 1.00 93.50 407 ALA A CA 1
ATOM 3198 C C . ALA A 1 407 ? 10.518 -7.799 -25.115 1.00 93.50 407 ALA A C 1
ATOM 3200 O O . ALA A 1 407 ? 10.140 -6.635 -25.229 1.00 93.50 407 ALA A O 1
ATOM 3201 N N . ILE A 1 408 ? 9.799 -8.830 -25.566 1.00 94.75 408 ILE A N 1
ATOM 3202 C CA . ILE A 1 408 ? 8.507 -8.669 -26.241 1.00 94.75 408 ILE A CA 1
ATOM 3203 C C . ILE A 1 408 ? 7.487 -8.019 -25.300 1.00 94.75 408 ILE A C 1
ATOM 3205 O O . ILE A 1 408 ? 6.781 -7.102 -25.715 1.00 94.75 408 ILE A O 1
ATOM 3209 N N . ILE A 1 409 ? 7.435 -8.435 -24.028 1.00 94.31 409 ILE A N 1
ATOM 3210 C CA . ILE A 1 409 ? 6.561 -7.811 -23.025 1.00 94.31 409 ILE A CA 1
ATOM 3211 C C . ILE A 1 409 ? 6.871 -6.321 -22.877 1.00 94.31 409 ILE A C 1
ATOM 3213 O O . ILE A 1 409 ? 5.934 -5.523 -22.855 1.00 94.31 409 ILE A O 1
ATOM 3217 N N . VAL A 1 410 ? 8.145 -5.930 -22.780 1.00 94.81 410 VAL A N 1
ATOM 3218 C CA . VAL A 1 410 ? 8.523 -4.516 -22.624 1.00 94.81 410 VAL A CA 1
ATOM 3219 C C . VAL A 1 410 ? 8.112 -3.707 -23.856 1.00 94.81 410 VAL A C 1
ATOM 3221 O O . VAL A 1 410 ? 7.497 -2.657 -23.692 1.00 94.81 410 VAL A O 1
ATOM 3224 N N . ILE A 1 411 ? 8.351 -4.216 -25.072 1.00 95.81 411 ILE A N 1
ATOM 3225 C CA . ILE A 1 411 ? 7.940 -3.551 -26.322 1.00 95.81 411 ILE A CA 1
ATOM 3226 C C . ILE A 1 411 ? 6.419 -3.361 -26.359 1.00 95.81 411 ILE A C 1
ATOM 3228 O O . ILE A 1 411 ? 5.939 -2.241 -26.530 1.00 95.81 411 ILE A O 1
ATOM 3232 N N . VAL A 1 412 ? 5.653 -4.440 -26.166 1.00 96.25 412 VAL A N 1
ATOM 3233 C CA . VAL A 1 412 ? 4.183 -4.401 -26.217 1.00 96.25 412 VAL A CA 1
ATOM 3234 C C . VAL A 1 412 ? 3.635 -3.466 -25.147 1.00 96.25 412 VAL A C 1
ATOM 3236 O O . VAL A 1 412 ? 2.812 -2.607 -25.451 1.00 96.25 412 VAL A O 1
ATOM 3239 N N . THR A 1 413 ? 4.124 -3.579 -23.911 1.00 93.12 413 THR A N 1
ATOM 3240 C CA . THR A 1 413 ? 3.667 -2.730 -22.807 1.00 93.12 413 THR A CA 1
ATOM 3241 C C . THR A 1 413 ? 3.971 -1.264 -23.092 1.00 93.12 413 THR A C 1
ATOM 3243 O O . THR A 1 413 ? 3.095 -0.435 -22.888 1.00 93.12 413 THR A O 1
ATOM 3246 N N . SER A 1 414 ? 5.151 -0.941 -23.629 1.00 95.00 414 SER A N 1
ATOM 3247 C CA . SER A 1 414 ? 5.532 0.439 -23.943 1.00 95.00 414 SER A CA 1
ATOM 3248 C C . SER A 1 414 ? 4.687 1.065 -25.060 1.00 95.00 414 SER A C 1
ATOM 3250 O O . SER A 1 414 ? 4.293 2.233 -24.990 1.00 95.00 414 SER A O 1
ATOM 3252 N N . LEU A 1 415 ? 4.327 0.277 -26.077 1.00 95.00 415 LEU A N 1
ATOM 3253 C CA . LEU A 1 415 ? 3.393 0.717 -27.114 1.00 95.00 415 LEU A CA 1
ATOM 3254 C C . LEU A 1 415 ? 1.981 0.898 -26.544 1.00 95.00 415 LEU A C 1
ATOM 3256 O O . LEU A 1 415 ? 1.358 1.935 -26.776 1.00 95.00 415 LEU A O 1
ATOM 3260 N N . CYS A 1 416 ? 1.498 -0.049 -25.737 1.00 93.69 416 CYS A N 1
ATOM 3261 C CA . CYS A 1 416 ? 0.206 0.062 -25.065 1.00 93.69 416 CYS A CA 1
ATOM 3262 C C . CYS A 1 416 ? 0.135 1.286 -24.141 1.00 93.69 416 CYS A C 1
ATOM 3264 O O . CYS A 1 416 ? -0.876 1.985 -24.148 1.00 93.69 416 CYS A O 1
ATOM 3266 N N . THR A 1 417 ? 1.191 1.594 -23.381 1.00 90.56 417 THR A N 1
ATOM 3267 C CA . THR A 1 417 ? 1.223 2.785 -22.520 1.00 90.56 417 THR A CA 1
ATOM 3268 C C . THR A 1 417 ? 1.235 4.068 -23.331 1.00 90.56 417 THR A C 1
ATOM 3270 O O . THR A 1 417 ? 0.527 5.001 -22.970 1.00 90.56 417 THR A O 1
ATOM 3273 N N . SER A 1 418 ? 1.965 4.116 -24.450 1.00 93.19 418 SER A N 1
ATOM 3274 C CA . SER A 1 418 ? 1.938 5.282 -25.341 1.00 93.19 418 SER A CA 1
ATOM 3275 C C . SER A 1 418 ? 0.535 5.534 -25.915 1.00 93.19 418 SER A C 1
ATOM 3277 O O . SER A 1 418 ? 0.053 6.665 -25.883 1.00 93.19 418 SER A O 1
ATOM 3279 N N . ALA A 1 419 ? -0.169 4.478 -26.338 1.00 92.06 419 ALA A N 1
ATOM 3280 C CA . ALA A 1 419 ? -1.538 4.574 -26.836 1.00 92.06 419 ALA A CA 1
ATOM 3281 C C . ALA A 1 419 ? -2.523 4.998 -25.736 1.00 92.06 419 ALA A C 1
ATOM 3283 O O . ALA A 1 419 ? -3.355 5.875 -25.961 1.00 92.06 419 ALA A O 1
ATOM 3284 N N . ALA A 1 420 ? -2.397 4.427 -24.534 1.00 88.81 420 ALA A N 1
ATOM 3285 C CA . ALA A 1 420 ? -3.224 4.795 -23.390 1.00 88.81 420 ALA A CA 1
ATOM 3286 C C . ALA A 1 420 ? -3.037 6.273 -23.010 1.00 88.81 420 ALA A C 1
ATOM 3288 O O . ALA A 1 420 ? -4.018 6.976 -22.794 1.00 88.81 420 ALA A O 1
ATOM 3289 N N . VAL A 1 421 ? -1.800 6.775 -22.981 1.00 89.31 421 VAL A N 1
ATOM 3290 C CA . VAL A 1 421 ? -1.519 8.181 -22.648 1.00 89.31 421 VAL A CA 1
ATOM 3291 C C . VAL A 1 421 ? -2.163 9.134 -23.660 1.00 89.31 421 VAL A C 1
ATOM 3293 O O . VAL A 1 421 ? -2.785 10.104 -23.243 1.00 89.31 421 VAL A O 1
ATOM 3296 N N . ILE A 1 422 ? -2.106 8.829 -24.961 1.00 88.69 422 ILE A N 1
ATOM 3297 C CA . ILE A 1 422 ? -2.746 9.647 -26.010 1.00 88.69 422 ILE A CA 1
ATOM 3298 C C . ILE A 1 422 ? -4.278 9.663 -25.872 1.00 88.69 422 ILE A C 1
ATOM 3300 O O . ILE A 1 422 ? -4.914 10.659 -26.205 1.00 88.69 422 ILE A O 1
ATOM 3304 N N . GLN A 1 423 ? -4.881 8.570 -25.393 1.00 85.88 423 GLN A N 1
ATOM 3305 C CA . GLN A 1 423 ? -6.333 8.475 -25.206 1.00 85.88 423 GLN A CA 1
ATOM 3306 C C . GLN A 1 423 ? -6.819 9.141 -23.912 1.00 85.88 423 GLN A C 1
ATOM 3308 O O . GLN A 1 423 ? -7.893 9.737 -23.901 1.00 85.88 423 GLN A O 1
ATOM 3313 N N . PHE A 1 424 ? -6.058 9.021 -22.820 1.00 77.94 424 PHE A N 1
ATOM 3314 C CA . PHE A 1 424 ? -6.478 9.478 -21.493 1.00 77.94 424 PHE A CA 1
ATOM 3315 C C . PHE A 1 424 ? -6.057 10.911 -21.161 1.00 77.94 424 PHE A C 1
ATOM 3317 O O . PHE A 1 424 ? -6.733 11.558 -20.359 1.00 77.94 424 PHE A O 1
ATOM 3324 N N . LEU A 1 425 ? -4.941 11.401 -21.710 1.00 80.06 425 LEU A N 1
ATOM 3325 C CA . LEU A 1 425 ? -4.427 12.735 -21.411 1.00 80.06 425 LEU A CA 1
ATOM 3326 C C . LEU A 1 425 ? -4.662 13.696 -22.585 1.00 80.06 425 LEU A C 1
ATOM 3328 O O . LEU A 1 425 ? -4.437 13.322 -23.737 1.00 80.06 425 LEU A O 1
ATOM 3332 N N . PRO A 1 426 ? -5.040 14.960 -22.314 1.00 81.62 426 PRO A N 1
ATOM 3333 C CA . PRO A 1 426 ? -4.973 16.009 -23.315 1.00 81.62 426 PRO A CA 1
ATOM 3334 C C . PRO A 1 426 ? -3.537 16.144 -23.834 1.00 81.62 426 PRO A C 1
ATOM 3336 O O . PRO A 1 426 ? -2.560 15.818 -23.147 1.00 81.62 426 PRO A O 1
ATOM 3339 N N . VAL A 1 427 ? -3.415 16.611 -25.076 1.00 78.31 427 VAL A N 1
ATOM 3340 C CA . VAL A 1 427 ? -2.121 16.797 -25.740 1.00 78.31 427 VAL A CA 1
ATOM 3341 C C . VAL A 1 427 ? -1.402 17.998 -25.121 1.00 78.31 427 VAL A C 1
ATOM 3343 O O . VAL A 1 427 ? -1.464 19.116 -25.623 1.00 78.31 427 VAL A O 1
ATOM 3346 N N . ASP A 1 428 ? -0.706 17.738 -24.020 1.00 84.62 428 ASP A N 1
ATOM 3347 C CA . ASP A 1 428 ? 0.141 18.690 -23.302 1.00 84.62 428 ASP A CA 1
ATOM 3348 C C . ASP A 1 428 ? 1.625 18.311 -23.426 1.00 84.62 428 ASP A C 1
ATOM 3350 O O . ASP A 1 428 ? 1.978 17.206 -23.848 1.00 84.62 428 ASP A O 1
ATOM 3354 N N . LEU A 1 429 ? 2.518 19.211 -22.994 1.00 86.50 429 LEU A N 1
ATOM 3355 C CA . LEU A 1 429 ? 3.966 18.968 -22.992 1.00 86.50 429 LEU A CA 1
ATOM 3356 C C . LEU A 1 429 ? 4.329 17.679 -22.234 1.00 86.50 429 LEU A C 1
ATOM 3358 O O . LEU A 1 429 ? 5.131 16.880 -22.712 1.00 86.50 429 LEU A O 1
ATOM 3362 N N . TRP A 1 430 ? 3.699 17.440 -21.080 1.00 86.69 430 TRP A N 1
ATOM 3363 C CA . TRP A 1 430 ? 3.916 16.228 -20.286 1.00 86.69 430 TRP A CA 1
ATOM 3364 C C . TRP A 1 430 ? 3.480 14.954 -21.012 1.00 86.69 430 TRP A C 1
ATOM 3366 O O . TRP A 1 430 ? 4.187 13.952 -20.951 1.00 86.69 430 TRP A O 1
ATOM 3376 N N . CYS A 1 431 ? 2.358 14.996 -21.736 1.00 88.25 431 CYS A N 1
ATOM 3377 C CA . CYS A 1 431 ? 1.887 13.878 -22.554 1.00 88.25 431 CYS A CA 1
ATOM 3378 C C . CYS A 1 431 ? 2.927 13.528 -23.631 1.00 88.25 431 CYS A C 1
ATOM 3380 O O . CYS A 1 431 ? 3.329 12.372 -23.757 1.00 88.25 431 CYS A O 1
ATOM 3382 N N . LEU A 1 432 ? 3.454 14.544 -24.323 1.00 89.69 432 LEU A N 1
ATOM 3383 C CA . LEU A 1 432 ? 4.484 14.383 -25.352 1.00 89.69 432 LEU A CA 1
ATOM 3384 C C . LEU A 1 432 ? 5.795 13.810 -24.794 1.00 89.69 432 LEU A C 1
ATOM 3386 O O . LEU A 1 432 ? 6.364 12.903 -25.399 1.00 89.69 432 LEU A O 1
ATOM 3390 N N . ILE A 1 433 ? 6.241 14.277 -23.621 1.00 91.25 433 ILE A N 1
ATOM 3391 C CA . ILE A 1 433 ? 7.422 13.734 -22.928 1.00 91.25 433 ILE A CA 1
ATOM 3392 C C . ILE A 1 433 ? 7.226 12.243 -22.615 1.00 91.25 433 ILE A C 1
ATOM 3394 O O . ILE A 1 433 ? 8.098 11.430 -22.920 1.00 91.25 433 ILE A O 1
ATOM 3398 N N . ILE A 1 434 ? 6.078 11.867 -22.039 1.00 91.94 434 ILE A N 1
ATOM 3399 C CA . ILE A 1 434 ? 5.795 10.480 -21.641 1.00 91.94 434 ILE A CA 1
ATOM 3400 C C . ILE A 1 434 ? 5.697 9.567 -22.872 1.00 91.94 434 ILE A C 1
ATOM 3402 O O . ILE A 1 434 ? 6.298 8.491 -22.885 1.00 91.94 434 ILE A O 1
ATOM 3406 N N . VAL A 1 435 ? 4.974 9.989 -23.915 1.00 93.62 435 VAL A N 1
ATOM 3407 C CA . VAL A 1 435 ? 4.825 9.229 -25.168 1.00 93.62 435 VAL A CA 1
ATOM 3408 C C . VAL A 1 435 ? 6.175 9.056 -25.857 1.00 93.62 435 VAL A C 1
ATOM 3410 O O . VAL A 1 435 ? 6.520 7.938 -26.233 1.00 93.62 435 VAL A O 1
ATOM 3413 N N . SER A 1 436 ? 6.961 10.130 -25.969 1.00 93.44 436 SER A N 1
ATOM 3414 C CA . SER A 1 436 ? 8.306 10.093 -26.547 1.00 93.44 436 SER A CA 1
ATOM 3415 C C . SER A 1 436 ? 9.203 9.111 -25.801 1.00 93.44 436 SER A C 1
ATOM 3417 O O . SER A 1 436 ? 9.866 8.297 -26.436 1.00 93.44 436 SER A O 1
ATOM 3419 N N . ASN A 1 437 ? 9.191 9.140 -24.465 1.00 93.50 437 ASN A N 1
ATOM 3420 C CA . ASN A 1 437 ? 9.992 8.224 -23.661 1.00 93.50 437 ASN A CA 1
ATOM 3421 C C . ASN A 1 437 ? 9.551 6.764 -23.859 1.00 93.50 437 ASN A C 1
ATOM 3423 O O . ASN A 1 437 ? 10.387 5.907 -24.103 1.00 93.50 437 ASN A O 1
ATOM 3427 N N . CYS A 1 438 ? 8.244 6.478 -23.862 1.00 94.06 438 CYS A N 1
ATOM 3428 C CA . CYS A 1 438 ? 7.745 5.118 -24.105 1.00 94.06 438 CYS A CA 1
ATOM 3429 C C . CYS A 1 438 ? 8.093 4.610 -25.520 1.00 94.06 438 CYS A C 1
ATOM 3431 O O . CYS A 1 438 ? 8.522 3.466 -25.692 1.00 94.06 438 CYS A O 1
ATOM 3433 N N . LEU A 1 439 ? 7.942 5.446 -26.552 1.00 94.88 439 LEU A N 1
ATOM 3434 C CA . LEU A 1 439 ? 8.330 5.079 -27.918 1.00 94.88 439 LEU A CA 1
ATOM 3435 C C . LEU A 1 439 ? 9.836 4.828 -28.017 1.00 94.88 439 LEU A C 1
ATOM 3437 O O . LEU A 1 439 ? 10.251 3.845 -28.627 1.00 94.88 439 LEU A O 1
ATOM 3441 N N . LEU A 1 440 ? 10.640 5.669 -27.366 1.00 93.94 440 LEU A N 1
ATOM 3442 C CA . LEU A 1 440 ? 12.087 5.517 -27.314 1.00 93.94 440 LEU A CA 1
ATOM 3443 C C . LEU A 1 440 ? 12.482 4.202 -26.626 1.00 93.94 440 LEU A C 1
ATOM 3445 O O . LEU A 1 440 ? 13.239 3.421 -27.198 1.00 93.94 440 LEU A O 1
ATOM 3449 N N . THR A 1 441 ? 11.890 3.880 -25.471 1.00 93.94 441 THR A N 1
ATOM 3450 C CA . THR A 1 441 ? 12.086 2.590 -24.789 1.00 93.94 441 THR A CA 1
ATOM 3451 C C . THR A 1 441 ? 11.713 1.402 -25.690 1.00 93.94 441 THR A C 1
ATOM 3453 O O . THR A 1 441 ? 12.434 0.402 -25.733 1.00 93.94 441 THR A O 1
ATOM 3456 N N . ALA A 1 442 ? 10.616 1.492 -26.454 1.00 94.62 442 ALA A N 1
ATOM 3457 C CA . ALA A 1 442 ? 10.207 0.443 -27.394 1.00 94.62 442 ALA A CA 1
ATOM 3458 C C . ALA A 1 442 ? 11.219 0.266 -28.541 1.00 94.62 442 ALA A C 1
ATOM 3460 O O . ALA A 1 442 ? 11.540 -0.859 -28.918 1.00 94.62 442 ALA A O 1
ATOM 3461 N N . VAL A 1 443 ? 11.754 1.366 -29.078 1.00 94.50 443 VAL A N 1
ATOM 3462 C CA . VAL A 1 443 ? 12.751 1.335 -30.159 1.00 94.50 443 VAL A CA 1
ATOM 3463 C C . VAL A 1 443 ? 14.089 0.789 -29.656 1.00 94.50 443 VAL A C 1
ATOM 3465 O O . VAL A 1 443 ? 14.671 -0.061 -30.328 1.00 94.50 443 VAL A O 1
ATOM 3468 N N . HIS A 1 444 ? 14.560 1.196 -28.471 1.00 93.75 444 HIS A N 1
ATOM 3469 C CA . HIS A 1 444 ? 15.791 0.651 -27.882 1.00 93.75 444 HIS A CA 1
ATOM 3470 C C . HIS A 1 444 ? 15.677 -0.848 -27.607 1.00 93.75 444 HIS A C 1
ATOM 3472 O O . HIS A 1 444 ? 16.555 -1.613 -28.005 1.00 93.75 444 HIS A O 1
ATOM 3478 N N . THR A 1 445 ? 14.573 -1.294 -27.001 1.00 92.75 445 THR A N 1
ATOM 3479 C CA . THR A 1 445 ? 14.347 -2.728 -26.762 1.00 92.75 445 THR A CA 1
ATOM 3480 C C . THR A 1 445 ? 14.227 -3.528 -28.058 1.00 92.75 445 THR A C 1
ATOM 3482 O O . THR A 1 445 ? 14.787 -4.622 -28.146 1.00 92.75 445 THR A O 1
ATOM 3485 N N . LEU A 1 446 ? 13.565 -2.989 -29.087 1.00 93.50 446 LEU A N 1
ATOM 3486 C CA . LEU A 1 446 ? 13.491 -3.615 -30.409 1.00 93.50 446 LEU A CA 1
ATOM 3487 C C . LEU A 1 446 ? 14.871 -3.705 -31.076 1.00 93.50 446 LEU A C 1
ATOM 3489 O O . LEU A 1 446 ? 15.227 -4.752 -31.610 1.00 93.50 446 LEU A O 1
ATOM 3493 N N . SER A 1 447 ? 15.661 -2.634 -31.013 1.00 92.06 447 SER A N 1
ATOM 3494 C CA . SER A 1 447 ? 17.026 -2.583 -31.547 1.00 92.06 447 SER A CA 1
ATOM 3495 C C . SER A 1 447 ? 17.929 -3.613 -30.864 1.00 92.06 447 SER A C 1
ATOM 3497 O O . SER A 1 447 ? 18.575 -4.418 -31.537 1.00 92.06 447 SER A O 1
ATOM 3499 N N . ALA A 1 448 ? 17.893 -3.682 -29.529 1.00 91.06 448 ALA A N 1
ATOM 3500 C CA . ALA A 1 448 ? 18.620 -4.684 -28.753 1.00 91.06 448 ALA A CA 1
ATOM 3501 C C . ALA A 1 448 ? 18.185 -6.117 -29.103 1.00 91.06 448 ALA A C 1
ATOM 3503 O O . ALA A 1 448 ? 19.029 -7.006 -29.223 1.00 91.06 448 ALA A O 1
ATOM 3504 N N . LEU A 1 449 ? 16.884 -6.345 -29.322 1.00 92.12 449 LEU A N 1
ATOM 3505 C CA . LEU A 1 449 ? 16.351 -7.643 -29.737 1.00 92.12 449 LEU A CA 1
ATOM 3506 C C . LEU A 1 449 ? 16.828 -8.044 -31.142 1.00 92.12 449 LEU A C 1
ATOM 3508 O O . LEU A 1 449 ? 17.218 -9.192 -31.338 1.00 92.12 449 LEU A O 1
ATOM 3512 N N . ILE A 1 450 ? 16.835 -7.118 -32.106 1.00 91.00 450 ILE A N 1
ATOM 3513 C CA . ILE A 1 450 ? 17.332 -7.368 -33.470 1.00 91.00 450 ILE A CA 1
ATOM 3514 C C . ILE A 1 450 ? 18.819 -7.728 -33.433 1.00 91.00 450 ILE A C 1
ATOM 3516 O O . ILE A 1 450 ? 19.222 -8.735 -34.014 1.00 91.00 450 ILE A O 1
ATOM 3520 N N . ILE A 1 451 ? 19.624 -6.945 -32.711 1.00 90.81 451 ILE A N 1
ATOM 3521 C CA . ILE A 1 451 ? 21.061 -7.193 -32.544 1.00 90.81 451 ILE A CA 1
ATOM 3522 C C . ILE A 1 451 ? 21.296 -8.564 -31.895 1.00 90.81 451 ILE A C 1
ATOM 3524 O O . ILE A 1 451 ? 22.122 -9.340 -32.370 1.00 90.81 451 ILE A O 1
ATOM 3528 N N . TYR A 1 452 ? 20.530 -8.896 -30.856 1.00 90.25 452 TYR A N 1
ATOM 3529 C CA . TYR A 1 452 ? 20.572 -10.208 -30.215 1.00 90.25 452 TYR A CA 1
ATOM 3530 C C . TYR A 1 452 ? 20.272 -11.351 -31.197 1.00 90.25 452 TYR A C 1
ATOM 3532 O O . TYR A 1 452 ? 21.019 -12.327 -31.239 1.00 90.25 452 TYR A O 1
ATOM 3540 N N . VAL A 1 453 ? 19.214 -11.237 -32.011 1.00 88.62 453 VAL A N 1
ATOM 3541 C CA . VAL A 1 453 ? 18.850 -12.268 -32.999 1.00 88.62 453 VAL A CA 1
ATOM 3542 C C . VAL A 1 453 ? 19.965 -12.465 -34.025 1.00 88.62 453 VAL A C 1
ATOM 3544 O O . VAL A 1 453 ? 20.295 -13.606 -34.336 1.00 88.62 453 VAL A O 1
ATOM 3547 N N . ILE A 1 454 ? 20.576 -11.381 -34.512 1.00 88.56 454 ILE A N 1
ATOM 3548 C CA . ILE A 1 454 ? 21.696 -11.452 -35.462 1.00 88.56 454 ILE A CA 1
ATOM 3549 C C . ILE A 1 454 ? 22.876 -12.215 -34.849 1.00 88.56 454 ILE A C 1
ATOM 3551 O O . ILE A 1 454 ? 23.369 -13.152 -35.472 1.00 88.56 454 ILE A O 1
ATOM 3555 N N . TYR A 1 455 ? 23.280 -11.884 -33.618 1.00 86.31 455 TYR A N 1
ATOM 3556 C CA . TYR A 1 455 ? 24.399 -12.564 -32.958 1.00 86.31 455 TYR A CA 1
ATOM 3557 C C . TYR A 1 455 ? 24.125 -14.043 -32.662 1.00 86.31 455 TYR A C 1
ATOM 3559 O O . TYR A 1 455 ? 25.024 -14.876 -32.781 1.00 86.31 455 TYR A O 1
ATOM 3567 N N . VAL A 1 456 ? 22.892 -14.401 -32.292 1.00 85.81 456 VAL A N 1
ATOM 3568 C CA . VAL A 1 456 ? 22.516 -15.810 -32.097 1.00 85.81 456 VAL A CA 1
ATOM 3569 C C . VAL A 1 456 ? 22.590 -16.576 -33.421 1.00 85.81 456 VAL A C 1
ATOM 3571 O O . VAL A 1 456 ? 23.168 -17.659 -33.460 1.00 85.81 456 VAL A O 1
ATOM 3574 N N . LEU A 1 457 ? 22.078 -16.000 -34.515 1.00 83.75 457 LEU A N 1
ATOM 3575 C CA . LEU A 1 457 ? 22.157 -16.609 -35.847 1.00 83.75 457 LEU A CA 1
ATOM 3576 C C . LEU A 1 457 ? 23.604 -16.765 -36.331 1.00 83.75 457 LEU A C 1
ATOM 3578 O O . LEU A 1 457 ? 23.946 -17.791 -36.911 1.00 83.75 457 LEU A O 1
ATOM 3582 N N . GLU A 1 458 ? 24.460 -15.778 -36.070 1.00 83.56 458 GLU A N 1
ATOM 3583 C CA . GLU A 1 458 ? 25.889 -15.846 -36.388 1.00 83.56 458 GLU A CA 1
ATOM 3584 C C . GLU A 1 458 ? 26.609 -16.927 -35.574 1.00 83.56 458 GLU A C 1
ATOM 3586 O O . GLU A 1 458 ? 27.492 -17.613 -36.078 1.00 83.56 458 GLU A O 1
ATOM 3591 N N . THR A 1 459 ? 26.199 -17.131 -34.323 1.00 77.56 459 THR A N 1
ATOM 3592 C CA . THR A 1 459 ? 26.772 -18.161 -33.451 1.00 77.56 459 THR A CA 1
ATOM 3593 C C . THR A 1 459 ? 26.430 -19.581 -33.921 1.00 77.56 459 THR A C 1
ATOM 3595 O O . THR A 1 459 ? 27.267 -20.485 -33.784 1.00 77.56 459 THR A O 1
ATOM 3598 N N . ASP A 1 460 ? 25.226 -19.766 -34.471 1.00 73.75 460 ASP A N 1
ATOM 3599 C CA . ASP A 1 460 ? 24.721 -21.044 -34.991 1.00 73.75 460 ASP A CA 1
ATOM 3600 C C . ASP A 1 460 ? 25.163 -21.327 -36.442 1.00 73.75 460 ASP A C 1
ATOM 3602 O O . ASP A 1 460 ? 25.272 -22.490 -36.838 1.00 73.75 460 ASP A O 1
ATOM 3606 N N . SER A 1 461 ? 25.446 -20.291 -37.238 1.00 70.00 461 SER A N 1
ATOM 3607 C CA . SER A 1 461 ? 25.963 -20.422 -38.606 1.00 70.00 461 SER A CA 1
ATOM 3608 C C . SER A 1 461 ? 27.443 -20.830 -38.613 1.00 70.00 461 SER A C 1
ATOM 3610 O O . SER A 1 461 ? 28.261 -20.275 -37.884 1.00 70.00 461 SER A O 1
ATOM 3612 N N . MET A 1 462 ? 27.814 -21.794 -39.464 1.00 55.34 462 MET A N 1
ATOM 3613 C CA . MET A 1 462 ? 29.223 -22.165 -39.697 1.00 55.34 462 MET A CA 1
ATOM 3614 C C . MET A 1 462 ? 29.948 -21.179 -40.624 1.00 55.34 462 MET A C 1
ATOM 3616 O O . MET A 1 462 ? 31.172 -21.078 -40.565 1.00 55.34 462 MET A O 1
ATOM 3620 N N . ASP A 1 463 ? 29.201 -20.433 -41.441 1.00 59.72 463 ASP A N 1
ATOM 3621 C CA . ASP A 1 463 ? 29.742 -19.397 -42.316 1.00 59.72 463 ASP A CA 1
ATOM 3622 C C . ASP A 1 463 ? 29.665 -18.032 -41.625 1.00 59.72 463 ASP A C 1
ATOM 3624 O O . ASP A 1 463 ? 28.592 -17.615 -41.173 1.00 59.72 463 ASP A O 1
ATOM 3628 N N . VAL A 1 464 ? 30.800 -17.326 -41.575 1.00 59.97 464 VAL A N 1
ATOM 3629 C CA . VAL A 1 464 ? 30.894 -15.954 -41.058 1.00 59.97 464 VAL A CA 1
ATOM 3630 C C . VAL A 1 464 ? 30.033 -15.048 -41.934 1.00 59.97 464 VAL A C 1
ATOM 3632 O O . VAL A 1 464 ? 30.338 -14.803 -43.105 1.00 59.97 464 VAL A O 1
ATOM 3635 N N . TRP A 1 465 ? 28.939 -14.538 -41.373 1.00 63.34 465 TRP A N 1
ATOM 3636 C CA . TRP A 1 465 ? 28.070 -13.577 -42.041 1.00 63.34 465 TRP A CA 1
ATOM 3637 C C . TRP A 1 465 ? 28.795 -12.230 -42.158 1.00 63.34 465 TRP A C 1
ATOM 3639 O O . TRP A 1 465 ? 28.616 -11.332 -41.343 1.00 63.34 465 TRP A O 1
ATOM 3649 N N . GLY A 1 466 ? 29.574 -12.039 -43.228 1.00 66.19 466 GLY A N 1
ATOM 3650 C CA . GLY A 1 466 ? 30.335 -10.803 -43.485 1.00 66.19 466 GLY A CA 1
ATOM 3651 C C . GLY A 1 466 ? 29.499 -9.515 -43.613 1.00 66.19 466 GLY A C 1
ATOM 3652 O O . GLY A 1 466 ? 30.054 -8.442 -43.830 1.00 66.19 466 GLY A O 1
ATOM 3653 N N . ARG A 1 467 ? 28.165 -9.596 -43.492 1.00 70.06 467 ARG A N 1
ATOM 3654 C CA . ARG A 1 467 ? 27.229 -8.460 -43.498 1.00 70.06 467 ARG A CA 1
ATOM 3655 C C . ARG A 1 467 ? 26.586 -8.181 -42.128 1.00 70.06 467 ARG A C 1
ATOM 3657 O O . ARG A 1 467 ? 25.865 -7.192 -42.021 1.00 70.06 467 ARG A O 1
ATOM 3664 N N . ALA A 1 468 ? 26.832 -9.001 -41.101 1.00 76.31 468 ALA A N 1
ATOM 3665 C CA . ALA A 1 468 ? 26.240 -8.838 -39.768 1.00 76.31 468 ALA A CA 1
ATOM 3666 C C . ALA A 1 468 ? 26.624 -7.491 -39.131 1.00 76.31 468 ALA A C 1
ATOM 3668 O O . ALA A 1 468 ? 25.740 -6.726 -38.739 1.00 76.31 468 ALA A O 1
ATOM 3669 N N . ASP A 1 469 ? 27.911 -7.134 -39.160 1.00 81.81 469 ASP A N 1
ATOM 3670 C CA . ASP A 1 469 ? 28.419 -5.858 -38.634 1.00 81.81 469 ASP A CA 1
ATOM 3671 C C . ASP A 1 469 ? 27.780 -4.638 -39.309 1.00 81.81 469 ASP A C 1
ATOM 3673 O O . ASP A 1 469 ? 27.435 -3.654 -38.651 1.00 81.81 469 ASP A O 1
ATOM 3677 N N . TYR A 1 470 ? 27.554 -4.713 -40.625 1.00 84.69 470 TYR A N 1
ATOM 3678 C CA . TYR A 1 470 ? 26.882 -3.651 -41.375 1.00 84.69 470 TYR A CA 1
ATOM 3679 C C . TYR A 1 470 ? 25.416 -3.495 -40.949 1.00 84.69 470 TYR A C 1
ATOM 3681 O O . TYR A 1 470 ? 24.933 -2.373 -40.801 1.00 84.69 470 TYR A O 1
ATOM 3689 N N . VAL A 1 471 ? 24.700 -4.601 -40.719 1.00 83.50 471 VAL A N 1
ATOM 3690 C CA . VAL A 1 471 ? 23.301 -4.563 -40.258 1.00 83.50 471 VAL A CA 1
ATOM 3691 C C . VAL A 1 471 ? 23.210 -4.035 -38.825 1.00 83.50 471 VAL A C 1
ATOM 3693 O O . VAL A 1 471 ? 22.343 -3.208 -38.543 1.00 83.50 471 VAL A O 1
ATOM 3696 N N . VAL A 1 472 ? 24.124 -4.437 -37.936 1.00 87.06 472 VAL A N 1
ATOM 3697 C CA . VAL A 1 472 ? 24.204 -3.904 -36.565 1.00 87.06 472 VAL A CA 1
ATOM 3698 C C . VAL A 1 472 ? 24.495 -2.402 -36.585 1.00 87.06 472 VAL A C 1
ATOM 3700 O O . VAL A 1 472 ? 23.834 -1.645 -35.871 1.00 87.06 472 VAL A O 1
ATOM 3703 N N . PHE A 1 473 ? 25.431 -1.950 -37.427 1.00 88.06 473 PHE A N 1
ATOM 3704 C CA . PHE A 1 473 ? 25.719 -0.528 -37.616 1.00 88.06 473 PHE A CA 1
ATOM 3705 C C . PHE A 1 473 ? 24.477 0.237 -38.089 1.00 88.06 473 PHE A C 1
ATOM 3707 O O . PHE A 1 473 ? 24.072 1.197 -37.437 1.00 88.06 473 PHE A O 1
ATOM 3714 N N . MET A 1 474 ? 23.809 -0.241 -39.145 1.00 88.31 474 MET A N 1
ATOM 3715 C CA . MET A 1 474 ? 22.577 0.370 -39.658 1.00 88.31 474 MET A CA 1
ATOM 3716 C C . MET A 1 474 ? 21.464 0.424 -38.603 1.00 88.31 474 MET A C 1
ATOM 3718 O O . MET A 1 474 ? 20.800 1.450 -38.468 1.00 88.31 474 MET A O 1
ATOM 3722 N N . CYS A 1 475 ? 21.281 -0.640 -37.816 1.00 88.94 475 CYS A N 1
ATOM 3723 C CA . CYS A 1 475 ? 20.292 -0.691 -36.736 1.00 88.94 475 CYS A CA 1
ATOM 3724 C C . CYS A 1 475 ? 20.554 0.390 -35.675 1.00 88.94 475 CYS A C 1
ATOM 3726 O O . CYS A 1 475 ? 19.638 1.120 -35.281 1.00 88.94 475 CYS A O 1
ATO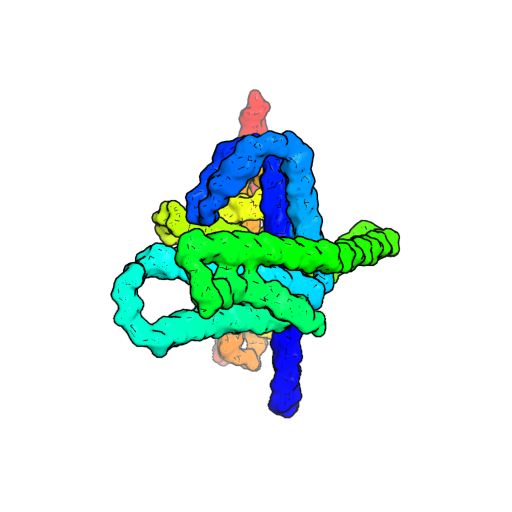M 3728 N N . LYS A 1 476 ? 21.816 0.557 -35.259 1.00 89.25 476 LYS A N 1
ATOM 3729 C CA . LYS A 1 476 ? 22.220 1.612 -34.317 1.00 89.25 476 LYS A CA 1
ATOM 3730 C C . LYS A 1 476 ? 22.034 3.010 -34.905 1.00 89.25 476 LYS A C 1
ATOM 3732 O O . LYS A 1 476 ? 21.521 3.886 -34.212 1.00 89.25 476 LYS A O 1
ATOM 3737 N N . THR A 1 477 ? 22.378 3.217 -36.178 1.00 90.50 477 THR A N 1
ATOM 3738 C CA . THR A 1 477 ? 22.170 4.502 -36.865 1.00 90.50 477 THR A CA 1
ATOM 3739 C C . THR A 1 477 ? 20.689 4.874 -36.931 1.00 90.50 477 THR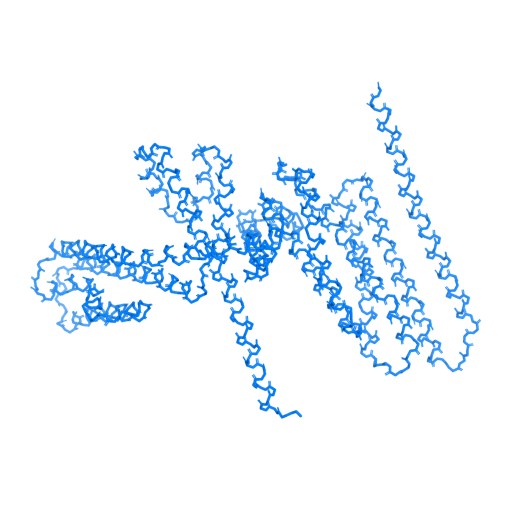 A C 1
ATOM 3741 O O . THR A 1 477 ? 20.339 6.012 -36.635 1.00 90.50 477 THR A O 1
ATOM 3744 N N . ILE A 1 478 ? 19.809 3.921 -37.257 1.00 91.25 478 ILE A N 1
ATOM 3745 C CA . ILE A 1 478 ? 18.355 4.149 -37.287 1.00 91.25 478 ILE A CA 1
ATOM 3746 C C . ILE A 1 478 ? 17.831 4.477 -35.886 1.00 91.25 478 ILE A C 1
ATOM 3748 O O . ILE A 1 478 ? 17.071 5.428 -35.732 1.00 91.25 478 ILE A O 1
ATOM 3752 N N . THR A 1 479 ? 18.266 3.732 -34.866 1.00 90.81 479 THR A N 1
ATOM 3753 C CA . THR A 1 479 ? 17.869 3.968 -33.465 1.00 90.81 479 THR A CA 1
ATOM 3754 C C . THR A 1 479 ? 18.232 5.389 -33.026 1.00 90.81 479 THR A C 1
ATOM 3756 O O . THR A 1 479 ? 17.374 6.116 -32.536 1.00 90.81 479 THR A O 1
ATOM 3759 N N . CYS A 1 480 ? 19.469 5.816 -33.297 1.00 91.88 480 CYS A N 1
ATOM 3760 C CA . CYS A 1 480 ? 19.939 7.172 -33.011 1.00 91.88 480 CYS A CA 1
ATOM 3761 C C . CYS A 1 480 ? 19.161 8.239 -33.804 1.00 91.88 480 CYS A C 1
ATOM 3763 O O . CYS A 1 480 ? 18.789 9.276 -33.262 1.00 91.88 480 CYS A O 1
ATOM 3765 N N . GLY A 1 481 ? 18.847 7.978 -35.078 1.00 92.31 481 GLY A N 1
ATOM 3766 C CA . GLY A 1 481 ? 18.018 8.877 -35.883 1.00 92.31 481 GLY A CA 1
ATOM 3767 C C . GLY A 1 481 ? 16.611 9.069 -35.304 1.00 92.31 481 GLY A C 1
ATOM 3768 O O . GLY A 1 481 ? 16.116 10.195 -35.250 1.00 92.31 481 GLY A O 1
ATOM 3769 N N . VAL A 1 482 ? 15.982 7.988 -34.830 1.00 92.19 482 VAL A N 1
ATOM 3770 C CA . VAL A 1 482 ? 14.663 8.032 -34.176 1.00 92.19 482 VAL A CA 1
ATOM 3771 C C . VAL A 1 482 ? 14.729 8.766 -32.835 1.00 92.19 482 VAL A C 1
ATOM 3773 O O . VAL A 1 482 ? 13.843 9.566 -32.547 1.00 92.19 482 VAL A O 1
ATOM 3776 N N . GLU A 1 483 ? 15.779 8.549 -32.042 1.00 92.25 483 GLU A N 1
ATOM 3777 C CA . GLU A 1 483 ? 16.010 9.256 -30.777 1.00 92.25 483 GLU A CA 1
ATOM 3778 C C . GLU A 1 483 ? 16.068 10.775 -30.982 1.00 92.25 483 GLU A C 1
ATOM 3780 O O . GLU A 1 483 ? 15.333 11.524 -30.334 1.00 92.25 483 GLU A O 1
ATOM 3785 N N . VAL A 1 484 ? 16.873 11.230 -31.949 1.00 93.56 484 VAL A N 1
ATOM 3786 C CA . VAL A 1 484 ? 16.991 12.654 -32.290 1.00 93.56 484 VAL A CA 1
ATOM 3787 C C . VAL A 1 484 ? 15.657 13.216 -32.779 1.00 93.56 484 VAL A C 1
ATOM 3789 O O . VAL A 1 484 ? 15.276 14.317 -32.384 1.00 93.56 484 VAL A O 1
ATOM 3792 N N . LEU A 1 485 ? 14.919 12.467 -33.604 1.00 93.12 485 LEU A N 1
ATOM 3793 C CA . LEU A 1 485 ? 13.613 12.891 -34.110 1.00 93.12 485 LEU A CA 1
ATOM 3794 C C . LEU A 1 485 ? 12.589 13.069 -32.979 1.00 93.12 485 LEU A C 1
ATOM 3796 O O . LEU A 1 485 ? 11.883 14.077 -32.932 1.00 93.12 485 LEU A O 1
ATOM 3800 N N . LEU A 1 486 ? 12.506 12.103 -32.062 1.00 92.31 486 LEU A N 1
ATOM 3801 C CA . LEU A 1 486 ? 11.603 12.149 -30.913 1.00 92.31 486 LEU A CA 1
ATOM 3802 C C . LEU A 1 486 ? 11.954 13.311 -29.970 1.00 92.31 486 LEU A C 1
ATOM 3804 O O . LEU A 1 486 ? 11.068 14.082 -29.595 1.00 92.31 486 LEU A O 1
ATOM 3808 N N . ALA A 1 487 ? 13.241 13.511 -29.671 1.00 90.25 487 ALA A N 1
ATOM 3809 C CA . ALA A 1 487 ? 13.706 14.637 -28.864 1.00 90.25 487 ALA A CA 1
ATOM 3810 C C . ALA A 1 487 ? 13.383 15.994 -29.516 1.00 90.25 487 ALA A C 1
ATOM 3812 O O . ALA A 1 487 ? 12.891 16.907 -28.848 1.00 90.25 487 ALA A O 1
ATOM 3813 N N . LEU A 1 488 ? 13.596 16.120 -30.830 1.00 92.19 488 LEU A N 1
ATOM 3814 C CA . LEU A 1 488 ? 13.300 17.342 -31.577 1.00 92.19 488 LEU A CA 1
ATOM 3815 C C . LEU A 1 488 ? 11.804 17.684 -31.550 1.00 92.19 488 LEU A C 1
ATOM 3817 O O . LEU A 1 488 ? 11.454 18.851 -31.379 1.00 92.19 488 LEU A O 1
ATOM 3821 N N . ASN A 1 489 ? 10.923 16.683 -31.649 1.00 90.19 489 ASN A N 1
ATOM 3822 C CA . ASN A 1 489 ? 9.475 16.883 -31.540 1.00 90.19 489 ASN A CA 1
ATOM 3823 C C . ASN A 1 489 ? 9.072 17.458 -30.173 1.00 90.19 489 ASN A C 1
ATOM 3825 O O . ASN A 1 489 ? 8.298 18.415 -30.117 1.00 90.19 489 ASN A O 1
ATOM 3829 N N . VAL A 1 490 ? 9.625 16.925 -29.077 1.00 92.50 490 VAL A N 1
ATOM 3830 C CA . VAL A 1 490 ? 9.348 17.420 -27.716 1.00 92.50 490 VAL A CA 1
ATOM 3831 C C . VAL A 1 490 ? 9.833 18.862 -27.544 1.00 92.50 490 VAL A C 1
ATOM 3833 O O . VAL A 1 490 ? 9.092 19.704 -27.036 1.00 92.50 490 VAL A O 1
ATOM 3836 N N . VAL A 1 491 ? 11.050 19.174 -28.003 1.00 92.19 491 VAL A N 1
ATOM 3837 C CA . VAL A 1 491 ? 11.627 20.526 -27.901 1.00 92.19 491 VAL A CA 1
ATOM 3838 C C . VAL A 1 491 ? 10.845 21.531 -28.747 1.00 92.19 491 VAL A C 1
ATOM 3840 O O . VAL A 1 491 ? 10.512 22.611 -28.262 1.00 92.19 491 VAL A O 1
ATOM 3843 N N . CYS A 1 492 ? 10.515 21.179 -29.992 1.00 90.75 492 CYS A N 1
ATOM 3844 C CA . CYS A 1 492 ? 9.744 22.041 -30.884 1.00 90.75 492 CYS A CA 1
ATOM 3845 C C . CYS A 1 492 ? 8.368 22.362 -30.289 1.00 90.75 492 CYS A C 1
ATOM 3847 O O . CYS A 1 492 ? 7.983 23.531 -30.234 1.00 90.75 492 CYS A O 1
ATOM 3849 N N . TYR A 1 493 ? 7.667 21.351 -29.766 1.00 90.38 493 TYR A N 1
ATOM 3850 C CA . TYR A 1 493 ? 6.387 21.555 -29.095 1.00 90.38 493 TYR A CA 1
ATOM 3851 C C . TYR A 1 493 ? 6.519 22.454 -27.861 1.00 90.38 493 TYR A C 1
ATOM 3853 O O . TYR A 1 493 ? 5.743 23.393 -27.717 1.00 90.38 493 TYR A O 1
ATOM 3861 N N . GLY A 1 494 ? 7.537 22.233 -27.020 1.00 88.38 494 GLY A N 1
ATOM 3862 C CA . GLY A 1 494 ? 7.802 23.067 -25.843 1.00 88.38 494 GLY A CA 1
ATOM 3863 C C . GLY A 1 494 ? 8.049 24.545 -26.176 1.00 88.38 494 GLY A C 1
ATOM 3864 O O . GLY A 1 494 ? 7.546 25.431 -25.483 1.00 88.38 494 GLY A O 1
ATOM 3865 N N . ILE A 1 495 ? 8.768 24.827 -27.269 1.00 89.81 495 ILE A N 1
ATOM 3866 C CA . ILE A 1 495 ? 8.977 26.198 -27.760 1.00 89.81 495 ILE A CA 1
ATOM 3867 C C . ILE A 1 495 ? 7.652 26.798 -28.247 1.00 89.81 495 ILE A C 1
ATOM 3869 O O . ILE A 1 495 ? 7.315 27.918 -27.867 1.00 89.81 495 ILE A O 1
ATOM 3873 N N . LEU A 1 496 ? 6.874 26.055 -29.044 1.00 88.00 496 LEU A N 1
ATOM 3874 C CA . LEU A 1 496 ? 5.575 26.517 -29.545 1.00 88.00 496 LEU A CA 1
ATOM 3875 C C . LEU A 1 496 ? 4.603 26.847 -28.407 1.00 88.00 496 LEU A C 1
ATOM 3877 O O . LEU A 1 496 ? 3.929 27.876 -28.466 1.00 88.00 496 LEU A O 1
ATOM 3881 N N . THR A 1 497 ? 4.552 26.018 -27.361 1.00 86.94 497 THR A N 1
ATOM 3882 C CA . THR A 1 497 ? 3.719 26.284 -26.181 1.00 86.94 497 THR A CA 1
ATOM 3883 C C . THR A 1 497 ? 4.197 27.516 -25.418 1.00 86.94 497 THR A C 1
ATOM 3885 O O . THR A 1 497 ? 3.381 28.371 -25.093 1.00 86.94 497 THR A O 1
ATOM 3888 N N . SER A 1 498 ? 5.511 27.671 -25.214 1.00 85.69 498 SER A N 1
ATOM 3889 C CA . SER A 1 498 ? 6.070 28.829 -24.501 1.00 85.69 498 SER A CA 1
ATOM 3890 C C . SER A 1 498 ? 5.795 30.148 -25.222 1.00 85.69 498 SER A C 1
ATOM 3892 O O . SER A 1 498 ? 5.506 31.154 -24.580 1.00 85.69 498 SER A O 1
ATOM 3894 N N . ILE A 1 499 ? 5.884 30.151 -26.554 1.00 87.94 499 ILE A N 1
ATOM 3895 C CA . ILE A 1 499 ? 5.584 31.330 -27.370 1.00 87.94 499 ILE A CA 1
ATOM 3896 C C . ILE A 1 499 ? 4.093 31.670 -27.270 1.00 87.94 499 ILE A C 1
ATOM 3898 O O . ILE A 1 499 ? 3.727 32.834 -27.120 1.00 87.94 499 ILE A O 1
ATOM 3902 N N . LYS A 1 500 ? 3.221 30.658 -27.335 1.00 83.06 500 LYS A N 1
ATOM 3903 C CA . LYS A 1 500 ? 1.769 30.849 -27.256 1.00 83.06 500 LYS A CA 1
ATOM 3904 C C . LYS A 1 500 ? 1.341 31.451 -25.914 1.00 83.06 500 LYS A C 1
ATOM 3906 O O . LYS A 1 500 ? 0.520 32.365 -25.920 1.00 83.06 500 LYS A O 1
ATOM 3911 N N . ASP A 1 501 ? 1.940 31.006 -24.810 1.00 75.56 501 ASP A N 1
ATOM 3912 C CA . ASP A 1 501 ? 1.661 31.539 -23.470 1.00 75.56 501 ASP A CA 1
ATOM 3913 C C . ASP A 1 501 ? 2.071 33.019 -23.332 1.00 75.56 501 ASP A C 1
ATOM 3915 O O . ASP A 1 501 ? 1.336 33.816 -22.735 1.00 75.56 501 ASP A O 1
ATOM 3919 N N . GLU A 1 502 ? 3.195 33.423 -23.943 1.00 73.81 502 GLU A N 1
ATOM 3920 C CA . GLU A 1 502 ? 3.658 34.821 -23.955 1.00 73.81 502 GLU A CA 1
ATOM 3921 C C . GLU A 1 502 ? 2.710 35.745 -24.742 1.00 73.81 502 GLU A C 1
ATOM 3923 O O . GLU A 1 502 ? 2.499 36.899 -24.364 1.00 73.81 502 GLU A O 1
ATOM 3928 N N . PHE A 1 503 ? 2.098 35.248 -25.820 1.00 70.94 503 PHE A N 1
ATOM 3929 C CA . PHE A 1 503 ? 1.136 36.022 -26.610 1.00 70.94 503 PHE A CA 1
ATOM 3930 C C . PHE A 1 503 ? -0.255 36.118 -25.975 1.00 70.94 503 PHE A C 1
ATOM 3932 O O . PHE A 1 503 ? -0.987 37.044 -26.300 1.00 70.94 503 PHE A O 1
ATOM 3939 N N . THR A 1 504 ? -0.633 35.200 -25.081 1.00 65.19 504 THR A N 1
ATOM 3940 C CA . THR A 1 504 ? -1.926 35.249 -24.368 1.00 65.19 504 THR A CA 1
ATOM 3941 C C . THR A 1 504 ? -1.905 36.061 -23.072 1.00 65.19 504 THR A C 1
ATOM 3943 O O . THR A 1 504 ? -2.961 36.333 -22.507 1.00 65.19 504 THR A O 1
ATOM 3946 N N . THR A 1 505 ? -0.719 36.421 -22.573 1.00 53.62 505 THR A N 1
ATOM 3947 C CA . THR A 1 505 ? -0.539 37.223 -21.346 1.00 53.62 505 THR A CA 1
ATOM 3948 C C . THR A 1 505 ? -0.286 38.712 -21.614 1.00 53.62 505 THR A C 1
ATOM 3950 O O . THR A 1 505 ? -0.220 39.494 -20.664 1.00 53.62 505 THR A O 1
ATOM 3953 N N . LYS A 1 506 ? -0.187 39.109 -22.889 1.00 42.25 506 LYS A N 1
ATOM 3954 C CA . LYS A 1 506 ? -0.259 40.497 -23.371 1.00 42.25 506 LYS A CA 1
ATOM 3955 C C . LYS A 1 506 ? -1.648 40.759 -23.935 1.00 42.25 506 LYS A C 1
ATOM 3957 O O . LYS A 1 506 ? -2.111 41.911 -23.783 1.00 42.25 506 LYS A O 1
#

InterPro domains:
  IPR025754 TRC8-like, N-terminal domain [PF13705] (21-503)

pLDDT: mean 79.04, std 14.21, range [32.94, 96.25]

Radius of gyration: 32.65 Å; chains: 1; bounding box: 82×76×85 Å

Sequence (506 aa):
MDVGEAMGILSVRARTTFLHCMEVALRLPGLLLFELWWRNREIHFNPDLFKQSFSSYLEVDQIIEFIQTRNFDQTGAQILSYTVVLISLMFLLLPLYKLVQVYFHISSLLLFSVAHYLSARYVQLEQNGDPDLKLDDFAKLERHGFHILAQLVLCVVQSCLLNLENDIARVTLAVFLIPIIARMCAVPIDRLIIAHNVACSLAILVICIYVLNKTPALLLSIRQSVRYLKVIIILRGFGGGAAILWYRLRFAEILILAWLTMFFARVYVHLAGKGRDFDEIGAIFLASVAESTNTPLSLLALALTVSCFCKQILTIAECIVGGQRGHRHVLANGGYTGALTLALLCAQTGVLGMRTEQKAFLLGLVLFIVLSALLQSLCEILEPQLLALAANRLTSRGQHTRSVFLAIIVIVTSLCTSAAVIQFLPVDLWCLIIVSNCLLTAVHTLSALIIYVIYVLETDSMDVWGRADYVVFMCKTITCGVEVLLALNVVCYGILTSIKDEFTTK

Foldseek 3Di:
DDPVVVVVVVVVVVVVVVVVVLLLVLLLVLVLLVVVLVVCVPPPCDVVVVCPPPVPDDPCVVVVVVVVVDCPPPVVVVVVSVVSNVVSLLSQQFDSVVSLLVVLVVVLVVLLVVLLVLLVVVLVCLLPDDPPPPDDPVVVCVVLVVSLVSQLVSLVSSCVSNVDPDPVLSVLSSLSCQLSVCVVVVPDSVCSVVSSVVSVVSVVVSVVVVCVVCVVVSVVSSVVSVVVLVVQCVVLPVVRSVVCSCVVSVVLSSLLVNLVVQLVVQLCCCCVVVVDDPVCVVVSNLLSLLVSQLDLSSLLNVLSNLLVVLVVVVVVLCVLLVHDPPVVPPSVVVSNVRSVVLSVVCVVVVLNVDDSVVSSLVVVLSSLVSVLVSLLVSLVVLLVSLVVVLVDPPDDPSSVVSSLVSLVVSLVVLVVSLVVLPVRDDPDLSNLVSNLSSVLSNLSSVLSSVLSVLSNVCVVDPDRPPCSVVVNVVSVVVSVVSNVVSVVVSVVVVVVVVVVVVVVVD